Protein AF-A0A3M1EVL9-F1 (afdb_monomer_lite)

Structure (mmCIF, N/CA/C/O backbone):
data_AF-A0A3M1EVL9-F1
#
_entry.id   AF-A0A3M1EVL9-F1
#
loop_
_atom_site.group_PDB
_atom_site.id
_atom_site.type_symbol
_atom_site.label_atom_id
_atom_site.label_alt_id
_atom_site.label_comp_id
_atom_site.label_asym_id
_atom_site.label_entity_id
_atom_site.label_seq_id
_atom_site.pdbx_PDB_ins_code
_atom_site.Cartn_x
_atom_site.Cartn_y
_atom_site.Cartn_z
_atom_site.occupancy
_atom_site.B_iso_or_equiv
_atom_site.auth_seq_id
_atom_site.auth_comp_id
_atom_site.auth_asym_id
_atom_site.auth_atom_id
_atom_site.pdbx_PDB_model_num
ATOM 1 N N . MET A 1 1 ? -12.605 -2.788 -28.583 1.00 32.38 1 MET A N 1
ATOM 2 C CA . MET A 1 1 ? -12.947 -2.566 -27.162 1.00 32.38 1 MET A CA 1
ATOM 3 C C . MET A 1 1 ? -12.658 -1.112 -26.849 1.00 32.38 1 MET A C 1
ATOM 5 O O . MET A 1 1 ? -11.527 -0.691 -27.035 1.00 32.38 1 MET A O 1
ATOM 9 N N . SER A 1 2 ? -13.680 -0.320 -26.523 1.00 27.56 2 SER A N 1
ATOM 10 C CA . SER A 1 2 ? -13.513 1.107 -26.240 1.00 27.56 2 SER A CA 1
ATOM 11 C C . SER A 1 2 ? -12.792 1.281 -24.906 1.00 27.56 2 SER A C 1
ATOM 13 O O . SER A 1 2 ? -13.327 0.859 -23.880 1.00 27.56 2 SER A O 1
ATOM 15 N N . GLU A 1 3 ? -11.614 1.908 -24.915 1.00 31.27 3 GLU A N 1
ATOM 16 C CA . GLU A 1 3 ? -11.037 2.528 -23.721 1.00 31.27 3 GLU A CA 1
ATOM 17 C C . GLU A 1 3 ? -12.088 3.481 -23.141 1.00 31.27 3 GLU A C 1
ATOM 19 O O . GLU A 1 3 ? -12.270 4.602 -23.617 1.00 31.27 3 GLU A O 1
ATOM 24 N N . GLN A 1 4 ? -12.813 3.036 -22.116 1.00 33.12 4 GLN A N 1
ATOM 25 C CA . GLN A 1 4 ? -13.445 3.968 -21.201 1.00 33.12 4 GLN A CA 1
ATOM 26 C C . GLN A 1 4 ? -12.306 4.819 -20.645 1.00 33.12 4 GLN A C 1
ATOM 28 O O . GLN A 1 4 ? -11.378 4.301 -20.023 1.00 33.12 4 GLN A O 1
ATOM 33 N N . THR A 1 5 ? -12.329 6.109 -20.967 1.00 35.72 5 THR A N 1
ATOM 34 C CA . THR A 1 5 ? -11.342 7.103 -20.552 1.00 35.72 5 THR A CA 1
ATOM 35 C C . THR A 1 5 ? -11.256 7.125 -19.033 1.00 35.72 5 THR A C 1
ATOM 37 O O . THR A 1 5 ? -11.987 7.858 -18.371 1.00 35.72 5 THR A O 1
ATOM 40 N N . GLN A 1 6 ? -10.359 6.310 -18.476 1.00 39.97 6 GLN A N 1
ATOM 41 C CA . GLN A 1 6 ? -9.923 6.464 -17.099 1.00 39.97 6 GLN A CA 1
ATOM 42 C C . GLN A 1 6 ? -9.452 7.914 -16.918 1.00 39.97 6 GLN A C 1
ATOM 44 O O . GLN A 1 6 ? -8.808 8.457 -17.827 1.00 39.97 6 GLN A O 1
ATOM 49 N N . PRO A 1 7 ? -9.751 8.555 -15.774 1.00 51.91 7 PRO A N 1
ATOM 50 C CA . PRO A 1 7 ? -9.274 9.900 -15.508 1.00 51.91 7 PRO A CA 1
ATOM 51 C C . PRO A 1 7 ? -7.757 9.925 -15.708 1.00 51.91 7 PRO A C 1
ATOM 53 O O . PRO A 1 7 ? -7.040 9.098 -15.144 1.00 51.91 7 PRO A O 1
ATOM 56 N N . THR A 1 8 ? -7.259 10.861 -16.517 1.00 55.66 8 THR A N 1
ATOM 57 C CA . THR A 1 8 ? -5.838 10.978 -16.900 1.00 55.66 8 THR A CA 1
ATOM 58 C C . THR A 1 8 ? -4.879 10.905 -15.709 1.00 55.66 8 THR A C 1
ATOM 60 O O . THR A 1 8 ? -3.775 10.382 -15.848 1.00 55.66 8 THR A O 1
ATOM 63 N N . GLY A 1 9 ? -5.317 11.340 -14.524 1.00 58.94 9 GLY A N 1
ATOM 64 C CA . GLY A 1 9 ? -4.523 11.270 -13.302 1.00 58.94 9 GLY A CA 1
ATOM 65 C C . GLY A 1 9 ? -4.259 9.854 -12.756 1.00 58.94 9 GLY A C 1
ATOM 66 O O . GLY A 1 9 ? -3.238 9.631 -12.107 1.00 58.94 9 GLY A O 1
ATOM 67 N N . GLN A 1 10 ? -5.118 8.869 -13.030 1.00 63.53 10 GLN A N 1
ATOM 68 C CA . GLN A 1 10 ? -4.924 7.493 -12.550 1.00 63.53 10 GLN A CA 1
ATOM 69 C C . GLN A 1 10 ? -3.799 6.783 -13.318 1.00 63.53 10 GLN A C 1
ATOM 71 O O . GLN A 1 10 ? -2.942 6.146 -12.703 1.00 63.53 10 GLN A O 1
ATOM 76 N N . LYS A 1 11 ? -3.732 6.988 -14.643 1.00 69.00 11 LYS A N 1
ATOM 77 C CA . LYS A 1 11 ? -2.664 6.438 -15.492 1.00 69.00 11 LYS A CA 1
ATOM 78 C C . LYS A 1 11 ? -1.285 6.972 -15.084 1.00 69.00 11 LYS A C 1
ATOM 80 O O . LYS A 1 11 ? -0.325 6.212 -15.078 1.00 69.00 11 LYS A O 1
ATOM 85 N N . THR A 1 12 ? -1.145 8.250 -14.716 1.00 72.75 12 THR A N 1
ATOM 86 C CA . THR A 1 12 ? 0.160 8.778 -14.268 1.00 72.75 12 THR A CA 1
ATOM 87 C C . THR A 1 12 ? 0.616 8.134 -12.959 1.00 72.75 12 THR A C 1
ATOM 89 O O . THR A 1 12 ? 1.769 7.719 -12.864 1.00 72.75 12 THR A O 1
ATOM 92 N N . LEU A 1 13 ? -0.275 7.987 -11.975 1.00 68.44 13 LEU A N 1
ATOM 93 C CA . LEU A 1 13 ? 0.069 7.365 -10.692 1.00 68.44 13 LEU A CA 1
ATOM 94 C C . LEU A 1 13 ? 0.515 5.906 -10.864 1.00 68.44 13 LEU A C 1
ATOM 96 O O . LEU A 1 13 ? 1.543 5.524 -10.314 1.00 68.44 13 LEU A O 1
ATOM 100 N N . GLN A 1 14 ? -0.175 5.130 -11.706 1.00 71.12 14 GLN A N 1
ATOM 101 C CA . GLN A 1 14 ? 0.243 3.764 -12.055 1.00 71.12 14 GLN A CA 1
ATOM 102 C C . GLN A 1 14 ? 1.637 3.709 -12.686 1.00 71.12 14 GLN A C 1
ATOM 104 O O . GLN A 1 14 ? 2.397 2.777 -12.462 1.00 71.12 14 GLN A O 1
ATOM 109 N N . ARG A 1 15 ? 2.014 4.715 -13.475 1.00 81.06 15 ARG A N 1
ATOM 110 C CA . ARG A 1 15 ? 3.358 4.765 -14.063 1.00 81.06 15 ARG A CA 1
ATOM 111 C C . ARG A 1 15 ? 4.429 5.095 -13.028 1.00 81.06 15 ARG A C 1
ATOM 113 O O . ARG A 1 15 ? 5.538 4.596 -13.140 1.00 81.06 15 ARG A O 1
ATOM 120 N N . VAL A 1 16 ? 4.113 5.945 -12.054 1.00 79.12 16 VAL A N 1
ATOM 121 C CA . VAL A 1 16 ? 5.028 6.284 -10.954 1.00 79.12 16 VAL A CA 1
ATOM 122 C C . VAL A 1 16 ? 5.233 5.092 -10.031 1.00 79.12 16 VAL A C 1
ATOM 124 O O . VAL A 1 16 ? 6.352 4.886 -9.590 1.00 79.12 16 VAL A O 1
ATOM 127 N N . LEU A 1 17 ? 4.197 4.282 -9.809 1.00 74.00 17 LEU A N 1
ATOM 128 C CA . LEU A 1 17 ? 4.297 3.019 -9.075 1.00 74.00 17 LEU A CA 1
ATOM 129 C C . LEU A 1 17 ? 5.367 2.098 -9.630 1.00 74.00 17 LEU A C 1
ATOM 131 O O . LEU A 1 17 ? 6.237 1.654 -8.896 1.00 74.00 17 LEU A O 1
ATOM 135 N N . VAL A 1 18 ? 5.313 1.852 -10.937 1.00 80.62 18 VAL A N 1
ATOM 136 C CA . VAL A 1 18 ? 6.300 1.010 -11.613 1.00 80.62 18 VAL A CA 1
ATOM 137 C C . VAL A 1 18 ? 7.704 1.579 -11.402 1.00 80.62 18 VAL A C 1
ATOM 139 O O . VAL A 1 18 ? 8.626 0.836 -11.103 1.00 80.62 18 VAL A O 1
ATOM 142 N N . LEU A 1 19 ? 7.871 2.903 -11.494 1.00 84.88 19 LEU A N 1
ATOM 143 C CA . LEU A 1 19 ? 9.169 3.547 -11.269 1.00 84.88 19 LEU A CA 1
ATOM 144 C C . LEU A 1 19 ? 9.648 3.451 -9.815 1.00 84.88 19 LEU A C 1
ATOM 146 O O . LEU A 1 19 ? 10.845 3.314 -9.590 1.00 84.88 19 LEU A O 1
ATOM 150 N N . ALA A 1 20 ? 8.731 3.560 -8.855 1.00 80.75 20 ALA A N 1
ATOM 151 C CA . ALA A 1 20 ? 9.009 3.430 -7.431 1.00 80.75 20 ALA A CA 1
ATOM 152 C C . ALA A 1 20 ? 9.449 2.004 -7.095 1.00 80.75 20 ALA A C 1
ATOM 154 O O . ALA A 1 20 ? 10.551 1.815 -6.597 1.00 80.75 20 ALA A O 1
ATOM 155 N N . TRP A 1 21 ? 8.645 1.017 -7.493 1.00 83.75 21 TRP A N 1
ATOM 156 C CA . TRP A 1 21 ? 8.941 -0.401 -7.318 1.00 83.75 21 TRP A CA 1
ATOM 157 C C . TRP A 1 21 ? 10.297 -0.786 -7.923 1.00 83.75 21 TRP A C 1
ATOM 159 O O . TRP A 1 21 ? 11.103 -1.435 -7.266 1.00 83.75 21 TRP A O 1
ATOM 169 N N . VAL A 1 22 ? 10.604 -0.314 -9.139 1.00 84.94 22 VAL A N 1
ATOM 170 C CA . VAL A 1 22 ? 11.918 -0.524 -9.779 1.00 84.94 22 VAL A CA 1
ATOM 171 C C . VAL A 1 22 ? 13.061 0.067 -8.959 1.00 84.94 22 VAL A C 1
ATOM 173 O O . VAL A 1 22 ? 14.133 -0.527 -8.877 1.00 84.94 22 VAL A O 1
ATOM 176 N N . ALA A 1 23 ? 12.855 1.242 -8.365 1.00 83.94 23 ALA A N 1
ATOM 177 C CA . ALA A 1 23 ? 13.873 1.894 -7.552 1.00 83.94 23 ALA A CA 1
ATOM 178 C C . ALA A 1 23 ? 14.159 1.152 -6.232 1.00 83.94 23 ALA A C 1
ATOM 180 O O . ALA A 1 23 ? 15.176 1.444 -5.606 1.00 83.94 23 ALA A O 1
ATOM 181 N N . GLU A 1 24 ? 13.318 0.193 -5.836 1.00 84.19 24 GLU A N 1
ATOM 182 C CA . GLU A 1 24 ? 13.544 -0.704 -4.691 1.00 84.19 24 GLU A CA 1
ATOM 183 C C . GLU A 1 24 ? 14.235 -2.015 -5.082 1.00 84.19 24 GLU A C 1
ATOM 185 O O . GLU A 1 24 ? 14.683 -2.751 -4.209 1.00 84.19 24 GLU A O 1
ATOM 190 N N . GLN A 1 25 ? 14.365 -2.318 -6.380 1.00 88.06 25 GLN A N 1
ATOM 191 C CA . GLN A 1 25 ? 14.997 -3.557 -6.843 1.00 88.06 25 GLN A CA 1
ATOM 192 C C . GLN A 1 25 ? 16.529 -3.450 -6.769 1.00 88.06 25 GLN A C 1
ATOM 194 O O . GLN A 1 25 ? 17.207 -3.296 -7.787 1.00 88.06 25 GLN A O 1
ATOM 199 N N . GLU A 1 26 ? 17.096 -3.477 -5.559 1.00 90.38 26 GLU A N 1
ATOM 200 C CA . GLU A 1 26 ? 18.542 -3.317 -5.325 1.00 90.38 26 GLU A CA 1
ATOM 201 C C . GLU A 1 26 ? 19.382 -4.389 -6.038 1.00 90.38 26 GLU A C 1
ATOM 203 O O . GLU A 1 26 ? 20.457 -4.080 -6.561 1.00 90.38 26 GLU A O 1
ATOM 208 N N . ALA A 1 27 ? 18.880 -5.627 -6.115 1.00 89.50 27 ALA A N 1
ATOM 209 C CA . ALA A 1 27 ? 19.534 -6.716 -6.840 1.00 89.50 27 ALA A CA 1
ATOM 210 C C . ALA A 1 27 ? 19.674 -6.381 -8.334 1.00 89.50 27 ALA A C 1
ATOM 212 O O . ALA A 1 27 ? 20.780 -6.402 -8.874 1.00 89.50 27 ALA A O 1
ATOM 213 N N . TRP A 1 28 ? 18.584 -5.945 -8.973 1.00 90.38 28 TRP A N 1
ATOM 214 C CA . TRP A 1 28 ? 18.583 -5.541 -10.382 1.00 90.38 28 TRP A CA 1
ATOM 215 C C . TRP A 1 28 ? 19.467 -4.318 -10.632 1.00 90.38 28 TRP A C 1
ATOM 217 O O . TRP A 1 28 ? 20.170 -4.239 -11.638 1.00 90.38 28 TRP A O 1
ATOM 227 N N . GLN A 1 29 ? 19.464 -3.353 -9.710 1.00 92.94 29 GLN A N 1
ATOM 228 C CA . GLN A 1 29 ? 20.332 -2.176 -9.789 1.00 92.94 29 GLN A CA 1
ATOM 229 C C . GLN A 1 29 ? 21.811 -2.563 -9.717 1.00 92.94 29 GLN A C 1
ATOM 231 O O . GLN A 1 29 ? 22.619 -2.071 -10.510 1.00 92.94 29 GLN A O 1
ATOM 236 N N . THR A 1 30 ? 22.161 -3.452 -8.789 1.00 93.00 30 THR A N 1
ATOM 237 C CA . THR A 1 30 ? 23.525 -3.966 -8.609 1.00 93.00 30 THR A CA 1
ATOM 238 C C . THR A 1 30 ? 23.987 -4.708 -9.852 1.00 93.00 30 THR A C 1
ATOM 240 O O . THR A 1 30 ? 25.067 -4.427 -10.372 1.00 93.00 30 THR A O 1
ATOM 243 N N . GLU A 1 31 ? 23.141 -5.594 -10.370 1.00 93.19 31 GLU A N 1
ATOM 244 C CA . GLU A 1 31 ? 23.447 -6.383 -11.554 1.00 93.19 31 GLU A CA 1
ATOM 245 C C . GLU A 1 31 ? 23.619 -5.502 -12.798 1.00 93.19 31 GLU A C 1
ATOM 247 O O . GLU A 1 31 ? 24.651 -5.582 -13.465 1.00 93.19 31 GLU A O 1
ATOM 252 N N . LEU A 1 32 ? 22.682 -4.586 -13.074 1.00 92.75 32 LEU A N 1
ATOM 253 C CA . LEU A 1 32 ? 22.800 -3.669 -14.211 1.00 92.75 32 LEU A CA 1
ATOM 254 C C . LEU A 1 32 ? 24.057 -2.795 -14.107 1.00 92.75 32 LEU A C 1
ATOM 256 O O . LEU A 1 32 ? 24.721 -2.529 -15.110 1.00 92.75 32 LEU A O 1
ATOM 260 N N . THR A 1 33 ? 24.398 -2.341 -12.897 1.00 93.75 33 THR A N 1
ATOM 261 C CA . THR A 1 33 ? 25.633 -1.581 -12.660 1.00 93.75 33 THR A CA 1
ATOM 262 C C . THR A 1 33 ? 26.856 -2.406 -13.039 1.00 93.75 33 THR A C 1
ATOM 264 O O . THR A 1 33 ? 27.733 -1.899 -13.740 1.00 93.75 33 THR A O 1
ATOM 267 N N . ALA A 1 34 ? 26.909 -3.663 -12.591 1.00 93.38 34 ALA A N 1
ATOM 268 C CA . ALA A 1 34 ? 28.012 -4.573 -12.868 1.00 93.38 34 ALA A CA 1
ATOM 269 C C . ALA A 1 34 ? 28.150 -4.840 -14.373 1.00 93.38 34 ALA A C 1
ATOM 271 O O . ALA A 1 34 ? 29.232 -4.640 -14.918 1.00 93.38 34 ALA A O 1
ATOM 272 N N . GLN A 1 35 ? 27.049 -5.161 -15.063 1.00 91.44 35 GLN A N 1
ATOM 273 C CA . GLN A 1 35 ? 27.041 -5.391 -16.514 1.00 91.44 35 GLN A CA 1
ATOM 274 C C . GLN A 1 35 ? 27.545 -4.163 -17.297 1.00 91.44 35 GLN A C 1
ATOM 276 O O . GLN A 1 35 ? 28.335 -4.279 -18.234 1.00 91.44 35 GLN A O 1
ATOM 281 N N . VAL A 1 36 ? 27.138 -2.949 -16.905 1.00 91.56 36 VAL A N 1
ATOM 282 C CA . VAL A 1 36 ? 27.614 -1.718 -17.561 1.00 91.56 36 VAL A CA 1
ATOM 283 C C . VAL A 1 36 ? 29.100 -1.467 -17.287 1.00 91.56 36 VAL A C 1
ATOM 285 O O . VAL A 1 36 ? 29.823 -1.042 -18.193 1.00 91.56 36 VAL A O 1
ATOM 288 N N . ARG A 1 37 ? 29.575 -1.727 -16.064 1.00 92.38 37 ARG A N 1
ATOM 289 C CA . ARG A 1 37 ? 30.986 -1.550 -15.682 1.00 92.38 37 ARG A CA 1
ATOM 290 C C . ARG A 1 37 ? 31.909 -2.578 -16.313 1.00 92.38 37 ARG A C 1
ATOM 292 O O . ARG A 1 37 ? 33.029 -2.222 -16.661 1.00 92.38 37 ARG A O 1
ATOM 299 N N . GLU A 1 38 ? 31.445 -3.802 -16.531 1.00 93.56 38 GLU A N 1
ATOM 300 C CA . GLU A 1 38 ? 32.196 -4.815 -17.275 1.00 93.56 38 GLU A CA 1
ATOM 301 C C . GLU A 1 38 ? 32.538 -4.321 -18.692 1.00 93.56 38 GLU A C 1
ATOM 303 O O . GLU A 1 38 ? 33.653 -4.512 -19.176 1.00 93.56 38 GLU A O 1
ATOM 308 N N . VAL A 1 39 ? 31.608 -3.600 -19.328 1.00 90.25 39 VAL A N 1
ATOM 309 C CA . VAL A 1 39 ? 31.775 -3.085 -20.695 1.00 90.25 39 VAL A CA 1
ATOM 310 C C . VAL A 1 39 ? 32.522 -1.744 -20.745 1.00 90.25 39 VAL A C 1
ATOM 312 O O . VAL A 1 39 ? 33.332 -1.525 -21.647 1.00 90.25 39 VAL A O 1
ATOM 315 N N . LEU A 1 40 ? 32.243 -0.812 -19.825 1.00 90.81 40 LEU A N 1
ATOM 316 C CA . LEU A 1 40 ? 32.793 0.557 -19.855 1.00 90.81 40 LEU A CA 1
ATOM 317 C C . LEU A 1 40 ? 34.015 0.775 -18.941 1.00 90.81 40 LEU A C 1
ATOM 319 O O . LEU A 1 40 ? 34.705 1.792 -19.078 1.00 90.81 40 LEU A O 1
ATOM 323 N N . GLY A 1 41 ? 34.287 -0.157 -18.028 1.00 92.38 41 GLY A N 1
ATOM 324 C CA . GLY A 1 41 ? 35.246 -0.033 -16.928 1.00 92.38 41 GLY A CA 1
ATOM 325 C C . GLY A 1 41 ? 34.626 0.547 -15.646 1.00 92.38 41 GLY A C 1
ATOM 326 O O . GLY A 1 41 ? 33.699 1.355 -15.704 1.00 92.38 41 GLY A O 1
ATOM 327 N N . GLU A 1 42 ? 35.179 0.167 -14.485 1.00 90.25 42 GLU A N 1
ATOM 328 C CA . GLU A 1 42 ? 34.682 0.531 -13.139 1.00 90.25 42 GLU A CA 1
ATOM 329 C C . GLU A 1 42 ? 34.511 2.045 -12.911 1.00 90.25 42 GLU A C 1
ATOM 331 O O . GLU A 1 42 ? 33.546 2.475 -12.280 1.00 90.25 42 GLU A O 1
ATOM 336 N N . ASP A 1 43 ? 35.412 2.862 -13.464 1.00 90.44 43 ASP A N 1
ATOM 337 C CA . ASP A 1 43 ? 35.439 4.316 -13.242 1.00 90.44 43 ASP A CA 1
ATOM 338 C C . ASP A 1 43 ? 34.622 5.120 -14.273 1.00 90.44 43 ASP A C 1
ATOM 340 O O . ASP A 1 43 ? 34.553 6.354 -14.204 1.00 90.44 43 ASP A O 1
ATOM 344 N N . THR A 1 44 ? 33.993 4.454 -15.248 1.00 90.75 44 THR A N 1
ATOM 345 C CA . THR A 1 44 ? 33.325 5.126 -16.369 1.00 90.75 44 THR A CA 1
ATOM 346 C C . THR A 1 44 ? 31.807 5.088 -16.227 1.00 90.75 44 THR A C 1
ATOM 348 O O . THR A 1 44 ? 31.160 4.078 -16.491 1.00 90.75 44 THR A O 1
ATOM 351 N N . ASN A 1 45 ? 31.201 6.239 -15.920 1.00 91.44 45 ASN A N 1
ATOM 352 C CA . ASN A 1 45 ? 29.744 6.389 -15.964 1.00 91.44 45 ASN A CA 1
ATOM 353 C C . ASN A 1 45 ? 29.255 6.826 -17.359 1.00 91.44 45 ASN A C 1
ATOM 355 O O . ASN A 1 45 ? 29.793 7.783 -17.932 1.00 91.44 45 ASN A O 1
ATOM 359 N N . PRO A 1 46 ? 28.192 6.210 -17.906 1.00 92.94 46 PRO A N 1
ATOM 360 C CA . PRO A 1 46 ? 27.642 6.607 -19.195 1.00 92.94 46 PRO A CA 1
ATOM 361 C C . PRO A 1 46 ? 26.981 7.991 -19.123 1.00 92.94 46 PRO A C 1
ATOM 363 O O . PRO A 1 46 ? 26.084 8.244 -18.325 1.00 92.94 46 PRO A O 1
ATOM 366 N N . ALA A 1 47 ? 27.358 8.901 -20.025 1.00 89.50 47 ALA A N 1
ATOM 367 C CA . ALA A 1 47 ? 26.704 10.212 -20.134 1.00 89.50 47 ALA A CA 1
ATOM 368 C C . ALA A 1 47 ? 25.367 10.156 -20.905 1.00 89.50 47 ALA A C 1
ATOM 370 O O . ALA A 1 47 ? 24.493 11.015 -20.743 1.00 89.50 47 ALA A O 1
ATOM 371 N N . ARG A 1 48 ? 25.215 9.173 -21.801 1.00 86.62 48 ARG A N 1
ATOM 372 C CA . ARG A 1 48 ? 24.049 8.984 -22.675 1.00 86.62 48 ARG A CA 1
ATOM 373 C C . ARG A 1 48 ? 23.779 7.496 -22.820 1.00 86.62 48 ARG A C 1
ATOM 375 O O . ARG A 1 48 ? 24.715 6.748 -23.075 1.00 86.62 48 ARG A O 1
ATOM 382 N N . ILE A 1 49 ? 22.517 7.107 -22.705 1.00 87.81 49 ILE A N 1
ATOM 383 C CA . ILE A 1 49 ? 22.083 5.713 -22.806 1.00 87.81 49 ILE A CA 1
ATOM 384 C C . ILE A 1 49 ? 20.941 5.653 -23.815 1.00 87.81 49 ILE A C 1
ATOM 386 O O . ILE A 1 49 ? 20.042 6.498 -23.797 1.00 87.81 49 ILE A O 1
ATOM 390 N N . LEU A 1 50 ? 20.998 4.681 -24.717 1.00 84.88 50 LEU A N 1
ATOM 391 C CA . LEU A 1 50 ? 19.940 4.395 -25.672 1.00 84.88 50 LEU A CA 1
ATOM 392 C C . LEU A 1 50 ? 19.482 2.959 -25.443 1.00 84.88 50 LEU A C 1
ATOM 394 O O . LEU A 1 50 ? 20.254 2.038 -25.671 1.00 84.88 50 LEU A O 1
ATOM 398 N N . VAL A 1 51 ? 18.242 2.800 -24.998 1.00 83.88 51 VAL A N 1
ATOM 399 C CA . VAL A 1 51 ? 17.557 1.510 -24.943 1.00 83.88 51 VAL A CA 1
ATOM 400 C C . VAL A 1 51 ? 16.835 1.323 -26.265 1.00 83.88 51 VAL A C 1
ATOM 402 O O . VAL A 1 51 ? 16.117 2.228 -26.707 1.00 83.88 51 VAL A O 1
ATOM 405 N N . VAL A 1 52 ? 17.063 0.175 -26.890 1.00 77.44 52 VAL A N 1
ATOM 406 C CA . VAL A 1 52 ? 16.384 -0.247 -28.112 1.00 77.44 52 VAL A CA 1
ATOM 407 C C . VAL A 1 52 ? 15.556 -1.466 -27.758 1.00 77.44 52 VAL A C 1
ATOM 409 O O . VAL A 1 52 ? 16.082 -2.405 -27.172 1.00 77.44 52 VAL A O 1
ATOM 412 N N . ASP A 1 53 ? 14.277 -1.400 -28.082 1.00 75.44 53 ASP A N 1
ATOM 413 C CA . ASP A 1 53 ? 13.288 -2.421 -27.786 1.00 75.44 53 ASP A CA 1
ATOM 414 C C . ASP A 1 53 ? 12.535 -2.802 -29.059 1.00 75.44 53 ASP A C 1
ATOM 416 O O . ASP A 1 53 ? 12.372 -1.988 -29.978 1.00 75.44 53 ASP A O 1
ATOM 420 N N . ASP A 1 54 ? 12.099 -4.048 -29.107 1.00 69.88 54 ASP A N 1
ATOM 421 C CA . ASP A 1 54 ? 11.517 -4.668 -30.284 1.00 69.88 54 ASP A CA 1
ATOM 422 C C . ASP A 1 54 ? 10.032 -4.392 -30.435 1.00 69.88 54 ASP A C 1
ATOM 424 O O . ASP A 1 54 ? 9.560 -4.124 -31.543 1.00 69.88 54 ASP A O 1
ATOM 428 N N . TYR A 1 55 ? 9.340 -4.355 -29.301 1.00 65.94 55 TYR A N 1
ATOM 429 C CA . TYR A 1 55 ? 7.898 -4.306 -29.245 1.00 65.94 55 TYR A CA 1
ATOM 430 C C . TYR A 1 55 ? 7.400 -3.278 -28.231 1.00 65.94 55 TYR A C 1
ATOM 432 O O . TYR A 1 55 ? 7.598 -3.374 -27.019 1.00 65.94 55 TYR A O 1
ATOM 440 N N . LEU A 1 56 ? 6.649 -2.285 -28.714 1.00 56.62 56 LEU A N 1
ATOM 441 C CA . LEU A 1 56 ? 5.993 -1.323 -27.834 1.00 56.62 56 LEU A CA 1
ATOM 442 C C . LEU A 1 56 ? 4.736 -1.929 -27.185 1.00 56.62 56 LEU A C 1
ATOM 444 O O . LEU A 1 56 ? 3.616 -1.572 -27.556 1.00 56.62 56 LEU A O 1
ATOM 448 N N . TYR A 1 57 ? 4.888 -2.755 -26.148 1.00 56.16 57 TYR A N 1
ATOM 449 C CA . TYR A 1 57 ? 3.779 -2.958 -25.213 1.00 56.16 57 TYR A CA 1
ATOM 450 C C . TYR A 1 57 ? 3.664 -1.705 -24.337 1.00 56.16 57 TYR A C 1
ATOM 452 O O . TYR A 1 57 ? 4.485 -1.443 -23.454 1.00 56.16 57 TYR A O 1
ATOM 460 N N . GLU A 1 58 ? 2.701 -0.840 -24.660 1.00 52.31 58 GLU A N 1
ATOM 461 C CA . GLU A 1 58 ? 2.563 0.488 -24.064 1.00 52.31 58 GLU A CA 1
ATOM 462 C C . GLU A 1 58 ? 2.406 0.441 -22.536 1.00 52.31 58 GLU A C 1
ATOM 464 O O . GLU A 1 58 ? 1.304 0.405 -21.997 1.00 52.31 58 GLU A O 1
ATOM 469 N N . GLY A 1 59 ? 3.511 0.566 -21.801 1.00 59.44 59 GLY A N 1
ATOM 470 C CA . GLY A 1 59 ? 3.438 0.921 -20.389 1.00 59.44 59 GLY A CA 1
ATOM 471 C C . GLY A 1 59 ? 4.660 0.548 -19.584 1.00 59.44 59 GLY A C 1
ATOM 472 O O . GLY A 1 59 ? 5.393 1.444 -19.169 1.00 59.44 59 GLY A O 1
ATOM 473 N N . THR A 1 60 ? 4.848 -0.744 -19.341 1.00 69.81 60 THR A N 1
ATOM 474 C CA . THR A 1 60 ? 5.721 -1.261 -18.282 1.00 69.81 60 THR A CA 1
ATOM 475 C C . THR A 1 60 ? 7.177 -1.346 -18.707 1.00 69.81 60 THR A C 1
ATOM 477 O O . THR A 1 60 ? 7.972 -0.642 -18.097 1.00 69.81 60 THR A O 1
ATOM 480 N N . THR A 1 61 ? 7.542 -2.061 -19.777 1.00 79.25 61 THR A N 1
ATOM 481 C CA . THR A 1 61 ? 8.956 -2.297 -20.161 1.00 79.25 61 THR A CA 1
ATOM 482 C C . THR A 1 61 ? 9.768 -1.008 -20.264 1.00 79.25 61 THR A C 1
ATOM 484 O O . THR A 1 61 ? 10.812 -0.857 -19.633 1.00 79.25 61 THR A O 1
ATOM 487 N N . ARG A 1 62 ? 9.223 0.009 -20.941 1.00 84.69 62 ARG A N 1
ATOM 488 C CA . ARG A 1 62 ? 9.846 1.337 -21.014 1.00 84.69 62 ARG A CA 1
ATOM 489 C C . ARG A 1 62 ? 10.062 1.975 -19.640 1.00 84.69 62 ARG A C 1
ATOM 491 O O . ARG A 1 62 ? 11.086 2.619 -19.420 1.00 84.69 62 ARG A O 1
ATOM 498 N N . LEU A 1 63 ? 9.064 1.914 -18.759 1.00 85.00 63 LEU A N 1
ATOM 499 C CA . LEU A 1 63 ? 9.167 2.517 -17.428 1.00 85.00 63 LEU A CA 1
ATOM 500 C C . LEU A 1 63 ? 10.133 1.738 -16.546 1.00 85.00 63 LEU A C 1
ATOM 502 O O . LEU A 1 63 ? 10.905 2.376 -15.844 1.00 85.00 63 LEU A O 1
ATOM 506 N N . LEU A 1 64 ? 10.133 0.410 -16.647 1.00 86.38 64 LEU A N 1
ATOM 507 C CA . LEU A 1 64 ? 11.094 -0.465 -15.989 1.00 86.38 64 LEU A CA 1
ATOM 508 C C . LEU A 1 64 ? 12.519 -0.087 -16.400 1.00 86.38 64 LEU A C 1
ATOM 510 O O . LEU A 1 64 ? 13.307 0.346 -15.564 1.00 86.38 64 LEU A O 1
ATOM 514 N N . ALA A 1 65 ? 12.808 -0.109 -17.704 1.00 89.00 65 ALA A N 1
ATOM 515 C CA . ALA A 1 65 ? 14.131 0.198 -18.234 1.00 89.00 65 ALA A CA 1
ATOM 516 C C . ALA A 1 65 ? 14.589 1.623 -17.883 1.00 89.00 65 ALA A C 1
ATOM 518 O O . ALA A 1 65 ? 15.675 1.825 -17.343 1.00 89.00 65 ALA A O 1
ATOM 519 N N . LEU A 1 66 ? 13.765 2.642 -18.160 1.00 89.81 66 LEU A N 1
ATOM 520 C CA . LEU A 1 66 ? 14.146 4.029 -17.878 1.00 89.81 66 LEU A CA 1
ATOM 521 C C . LEU A 1 66 ? 14.195 4.340 -16.377 1.00 89.81 66 LEU A C 1
ATOM 523 O O . LEU A 1 66 ? 14.996 5.181 -15.970 1.00 89.81 66 LEU A O 1
ATOM 527 N N . GLY A 1 67 ? 13.348 3.700 -15.569 1.00 89.88 67 GLY A N 1
ATOM 528 C CA . GLY A 1 67 ? 13.354 3.814 -14.113 1.00 89.88 67 GLY A CA 1
ATOM 529 C C . GLY A 1 67 ? 14.634 3.246 -13.517 1.00 89.88 67 GLY A C 1
ATOM 530 O O . GLY A 1 67 ? 15.317 3.947 -12.774 1.00 89.88 67 GLY A O 1
ATOM 531 N N . LEU A 1 68 ? 15.014 2.037 -13.934 1.00 91.56 68 LEU A N 1
ATOM 532 C CA . LEU A 1 68 ? 16.210 1.349 -13.455 1.00 91.56 68 LEU A CA 1
ATOM 533 C C . LEU A 1 68 ? 17.476 2.118 -13.845 1.00 91.56 68 LEU A C 1
ATOM 535 O O . LEU A 1 68 ? 18.313 2.431 -13.001 1.00 91.56 68 LEU A O 1
ATOM 539 N N . LEU A 1 69 ? 17.564 2.552 -15.107 1.00 93.00 69 LEU A N 1
ATOM 540 C CA . LEU A 1 69 ? 18.663 3.395 -15.580 1.00 93.00 69 LEU A CA 1
ATOM 541 C C . LEU A 1 69 ? 18.742 4.728 -14.837 1.00 93.00 69 LEU A C 1
ATOM 543 O O . LEU A 1 69 ? 19.837 5.244 -14.624 1.00 93.00 69 LEU A O 1
ATOM 547 N N . LYS A 1 70 ? 17.602 5.307 -14.445 1.00 89.06 70 LYS A N 1
ATOM 548 C CA . LYS A 1 70 ? 17.587 6.542 -13.659 1.00 89.06 70 LYS A CA 1
ATOM 549 C C . LYS A 1 70 ? 18.054 6.311 -12.222 1.00 89.06 70 LYS A C 1
ATOM 551 O O . LYS A 1 70 ? 18.715 7.200 -11.688 1.00 89.06 70 LYS A O 1
ATOM 556 N N . ALA A 1 71 ? 17.703 5.176 -11.619 1.00 90.00 71 ALA A N 1
ATOM 557 C CA . ALA A 1 71 ? 18.138 4.806 -10.276 1.00 90.00 71 ALA A CA 1
ATOM 558 C C . ALA A 1 71 ? 19.661 4.613 -10.230 1.00 90.00 71 ALA A C 1
ATOM 560 O O . ALA A 1 71 ? 20.335 5.230 -9.408 1.00 90.00 71 ALA A O 1
ATOM 561 N N . VAL A 1 72 ? 20.207 3.860 -11.188 1.00 93.38 72 VAL A N 1
ATOM 562 C CA . VAL A 1 72 ? 21.636 3.524 -11.234 1.00 93.38 72 VAL A CA 1
ATOM 563 C C . VAL A 1 72 ? 22.498 4.666 -11.787 1.00 93.38 72 VAL A C 1
ATOM 565 O O . VAL A 1 72 ? 23.562 4.977 -11.253 1.00 93.38 72 VAL A O 1
ATOM 568 N N . PHE A 1 73 ? 22.042 5.337 -12.849 1.00 93.12 73 PHE A N 1
ATOM 569 C CA . PHE A 1 73 ? 22.795 6.382 -13.550 1.00 93.12 73 PHE A CA 1
ATOM 570 C C . PHE A 1 73 ? 22.007 7.701 -13.602 1.00 93.12 73 PHE A C 1
ATOM 572 O O . PHE A 1 73 ? 21.613 8.166 -14.678 1.00 93.12 73 PHE A O 1
ATOM 579 N N . PRO A 1 74 ? 21.801 8.387 -12.462 1.00 88.44 74 PRO A N 1
ATOM 580 C CA . PRO A 1 74 ? 20.885 9.524 -12.369 1.00 88.44 74 PRO A CA 1
ATOM 581 C C . PRO A 1 74 ? 21.263 10.723 -13.248 1.00 88.44 74 PRO A C 1
ATOM 583 O O . PRO A 1 74 ? 20.393 11.540 -13.568 1.00 88.44 74 PRO A O 1
ATOM 586 N N . GLN A 1 75 ? 22.533 10.836 -13.646 1.00 86.81 75 GLN A N 1
ATOM 587 C CA . GLN A 1 75 ? 23.042 11.909 -14.507 1.00 86.81 75 GLN A CA 1
ATOM 588 C C . GLN A 1 75 ? 23.026 11.554 -16.002 1.00 86.81 75 GLN A C 1
ATOM 590 O O . GLN A 1 75 ? 23.200 12.436 -16.847 1.00 86.81 75 GLN A O 1
ATOM 595 N N . ALA A 1 76 ? 22.814 10.282 -16.348 1.00 89.56 76 ALA A N 1
ATOM 596 C CA . ALA A 1 76 ? 22.807 9.839 -17.730 1.00 89.56 76 ALA A CA 1
ATOM 597 C C . ALA A 1 76 ? 21.546 10.318 -18.457 1.00 89.56 76 ALA A C 1
ATOM 599 O O . ALA A 1 76 ? 20.423 10.249 -17.952 1.00 89.56 76 ALA A O 1
ATOM 600 N N . LYS A 1 77 ? 21.711 10.767 -19.703 1.00 85.50 77 LYS A N 1
ATOM 601 C CA . LYS A 1 77 ? 20.576 11.036 -20.592 1.00 85.50 77 LYS A CA 1
ATOM 602 C C . LYS A 1 77 ? 20.123 9.728 -21.231 1.00 85.50 77 LYS A C 1
ATOM 604 O O . LYS A 1 77 ? 20.666 9.342 -22.266 1.00 85.50 77 LYS A O 1
ATOM 609 N N . ALA A 1 78 ? 19.140 9.073 -20.621 1.00 86.69 78 ALA A N 1
ATOM 610 C CA . ALA A 1 78 ? 18.539 7.852 -21.144 1.00 86.69 78 ALA A CA 1
ATOM 611 C C . ALA A 1 78 ? 17.423 8.149 -22.162 1.00 86.69 78 ALA A C 1
ATOM 613 O O . ALA A 1 78 ? 16.617 9.067 -21.982 1.00 86.69 78 ALA A O 1
ATOM 614 N N . ARG A 1 79 ? 17.384 7.367 -23.241 1.00 82.25 79 ARG A N 1
ATOM 615 C CA . ARG A 1 79 ? 16.338 7.380 -24.270 1.00 82.25 79 ARG A CA 1
ATOM 616 C C . ARG A 1 79 ? 15.843 5.969 -24.487 1.00 82.25 79 ARG A C 1
ATOM 618 O O . ARG A 1 79 ? 16.649 5.049 -24.470 1.00 82.25 79 ARG A O 1
ATOM 625 N N . TYR A 1 80 ? 14.554 5.833 -24.751 1.00 80.94 80 TYR A N 1
ATOM 626 C CA . TYR A 1 80 ? 13.965 4.564 -25.146 1.00 80.94 80 TYR A CA 1
ATOM 627 C C . TY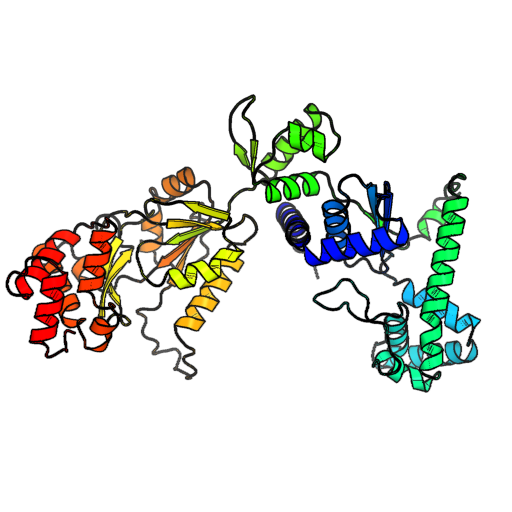R A 1 80 ? 13.436 4.675 -26.563 1.00 80.94 80 TYR A C 1
ATOM 629 O O . TYR A 1 80 ? 12.697 5.617 -26.861 1.00 80.94 80 TYR A O 1
ATOM 637 N N . ILE A 1 81 ? 13.815 3.739 -27.415 1.00 76.81 81 ILE A N 1
ATOM 638 C CA . ILE A 1 81 ? 13.285 3.587 -28.761 1.00 76.81 81 ILE A CA 1
ATOM 639 C C . ILE A 1 81 ? 12.700 2.191 -28.832 1.00 76.81 81 ILE A C 1
ATOM 641 O O . ILE A 1 81 ? 13.430 1.229 -28.654 1.00 76.81 81 ILE A O 1
ATOM 645 N N . ALA A 1 82 ? 11.406 2.105 -29.102 1.00 70.44 82 ALA A N 1
ATOM 646 C CA . ALA A 1 82 ? 10.760 0.840 -29.419 1.00 70.44 82 ALA A CA 1
ATOM 647 C C . ALA A 1 82 ? 10.370 0.813 -30.899 1.00 70.44 82 ALA A C 1
ATOM 649 O O . ALA A 1 82 ? 10.050 1.872 -31.467 1.00 70.44 82 ALA A O 1
ATOM 650 N N . GLY A 1 83 ? 10.390 -0.382 -31.488 1.00 62.19 83 GLY A N 1
ATOM 651 C CA . GLY A 1 83 ? 9.823 -0.672 -32.802 1.00 62.19 83 GLY A CA 1
ATOM 652 C C . GLY A 1 83 ? 8.333 -0.319 -32.913 1.00 62.19 83 GLY A C 1
ATOM 653 O O . GLY A 1 83 ? 7.666 0.034 -31.935 1.00 62.19 83 GLY A O 1
ATOM 654 N N . SER A 1 84 ? 7.804 -0.352 -34.139 1.00 59.22 84 SER A N 1
ATOM 655 C CA . SER A 1 84 ? 6.352 -0.333 -34.369 1.00 59.22 84 SER A CA 1
ATOM 656 C C . SER A 1 84 ? 5.727 -1.668 -33.944 1.00 59.22 84 SER A C 1
ATOM 658 O O . SER A 1 84 ? 6.439 -2.594 -33.591 1.00 59.22 84 SER A O 1
ATOM 660 N N . ALA A 1 85 ? 4.400 -1.801 -34.016 1.00 51.16 85 ALA A N 1
ATOM 661 C CA . ALA A 1 85 ? 3.669 -3.042 -33.700 1.00 51.16 85 ALA A CA 1
ATOM 662 C C . ALA A 1 85 ? 4.020 -4.265 -34.588 1.00 51.16 85 ALA A C 1
ATOM 664 O O . ALA A 1 85 ? 3.322 -5.272 -34.545 1.00 51.16 85 ALA A O 1
ATOM 665 N N . SER A 1 86 ? 5.038 -4.141 -35.437 1.00 54.41 86 SER A N 1
ATOM 666 C CA . SER A 1 86 ? 5.626 -5.191 -36.257 1.00 54.41 86 SER A CA 1
ATOM 667 C C . SER A 1 86 ? 7.010 -5.477 -35.683 1.00 54.41 86 SER A C 1
ATOM 669 O O . SER A 1 86 ? 7.925 -4.661 -35.842 1.00 54.41 86 SER A O 1
ATOM 671 N N . ASP A 1 87 ? 7.121 -6.592 -34.974 1.00 65.56 87 ASP A N 1
ATOM 672 C CA . ASP A 1 87 ? 8.331 -7.024 -34.289 1.00 65.56 87 ASP A CA 1
ATOM 673 C C . ASP A 1 87 ? 9.477 -7.177 -35.299 1.00 65.56 87 ASP A C 1
ATOM 675 O O . ASP A 1 87 ? 9.470 -8.075 -36.140 1.00 65.56 87 ASP A O 1
ATOM 679 N N . TRP A 1 88 ? 10.499 -6.319 -35.219 1.00 70.50 88 TRP A N 1
ATOM 680 C CA . TRP A 1 88 ? 11.713 -6.401 -36.055 1.00 70.50 88 TRP A CA 1
ATOM 681 C C . TRP A 1 88 ? 12.377 -7.798 -36.052 1.00 70.50 88 TRP A C 1
ATOM 683 O O . TRP A 1 88 ? 13.126 -8.118 -36.972 1.00 70.50 88 TRP A O 1
ATOM 693 N N . GLY A 1 89 ? 12.102 -8.640 -35.046 1.00 75.25 89 GLY A N 1
ATOM 694 C CA . GLY A 1 89 ? 12.599 -10.004 -34.942 1.00 75.25 89 GLY A CA 1
ATOM 695 C C . GLY A 1 89 ? 12.046 -10.890 -36.051 1.00 75.25 89 GLY A C 1
ATOM 696 O O . GLY A 1 89 ? 12.789 -11.699 -36.596 1.00 75.25 89 GLY A O 1
ATOM 697 N N . GLU A 1 90 ? 10.789 -10.683 -36.454 1.00 76.12 90 GLU A N 1
ATOM 698 C CA . GLU A 1 90 ? 10.193 -11.381 -37.595 1.00 76.12 90 GLU A CA 1
ATOM 699 C C . GLU A 1 90 ? 10.879 -10.960 -38.901 1.00 76.12 90 GLU A C 1
ATOM 701 O O . GLU A 1 90 ? 11.406 -11.813 -39.612 1.00 76.12 90 GLU A O 1
ATOM 706 N N . ASP A 1 91 ? 10.982 -9.655 -39.173 1.00 78.94 91 ASP A N 1
ATOM 707 C CA . ASP A 1 91 ? 11.617 -9.132 -40.394 1.00 78.94 91 ASP A CA 1
ATOM 708 C C . ASP A 1 91 ? 13.088 -9.566 -40.527 1.00 78.94 91 ASP A C 1
ATOM 710 O O . ASP A 1 91 ? 13.560 -9.931 -41.609 1.00 78.94 91 ASP A O 1
ATOM 714 N N . MET A 1 92 ? 13.833 -9.539 -39.421 1.00 81.81 92 MET A N 1
ATOM 715 C CA . MET A 1 92 ? 15.242 -9.926 -39.393 1.00 81.81 92 MET A CA 1
ATOM 716 C C . MET A 1 92 ? 15.422 -11.436 -39.543 1.00 81.81 92 MET A C 1
ATOM 718 O O . MET A 1 92 ? 16.317 -11.869 -40.273 1.00 81.81 92 MET A O 1
ATOM 722 N N . ALA A 1 93 ? 14.554 -12.236 -38.924 1.00 86.38 93 ALA A N 1
ATOM 723 C CA . ALA A 1 93 ? 14.570 -13.680 -39.087 1.00 86.38 93 ALA A CA 1
ATOM 724 C C . ALA A 1 93 ? 14.168 -14.102 -40.508 1.00 86.38 93 ALA A C 1
ATOM 726 O O . ALA A 1 93 ? 14.787 -14.992 -41.094 1.00 86.38 93 ALA A O 1
ATOM 727 N N . GLU A 1 94 ? 13.188 -13.424 -41.113 1.00 87.62 94 GLU A N 1
ATOM 728 C CA . GLU A 1 94 ? 12.848 -13.597 -42.526 1.00 87.62 94 GLU A CA 1
ATOM 729 C C . GLU A 1 94 ? 14.022 -13.227 -43.440 1.00 87.62 94 GLU A C 1
ATOM 731 O O . GLU A 1 94 ? 14.320 -13.955 -44.390 1.00 87.62 94 GLU A O 1
ATOM 736 N N . CYS A 1 95 ? 14.714 -12.120 -43.155 1.00 86.62 95 CYS A N 1
ATOM 737 C CA . CYS A 1 95 ? 15.899 -11.703 -43.897 1.00 86.62 95 CYS A CA 1
ATOM 738 C C . CYS A 1 95 ? 17.004 -12.765 -43.813 1.00 86.62 95 CYS A C 1
ATOM 740 O O . CYS A 1 95 ? 17.535 -13.181 -44.847 1.00 86.62 95 CYS A O 1
ATOM 742 N N . TRP A 1 96 ? 17.293 -13.262 -42.606 1.00 92.56 96 TRP A N 1
ATOM 743 C CA . TRP A 1 96 ? 18.251 -14.342 -42.386 1.00 92.56 96 TRP A CA 1
ATOM 744 C C . TRP A 1 96 ? 17.867 -15.597 -43.180 1.00 92.56 96 TRP A C 1
ATOM 746 O O . TRP A 1 96 ? 18.669 -16.084 -43.979 1.00 92.56 96 TRP A O 1
ATOM 756 N N . LEU A 1 97 ? 16.614 -16.047 -43.077 1.00 92.25 97 LEU A N 1
ATOM 757 C CA . LEU A 1 97 ? 16.100 -17.191 -43.831 1.00 92.25 97 LEU A CA 1
ATOM 758 C C . LEU A 1 97 ? 16.225 -16.999 -45.342 1.00 92.25 97 LEU A C 1
ATOM 760 O O . LEU A 1 97 ? 16.716 -17.878 -46.042 1.00 92.25 97 LEU A O 1
ATOM 764 N N . SER A 1 98 ? 15.829 -15.838 -45.859 1.00 90.19 98 SER A N 1
ATOM 765 C CA . SER A 1 98 ? 15.894 -15.548 -47.293 1.00 90.19 98 SER A CA 1
ATOM 766 C C . SER A 1 98 ? 17.326 -15.553 -47.839 1.00 90.19 98 SER A C 1
ATOM 768 O O . SER A 1 98 ? 17.542 -15.892 -49.003 1.00 90.19 98 SER A O 1
ATOM 770 N N . LYS A 1 99 ? 18.302 -15.188 -47.001 1.00 92.31 99 LYS A N 1
ATOM 771 C CA . LYS A 1 99 ? 19.715 -15.089 -47.368 1.00 92.31 99 LYS A CA 1
ATOM 772 C C . LYS A 1 99 ? 20.448 -16.422 -47.237 1.00 92.31 99 LYS A C 1
ATOM 774 O O . LYS A 1 99 ? 21.277 -16.730 -48.089 1.00 92.31 99 LYS A O 1
ATOM 779 N N . HIS A 1 100 ? 20.179 -17.170 -46.171 1.00 93.25 100 HIS A N 1
ATOM 780 C CA . HIS A 1 100 ? 20.936 -18.368 -45.808 1.00 93.25 100 HIS A CA 1
ATOM 781 C C . HIS A 1 100 ? 20.237 -19.669 -46.230 1.00 93.25 100 HIS A C 1
ATOM 783 O O . HIS A 1 100 ? 20.921 -20.622 -46.592 1.00 93.25 100 HIS A O 1
ATOM 789 N N . HIS A 1 101 ? 18.899 -19.687 -46.258 1.00 95.31 101 HIS A N 1
ATOM 790 C CA . HIS A 1 101 ? 18.076 -20.869 -46.554 1.00 95.31 101 HIS A CA 1
ATOM 791 C C . HIS A 1 101 ? 16.844 -20.515 -47.419 1.00 95.31 101 HIS A C 1
ATOM 793 O O . HIS A 1 101 ? 15.693 -20.696 -46.991 1.00 95.31 101 HIS A O 1
ATOM 799 N N . PRO A 1 102 ? 17.037 -19.967 -48.636 1.00 95.12 102 PRO A N 1
ATOM 800 C CA . PRO A 1 102 ? 15.944 -19.452 -49.465 1.00 95.12 102 PRO A CA 1
ATOM 801 C C . PRO A 1 102 ? 14.885 -20.513 -49.812 1.00 95.12 102 PRO A C 1
ATOM 803 O O . PRO A 1 102 ? 13.697 -20.196 -49.922 1.00 95.12 102 PRO A O 1
ATOM 806 N N . GLU A 1 103 ? 15.285 -21.775 -49.959 1.00 95.56 103 GLU A N 1
ATOM 807 C CA . GLU A 1 103 ? 14.386 -22.908 -50.182 1.00 95.56 103 GLU A CA 1
ATOM 808 C C . GLU A 1 103 ? 13.488 -23.193 -48.973 1.00 95.56 103 GLU A C 1
ATOM 810 O O . GLU A 1 103 ? 12.281 -23.384 -49.138 1.00 95.56 103 GLU A O 1
ATOM 815 N N . VAL A 1 104 ? 14.038 -23.142 -47.758 1.00 93.88 104 VAL A N 1
ATOM 816 C CA . VAL A 1 104 ? 13.278 -23.336 -46.516 1.00 93.88 104 VAL A CA 1
ATOM 817 C C . VAL A 1 104 ? 12.291 -22.197 -46.317 1.00 93.88 104 VAL A C 1
ATOM 819 O O . VAL A 1 104 ? 11.118 -22.431 -46.023 1.00 93.88 104 VAL A O 1
ATOM 822 N N . TYR A 1 105 ? 12.731 -20.964 -46.561 1.00 93.12 105 TYR A N 1
ATOM 823 C CA . TYR A 1 105 ? 11.878 -19.785 -46.486 1.00 93.12 105 TYR A CA 1
ATOM 824 C C . TYR A 1 105 ? 10.656 -19.886 -47.413 1.00 93.12 105 TYR A C 1
ATOM 826 O O . TYR A 1 105 ? 9.528 -19.586 -47.008 1.00 93.12 105 TYR A O 1
ATOM 834 N N . ALA A 1 106 ? 10.851 -20.363 -48.647 1.00 92.00 106 ALA A N 1
ATOM 835 C CA . ALA A 1 106 ? 9.761 -20.574 -49.596 1.00 92.00 106 ALA A CA 1
ATOM 836 C C . ALA A 1 106 ? 8.752 -21.628 -49.100 1.00 92.00 106 ALA A C 1
ATOM 838 O O . ALA A 1 106 ? 7.538 -21.414 -49.203 1.00 92.00 106 ALA A O 1
ATOM 839 N N . VAL A 1 107 ? 9.239 -22.732 -48.520 1.00 91.38 107 VAL A N 1
ATOM 840 C CA . VAL A 1 107 ? 8.399 -23.790 -47.933 1.00 91.38 107 VAL A CA 1
ATOM 841 C C . VAL A 1 107 ? 7.614 -23.265 -46.729 1.00 91.38 107 VAL A C 1
ATOM 843 O O . VAL A 1 107 ? 6.397 -23.447 -46.671 1.00 91.38 107 VAL A O 1
ATOM 846 N N . MET A 1 108 ? 8.266 -22.548 -45.811 1.00 89.38 108 MET A N 1
ATOM 847 C CA . MET A 1 108 ? 7.614 -21.954 -44.640 1.00 89.38 108 MET A CA 1
ATOM 848 C C . MET A 1 108 ? 6.536 -20.941 -45.037 1.00 89.38 108 MET A C 1
ATOM 850 O O . MET A 1 108 ? 5.440 -20.970 -44.479 1.00 89.38 108 MET A O 1
ATOM 854 N N . LYS A 1 109 ? 6.775 -20.091 -46.049 1.00 86.88 109 LYS A N 1
ATOM 855 C CA . LYS A 1 109 ? 5.741 -19.172 -46.564 1.00 86.88 109 LYS A CA 1
ATOM 856 C C . LYS A 1 109 ? 4.537 -19.901 -47.157 1.00 86.88 109 LYS A C 1
ATOM 858 O O . LYS A 1 109 ? 3.407 -19.428 -47.009 1.00 86.88 109 LYS A O 1
ATOM 863 N N . ALA A 1 110 ? 4.754 -21.024 -47.839 1.00 85.88 110 ALA A N 1
ATOM 864 C CA . ALA A 1 110 ? 3.667 -21.832 -48.383 1.00 85.88 110 ALA A CA 1
ATOM 865 C C . ALA A 1 110 ? 2.847 -22.511 -47.268 1.00 85.88 110 ALA A C 1
ATOM 867 O O . ALA A 1 110 ? 1.615 -22.433 -47.296 1.00 85.88 110 ALA A O 1
ATOM 868 N N . ASP A 1 111 ? 3.513 -23.104 -46.269 1.00 82.00 111 ASP A N 1
ATOM 869 C CA . ASP A 1 111 ? 2.870 -23.727 -45.100 1.00 82.00 111 ASP A CA 1
ATOM 870 C C . ASP A 1 111 ? 2.056 -22.709 -44.294 1.00 82.00 111 ASP A C 1
ATOM 872 O O . ASP A 1 111 ? 0.874 -22.926 -44.009 1.00 82.00 111 ASP A O 1
ATOM 876 N N . ALA A 1 112 ? 2.657 -21.550 -44.020 1.00 80.06 112 ALA A N 1
ATOM 877 C CA . ALA A 1 112 ? 2.013 -20.433 -43.355 1.00 80.06 112 ALA A CA 1
ATOM 878 C C . ALA A 1 112 ? 0.711 -20.048 -44.076 1.00 80.06 112 ALA A C 1
ATOM 880 O O . ALA A 1 112 ? -0.372 -20.138 -43.492 1.00 80.06 112 ALA A O 1
ATOM 881 N N . ARG A 1 113 ? 0.774 -19.714 -45.372 1.00 75.38 113 ARG A N 1
ATOM 882 C CA . ARG A 1 113 ? -0.421 -19.359 -46.163 1.00 75.38 113 ARG A CA 1
ATOM 883 C C . ARG A 1 113 ? -1.505 -20.440 -46.108 1.00 75.38 113 ARG A C 1
ATOM 885 O O . ARG A 1 113 ? -2.681 -20.107 -45.989 1.00 75.38 113 ARG A O 1
ATOM 892 N N . GLY A 1 114 ? -1.124 -21.717 -46.150 1.00 70.25 114 GLY A N 1
ATOM 893 C CA . GLY A 1 114 ? -2.057 -22.841 -46.047 1.00 70.25 114 GLY A CA 1
ATOM 894 C C . GLY A 1 114 ? -2.758 -22.945 -44.686 1.00 70.25 114 GLY A C 1
ATOM 895 O O . GLY A 1 114 ? -3.958 -23.220 -44.638 1.00 70.25 114 GLY A O 1
ATOM 896 N N . LYS A 1 115 ? -2.037 -22.703 -43.584 1.00 64.56 115 LYS A N 1
ATOM 897 C CA . LYS A 1 115 ? -2.567 -22.767 -42.210 1.00 64.56 115 LYS A CA 1
ATOM 898 C C . LYS A 1 115 ? -3.364 -21.526 -41.814 1.00 64.56 115 LYS A C 1
ATOM 900 O O . LYS A 1 115 ? -4.415 -21.679 -41.199 1.00 64.56 115 LYS A O 1
ATOM 905 N N . PHE A 1 116 ? -2.957 -20.327 -42.239 1.00 60.91 116 PHE A N 1
ATOM 906 C CA . PHE A 1 116 ? -3.723 -19.091 -42.007 1.00 60.91 116 PHE A CA 1
ATOM 907 C C . PHE A 1 116 ? -5.164 -19.214 -42.501 1.00 60.91 116 PHE A C 1
ATOM 909 O O . PHE A 1 116 ? -6.105 -18.907 -41.775 1.00 60.91 116 PHE A O 1
ATOM 916 N N . LEU A 1 117 ? -5.334 -19.757 -43.709 1.00 59.53 117 LEU A N 1
ATOM 917 C CA . LEU A 1 117 ? -6.643 -19.980 -44.321 1.00 59.53 117 LEU A CA 1
ATOM 918 C C . LEU A 1 117 ? -7.508 -21.003 -43.563 1.00 59.53 117 LEU A C 1
ATOM 920 O O . LEU A 1 117 ? -8.717 -21.036 -43.771 1.00 59.53 117 LEU A O 1
ATOM 924 N N . ARG A 1 118 ? -6.909 -21.848 -42.711 1.00 58.41 118 ARG A N 1
ATOM 925 C CA . ARG A 1 118 ? -7.598 -22.929 -41.986 1.00 58.41 118 ARG A CA 1
ATOM 926 C C . ARG A 1 118 ? -7.866 -22.610 -40.518 1.00 58.41 118 ARG A C 1
ATOM 928 O O . ARG A 1 118 ? -8.912 -22.996 -40.012 1.00 58.41 118 ARG A O 1
ATOM 935 N N . THR A 1 119 ? -6.930 -21.961 -39.830 1.00 56.56 119 THR A N 1
ATOM 936 C CA . THR A 1 119 ? -6.978 -21.777 -38.368 1.00 56.56 119 THR A CA 1
ATOM 937 C C . THR A 1 119 ? -6.800 -20.329 -37.924 1.00 56.56 119 THR A C 1
ATOM 939 O O . THR A 1 119 ? -6.889 -20.059 -36.732 1.00 56.56 119 THR A O 1
ATOM 942 N N . ASN A 1 120 ? -6.568 -19.392 -38.854 1.00 52.00 120 ASN A N 1
ATOM 943 C CA . ASN A 1 120 ? -6.271 -17.984 -38.565 1.00 52.00 120 ASN A CA 1
ATOM 944 C C . ASN A 1 120 ? -5.040 -17.784 -37.644 1.00 52.00 120 ASN A C 1
ATOM 946 O O . ASN A 1 120 ? -4.949 -16.798 -36.917 1.00 52.00 120 ASN A O 1
ATOM 950 N N . VAL A 1 121 ? -4.086 -18.730 -37.659 1.00 53.28 121 VAL A N 1
ATOM 951 C CA 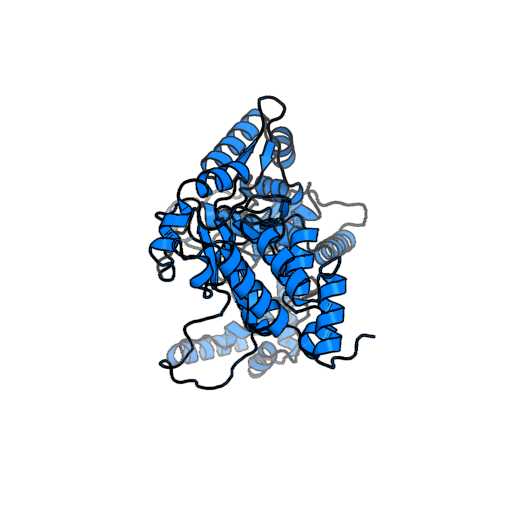. VAL A 1 121 ? -2.841 -18.681 -36.870 1.00 53.28 121 VAL A CA 1
ATOM 952 C C . VAL A 1 121 ? -1.626 -18.938 -37.770 1.00 53.28 121 VAL A C 1
ATOM 954 O O . VAL A 1 121 ? -1.544 -19.968 -38.438 1.00 53.28 121 VAL A O 1
ATOM 957 N N . MET A 1 122 ? -0.651 -18.022 -37.746 1.00 58.88 122 MET A N 1
ATOM 958 C CA . MET A 1 122 ? 0.694 -18.223 -38.305 1.00 58.88 122 MET A CA 1
ATOM 959 C C . MET A 1 122 ? 1.568 -18.985 -37.305 1.00 58.88 122 MET A C 1
ATOM 961 O O . MET A 1 122 ? 2.195 -18.383 -36.439 1.00 58.88 122 MET A O 1
ATOM 965 N N . THR A 1 123 ? 1.587 -20.317 -37.373 1.00 72.44 123 THR A N 1
ATOM 966 C CA . THR A 1 123 ? 2.258 -21.129 -36.342 1.00 72.44 123 THR A CA 1
ATOM 967 C C . THR A 1 123 ? 3.786 -21.109 -36.453 1.00 72.44 123 THR A C 1
ATOM 969 O O . THR A 1 123 ? 4.448 -20.921 -35.442 1.00 72.44 123 THR A O 1
ATOM 972 N N . CYS A 1 124 ? 4.373 -21.252 -37.650 1.00 81.81 124 CYS A N 1
ATOM 973 C CA . CYS A 1 124 ? 5.835 -21.355 -37.792 1.00 81.81 124 CYS A CA 1
ATOM 974 C C . CYS A 1 124 ? 6.566 -20.015 -37.592 1.00 81.81 124 CYS A C 1
ATOM 976 O O . CYS A 1 124 ? 7.571 -19.979 -36.891 1.00 81.81 124 CYS A O 1
ATOM 978 N N . PHE A 1 125 ? 6.039 -18.906 -38.123 1.00 84.69 125 PHE A N 1
ATOM 979 C CA . PHE A 1 125 ? 6.644 -17.576 -37.943 1.00 84.69 125 PHE A CA 1
ATOM 980 C C . PHE A 1 125 ? 6.556 -17.075 -36.496 1.00 84.69 125 PHE A C 1
ATOM 982 O O . PHE A 1 125 ? 7.467 -16.405 -36.029 1.00 84.69 125 PHE A O 1
ATOM 989 N N . ARG A 1 126 ? 5.545 -17.501 -35.726 1.00 83.25 126 ARG A N 1
ATOM 990 C CA . ARG A 1 126 ? 5.504 -17.253 -34.276 1.00 83.25 126 ARG A CA 1
ATOM 991 C C . ARG A 1 126 ? 6.657 -17.934 -33.536 1.00 83.25 126 ARG A C 1
ATOM 993 O O . ARG A 1 126 ? 7.219 -17.347 -32.618 1.00 83.25 126 ARG A O 1
ATOM 1000 N N . HIS A 1 127 ? 6.995 -19.169 -33.904 1.00 88.31 127 HIS A N 1
ATOM 1001 C CA . HIS A 1 127 ? 8.156 -19.847 -33.326 1.00 88.31 127 HIS A CA 1
ATOM 1002 C C . HIS A 1 127 ? 9.452 -19.163 -33.753 1.00 88.31 127 HIS A C 1
ATOM 1004 O O . HIS A 1 127 ? 10.310 -18.943 -32.908 1.00 88.31 127 HIS A O 1
ATOM 1010 N N . LEU A 1 128 ? 9.550 -18.754 -35.022 1.00 87.88 128 LEU A N 1
ATOM 1011 C CA . LEU A 1 128 ? 10.696 -18.008 -35.535 1.00 87.88 128 LEU A CA 1
ATOM 1012 C C . LEU A 1 128 ? 10.915 -16.707 -34.748 1.00 87.88 128 LEU A C 1
ATOM 1014 O O . LEU A 1 128 ? 12.015 -16.459 -34.272 1.00 87.88 128 LEU A O 1
ATOM 1018 N N . HIS A 1 129 ? 9.843 -15.945 -34.528 1.00 83.94 129 HIS A N 1
ATOM 1019 C CA . HIS A 1 129 ? 9.842 -14.742 -33.702 1.00 83.94 129 HIS A CA 1
ATOM 1020 C C . HIS A 1 129 ? 10.374 -15.007 -32.287 1.00 83.94 129 HIS A C 1
ATOM 1022 O O . HIS A 1 129 ? 11.224 -14.273 -31.802 1.00 83.94 129 HIS A O 1
ATOM 1028 N N . ARG A 1 130 ? 9.913 -16.080 -31.629 1.00 84.81 130 ARG A N 1
ATOM 1029 C CA . ARG A 1 130 ? 10.341 -16.429 -30.263 1.00 84.81 130 ARG A CA 1
ATOM 1030 C C . ARG A 1 130 ? 11.819 -16.785 -30.156 1.00 84.81 130 ARG A C 1
ATOM 1032 O O . ARG A 1 130 ? 12.401 -16.568 -29.105 1.00 84.81 130 ARG A O 1
ATOM 1039 N N . ILE A 1 131 ? 12.407 -17.359 -31.204 1.00 90.44 131 ILE A N 1
ATOM 1040 C CA . ILE A 1 131 ? 13.815 -17.768 -31.172 1.00 90.44 131 ILE A CA 1
ATOM 1041 C C . ILE A 1 131 ? 14.763 -16.684 -31.696 1.00 90.44 131 ILE A C 1
ATOM 1043 O O . ILE A 1 131 ? 15.959 -16.767 -31.443 1.00 90.44 131 ILE A O 1
ATOM 1047 N N . ALA A 1 132 ? 14.250 -15.675 -32.411 1.00 88.38 132 ALA A N 1
ATOM 1048 C CA . ALA A 1 132 ? 15.044 -14.625 -33.053 1.00 88.38 132 ALA A CA 1
ATOM 1049 C C . ALA A 1 132 ? 15.953 -13.835 -32.089 1.00 88.38 132 ALA A C 1
ATOM 1051 O O . ALA A 1 132 ? 17.110 -13.603 -32.445 1.00 88.38 132 ALA A O 1
ATOM 1052 N N . PRO A 1 133 ? 15.505 -13.472 -30.869 1.00 85.00 133 PRO A N 1
ATOM 1053 C CA . PRO A 1 133 ? 16.369 -12.836 -29.873 1.00 85.00 133 PRO A CA 1
ATOM 1054 C C . PRO A 1 133 ? 17.502 -13.741 -29.370 1.00 85.00 133 PRO A C 1
ATOM 1056 O O . PRO A 1 133 ? 18.497 -13.246 -28.859 1.00 85.00 133 PRO A O 1
ATOM 1059 N N . GLY A 1 134 ? 17.383 -15.066 -29.515 1.00 87.50 134 GLY A N 1
ATOM 1060 C CA . GLY A 1 134 ? 18.368 -16.026 -29.004 1.00 87.50 134 GLY A CA 1
ATOM 1061 C C . GLY A 1 134 ? 18.322 -16.244 -27.495 1.00 87.50 134 GLY A C 1
ATOM 1062 O O . GLY A 1 134 ? 19.192 -16.918 -26.946 1.00 87.50 134 GLY A O 1
ATOM 1063 N N . THR A 1 135 ? 17.316 -15.689 -26.830 1.00 84.31 135 THR A N 1
ATOM 1064 C CA . THR A 1 135 ? 17.147 -15.726 -25.381 1.00 84.31 135 THR A CA 1
ATOM 1065 C C . THR A 1 135 ? 15.694 -16.039 -25.040 1.00 84.31 135 THR A C 1
ATOM 1067 O O . THR A 1 135 ? 14.788 -15.647 -25.776 1.00 84.31 135 THR A O 1
ATOM 1070 N N . GLU A 1 136 ? 15.474 -16.754 -23.943 1.00 80.75 136 GLU A N 1
ATOM 1071 C CA . GLU A 1 136 ? 14.153 -16.978 -23.348 1.00 80.75 136 GLU A CA 1
ATOM 1072 C C . GLU A 1 136 ? 13.865 -15.950 -22.237 1.00 80.75 136 GLU A C 1
ATOM 1074 O O . GLU A 1 136 ? 14.587 -14.954 -22.110 1.00 80.75 136 GLU A O 1
ATOM 1079 N N . ASP A 1 137 ? 12.782 -16.155 -21.479 1.00 70.50 137 ASP A N 1
ATOM 1080 C CA . ASP A 1 137 ? 12.414 -15.276 -20.366 1.00 70.50 137 ASP A CA 1
ATOM 1081 C C . ASP A 1 137 ? 13.577 -15.130 -19.370 1.00 70.50 137 ASP A C 1
ATOM 1083 O O . ASP A 1 137 ? 14.357 -16.056 -19.140 1.00 70.50 137 ASP A O 1
ATOM 1087 N N . VAL A 1 138 ? 13.698 -13.935 -18.792 1.00 68.06 138 VAL A N 1
ATOM 1088 C CA . VAL A 1 138 ? 14.689 -13.646 -17.751 1.00 68.06 138 VAL A CA 1
ATOM 1089 C C . VAL A 1 138 ? 14.435 -14.506 -16.513 1.00 68.06 138 VAL A C 1
ATOM 1091 O O . VAL A 1 138 ? 13.284 -14.776 -16.158 1.00 68.06 138 VAL A O 1
ATOM 1094 N N . ASP A 1 139 ? 15.512 -14.905 -15.835 1.00 68.81 139 ASP A N 1
ATOM 1095 C CA . ASP A 1 139 ? 15.424 -15.464 -14.486 1.00 68.81 139 ASP A CA 1
ATOM 1096 C C . ASP A 1 139 ? 14.648 -14.468 -13.592 1.00 68.81 139 ASP A C 1
ATOM 1098 O O . ASP A 1 139 ? 14.990 -13.285 -13.576 1.00 68.81 139 ASP A O 1
ATOM 1102 N N . PRO A 1 140 ? 13.599 -14.885 -12.855 1.00 69.00 140 PRO A N 1
ATOM 1103 C CA . PRO A 1 140 ? 12.832 -13.980 -11.994 1.00 69.00 140 PRO A CA 1
ATOM 1104 C C . PRO A 1 140 ? 13.690 -13.164 -11.014 1.00 69.00 140 PRO A C 1
ATOM 1106 O O . PRO A 1 140 ? 13.299 -12.062 -10.626 1.00 69.00 140 PRO A O 1
ATOM 1109 N N . GLU A 1 141 ? 14.861 -13.685 -10.643 1.00 74.75 141 GLU A N 1
ATOM 1110 C CA . GLU A 1 141 ? 15.777 -13.090 -9.672 1.00 74.75 141 GLU A CA 1
ATOM 1111 C C . GLU A 1 141 ? 16.998 -12.406 -10.319 1.00 74.75 141 GLU A C 1
ATOM 1113 O O . GLU A 1 141 ? 17.858 -11.888 -9.601 1.00 74.75 141 GLU A O 1
ATOM 1118 N N . SER A 1 142 ? 17.102 -12.370 -11.655 1.00 80.06 142 SER A N 1
ATOM 1119 C CA . SER A 1 142 ? 18.263 -11.804 -12.357 1.00 80.06 142 SER A CA 1
ATOM 1120 C C . SER A 1 142 ? 17.908 -11.114 -13.681 1.00 80.06 142 SER A C 1
ATOM 1122 O O . SER A 1 142 ? 16.931 -11.421 -14.352 1.00 80.06 142 SER A O 1
ATOM 1124 N N . LEU A 1 143 ? 18.733 -10.148 -14.086 1.00 81.88 143 LEU A N 1
ATOM 1125 C CA . LEU A 1 143 ? 18.686 -9.532 -15.416 1.00 81.88 143 LEU A CA 1
ATOM 1126 C C . LEU A 1 143 ? 19.445 -10.349 -16.473 1.00 81.88 143 LEU A C 1
ATOM 1128 O O . LEU A 1 143 ? 19.537 -9.918 -17.627 1.00 81.88 143 LEU A O 1
ATOM 1132 N N . ALA A 1 144 ? 20.018 -11.493 -16.098 1.00 80.81 144 ALA A N 1
ATOM 1133 C CA . ALA A 1 144 ? 20.686 -12.388 -17.019 1.00 80.81 144 ALA A CA 1
ATOM 1134 C C . ALA A 1 144 ? 19.670 -13.019 -17.976 1.00 80.81 144 ALA A C 1
ATOM 1136 O O . ALA A 1 144 ? 18.678 -13.627 -17.576 1.00 80.81 144 ALA A O 1
ATOM 1137 N N . TRP A 1 145 ? 19.954 -12.894 -19.268 1.00 80.25 145 TRP A N 1
ATOM 1138 C CA . TRP A 1 145 ? 19.201 -13.601 -20.288 1.00 80.25 145 TRP A CA 1
ATOM 1139 C C . TRP A 1 145 ? 19.534 -15.088 -20.249 1.00 80.25 145 TRP A C 1
ATOM 1141 O O . TRP A 1 145 ? 20.705 -15.468 -20.335 1.00 80.25 145 TRP A O 1
ATOM 1151 N N . CYS A 1 146 ? 18.507 -15.928 -20.193 1.00 84.62 146 CYS A N 1
ATOM 1152 C CA . CYS A 1 146 ? 18.654 -17.360 -20.395 1.00 84.62 146 CYS A CA 1
ATOM 1153 C C . CYS A 1 146 ? 18.832 -17.628 -21.903 1.00 84.62 146 CYS A C 1
ATOM 1155 O O . CYS A 1 146 ? 17.972 -17.236 -22.696 1.00 84.62 146 CYS A O 1
ATOM 1157 N N . PRO A 1 147 ? 19.950 -18.228 -22.354 1.00 88.81 147 PRO A N 1
ATOM 1158 C CA . PRO A 1 147 ? 20.143 -18.526 -23.768 1.00 88.81 147 PRO A CA 1
ATOM 1159 C C . PRO A 1 147 ? 19.137 -19.570 -24.235 1.00 88.81 147 PRO A C 1
ATOM 1161 O O . PRO A 1 147 ? 18.941 -20.587 -23.572 1.00 88.81 147 PRO A O 1
ATOM 1164 N N . ILE A 1 148 ? 18.552 -19.364 -25.412 1.00 91.06 148 ILE A N 1
ATOM 1165 C CA . ILE A 1 148 ? 17.662 -20.367 -25.983 1.00 91.06 148 ILE A CA 1
ATOM 1166 C C . ILE A 1 148 ? 18.460 -21.618 -26.377 1.00 91.06 148 ILE A C 1
ATOM 1168 O O . ILE A 1 148 ? 19.505 -21.531 -27.028 1.00 91.06 148 ILE A O 1
ATOM 1172 N N . THR A 1 149 ? 17.978 -22.794 -25.977 1.00 93.38 149 THR A N 1
ATOM 1173 C CA . THR A 1 149 ? 18.661 -24.069 -26.231 1.00 93.38 149 THR A CA 1
ATOM 1174 C C . THR A 1 149 ? 17.959 -24.886 -27.311 1.00 93.38 149 THR A C 1
ATOM 1176 O O . THR A 1 149 ? 16.853 -24.562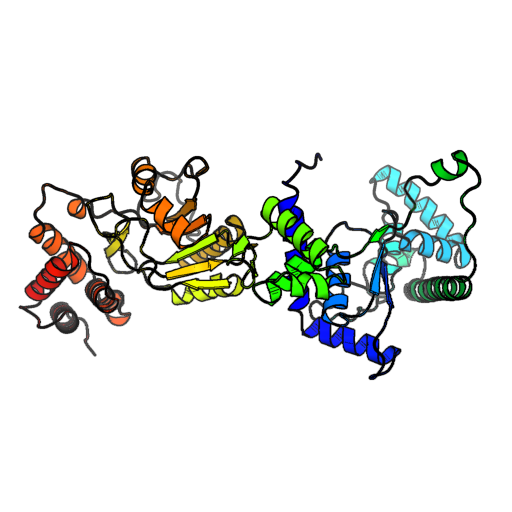 -27.755 1.00 93.38 149 THR A O 1
ATOM 1179 N N . VAL A 1 150 ? 18.596 -25.979 -27.747 1.00 95.94 150 VAL A N 1
ATOM 1180 C CA . VAL A 1 150 ? 17.998 -26.880 -28.741 1.00 95.94 150 VAL A CA 1
ATOM 1181 C C . VAL A 1 150 ? 16.710 -27.512 -28.218 1.00 95.94 150 VAL A C 1
ATOM 1183 O O . VAL A 1 150 ? 15.813 -27.777 -29.008 1.00 95.94 150 VAL A O 1
ATOM 1186 N N . GLU A 1 151 ? 16.572 -27.709 -26.907 1.00 94.88 151 GLU A N 1
ATOM 1187 C CA . GLU A 1 151 ? 15.403 -28.310 -26.257 1.00 94.88 151 GLU A CA 1
ATOM 1188 C C . GLU A 1 151 ? 14.171 -27.393 -26.220 1.00 94.88 151 GLU A C 1
ATOM 1190 O O . GLU A 1 151 ? 13.066 -27.873 -25.958 1.00 94.88 151 GLU A O 1
ATOM 1195 N N . HIS A 1 152 ? 14.323 -26.094 -26.495 1.00 93.06 152 HIS A N 1
ATOM 1196 C CA . HIS A 1 152 ? 13.226 -25.136 -26.404 1.00 93.06 152 HIS A CA 1
ATOM 1197 C C . HIS A 1 152 ? 12.081 -25.481 -27.377 1.00 93.06 152 HIS A C 1
ATOM 1199 O O . HIS A 1 152 ? 12.306 -25.765 -28.557 1.00 93.06 152 HIS A O 1
ATOM 1205 N N . GLU A 1 153 ? 10.826 -25.390 -26.916 1.00 93.06 153 GLU A N 1
ATOM 1206 C CA . GLU A 1 153 ? 9.631 -25.816 -27.671 1.00 93.06 153 GLU A CA 1
ATOM 1207 C C . GLU A 1 153 ? 9.569 -25.191 -29.072 1.00 93.06 153 GLU A C 1
ATOM 1209 O O . GLU A 1 153 ? 9.249 -25.858 -30.055 1.00 93.06 153 GLU A O 1
ATOM 1214 N N . SER A 1 154 ? 9.911 -23.904 -29.183 1.00 92.00 154 SER A N 1
ATOM 1215 C CA . SER A 1 154 ? 9.876 -23.206 -30.474 1.00 92.00 154 SER A CA 1
ATOM 1216 C C . SER A 1 154 ? 10.998 -23.635 -31.419 1.00 92.00 154 SER A C 1
ATOM 1218 O O . SER A 1 154 ? 10.777 -23.647 -32.626 1.00 92.00 154 SER A O 1
ATOM 1220 N N . VAL A 1 155 ? 12.159 -24.046 -30.897 1.00 94.69 155 VAL A N 1
ATOM 1221 C CA . VAL A 1 155 ? 13.235 -24.626 -31.716 1.00 94.69 155 VAL A CA 1
ATOM 1222 C C . VAL A 1 155 ? 12.799 -26.007 -32.201 1.00 94.69 155 VAL A C 1
ATOM 1224 O O . VAL A 1 155 ? 12.819 -26.276 -33.401 1.00 94.69 155 VAL A O 1
ATOM 1227 N N . GLN A 1 156 ? 12.288 -26.844 -31.294 1.00 95.62 156 GLN A N 1
ATOM 1228 C CA . GLN A 1 156 ? 11.776 -28.179 -31.609 1.00 95.62 156 GLN A CA 1
ATOM 1229 C C . GLN A 1 156 ? 10.658 -28.142 -32.659 1.00 95.62 156 GLN A C 1
ATOM 1231 O O . GLN A 1 156 ? 10.687 -28.911 -33.619 1.00 95.62 156 GLN A O 1
ATOM 1236 N N . ALA A 1 157 ? 9.723 -27.195 -32.557 1.00 92.06 157 ALA A N 1
ATOM 1237 C CA . ALA A 1 157 ? 8.655 -27.009 -33.538 1.00 92.06 157 ALA A CA 1
ATOM 1238 C C . ALA A 1 157 ? 9.171 -26.668 -34.952 1.00 92.06 157 ALA A C 1
ATOM 1240 O O . ALA A 1 157 ? 8.505 -26.976 -35.948 1.00 92.06 157 ALA A O 1
ATOM 1241 N N . LEU A 1 158 ? 10.352 -26.050 -35.058 1.00 93.50 158 LEU A N 1
ATOM 1242 C CA . LEU A 1 158 ? 10.983 -25.669 -36.322 1.00 93.50 158 LEU A CA 1
ATOM 1243 C C . LEU A 1 158 ? 11.919 -26.750 -36.895 1.00 93.50 158 LEU A C 1
ATOM 1245 O O . LEU A 1 158 ? 12.322 -26.641 -38.056 1.00 93.50 158 LEU A O 1
ATOM 1249 N N . THR A 1 159 ? 12.199 -27.831 -36.154 1.00 95.25 159 THR A N 1
ATOM 1250 C CA . THR A 1 159 ? 13.084 -28.929 -36.610 1.00 95.25 159 THR A CA 1
ATOM 1251 C C . THR A 1 159 ? 12.596 -29.651 -37.867 1.00 95.25 159 THR A C 1
ATOM 1253 O O . THR A 1 159 ? 13.379 -30.260 -38.592 1.00 95.25 159 THR A O 1
ATOM 1256 N N . GLN A 1 160 ? 11.303 -29.533 -38.180 1.00 93.44 160 GLN A N 1
ATOM 1257 C CA . GLN A 1 160 ? 10.723 -30.046 -39.423 1.00 93.44 160 GLN A CA 1
ATOM 1258 C C . GLN A 1 160 ? 11.252 -29.342 -40.690 1.00 93.44 160 GLN A C 1
ATOM 1260 O O . GLN A 1 160 ? 11.045 -29.846 -41.792 1.00 93.44 160 GLN A O 1
ATOM 1265 N N . PHE A 1 161 ? 11.888 -28.174 -40.544 1.00 94.62 161 PHE A N 1
ATOM 1266 C CA . PHE A 1 161 ? 12.371 -27.335 -41.644 1.00 94.62 161 PHE A CA 1
ATOM 1267 C C . PHE A 1 161 ? 13.906 -27.278 -41.721 1.00 94.62 161 PHE A C 1
ATOM 1269 O O . PHE A 1 161 ? 14.457 -27.394 -42.813 1.00 94.62 161 PHE A O 1
ATOM 1276 N N . LEU A 1 162 ? 14.589 -27.117 -40.582 1.00 96.44 162 LEU A N 1
ATOM 1277 C CA . LEU A 1 162 ? 16.056 -27.120 -40.446 1.00 96.44 162 LEU A CA 1
ATOM 1278 C C . LEU A 1 162 ? 16.457 -27.781 -39.117 1.00 96.44 162 LEU A C 1
ATOM 1280 O O . LEU A 1 162 ? 15.650 -27.746 -38.189 1.00 96.44 162 LEU A O 1
ATOM 1284 N N . PRO A 1 163 ? 17.676 -28.342 -38.987 1.00 97.44 163 PRO A N 1
ATOM 1285 C CA . PRO A 1 163 ? 18.198 -28.833 -37.708 1.00 97.44 163 PRO A CA 1
ATOM 1286 C C . PRO A 1 163 ? 18.143 -27.776 -36.595 1.00 97.44 163 PRO A C 1
ATOM 1288 O O . PRO A 1 163 ? 18.240 -26.578 -36.865 1.00 97.44 163 PRO A O 1
ATOM 1291 N N . ALA A 1 164 ? 18.010 -28.215 -35.340 1.00 96.19 164 ALA A N 1
ATOM 1292 C CA . ALA A 1 164 ? 17.893 -27.320 -34.186 1.00 96.19 164 ALA A CA 1
ATOM 1293 C C . ALA A 1 164 ? 19.101 -26.377 -34.064 1.00 96.19 164 ALA A C 1
ATOM 1295 O O . ALA A 1 164 ? 18.942 -25.190 -33.804 1.00 96.19 164 ALA A O 1
ATOM 1296 N N . GLU A 1 165 ? 20.301 -26.893 -34.314 1.00 96.12 165 GLU A N 1
ATOM 1297 C CA . GLU A 1 165 ? 21.563 -26.164 -34.222 1.00 96.12 165 GLU A CA 1
ATOM 1298 C C . GLU A 1 165 ? 21.664 -25.042 -35.261 1.00 96.12 165 GLU A C 1
ATOM 1300 O O . GLU A 1 165 ? 22.198 -23.978 -34.959 1.00 96.12 165 GLU A O 1
ATOM 1305 N N . GLU A 1 166 ? 21.105 -25.243 -36.459 1.00 96.25 166 GLU A N 1
ATOM 1306 C CA . GLU A 1 166 ? 21.092 -24.226 -37.519 1.00 96.25 166 GLU A CA 1
ATOM 1307 C C . GLU A 1 166 ? 20.212 -23.035 -37.130 1.00 96.25 166 GLU A C 1
ATOM 1309 O O . GLU A 1 166 ? 20.610 -21.882 -3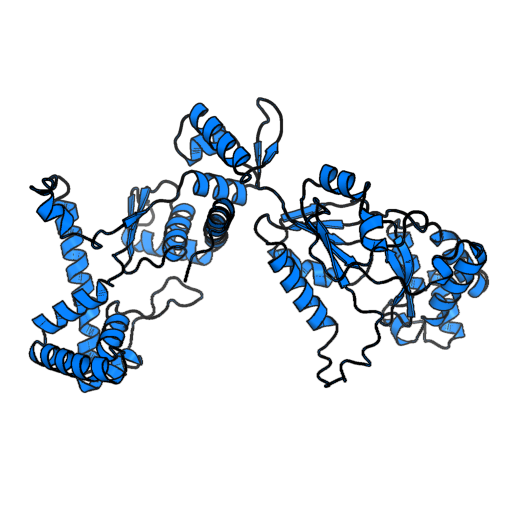7.309 1.00 96.25 166 GLU A O 1
ATOM 1314 N N . TRP A 1 167 ? 19.054 -23.291 -36.511 1.00 95.00 167 TRP A N 1
ATOM 1315 C CA . TRP A 1 167 ? 18.180 -22.232 -35.997 1.00 95.00 167 TRP A CA 1
ATOM 1316 C C . TRP A 1 167 ? 18.866 -21.349 -34.954 1.00 95.00 167 TRP A C 1
ATOM 1318 O O . TRP A 1 167 ? 18.632 -20.141 -34.922 1.00 95.00 167 TRP A O 1
ATOM 1328 N N . LEU A 1 168 ? 19.747 -21.928 -34.136 1.00 94.06 168 LEU A N 1
ATOM 1329 C CA . LEU A 1 168 ? 20.488 -21.204 -33.101 1.00 94.06 168 LEU A CA 1
ATOM 1330 C C . LEU A 1 168 ? 21.631 -20.336 -33.651 1.00 94.06 168 LEU A C 1
ATOM 1332 O O . LEU A 1 168 ? 22.204 -19.542 -32.907 1.00 94.06 168 LEU A O 1
ATOM 1336 N N . THR A 1 169 ? 21.949 -20.417 -34.948 1.00 94.88 169 THR A N 1
ATOM 1337 C CA . THR A 1 169 ? 22.919 -19.503 -35.583 1.00 94.88 169 THR A CA 1
ATOM 1338 C C . THR A 1 169 ? 22.307 -18.145 -35.946 1.00 94.88 169 THR A C 1
ATOM 1340 O O . THR A 1 169 ? 23.024 -17.148 -36.072 1.00 94.88 169 THR A O 1
ATOM 1343 N N . MET A 1 170 ? 20.979 -18.083 -36.085 1.00 93.69 170 MET A N 1
ATOM 1344 C CA . MET A 1 170 ? 20.255 -16.886 -36.508 1.00 93.69 170 MET A CA 1
ATOM 1345 C C . MET A 1 170 ? 20.403 -15.703 -35.534 1.00 93.69 170 MET A C 1
ATOM 1347 O O . MET A 1 170 ? 20.729 -14.612 -36.011 1.00 93.69 170 MET A O 1
ATOM 1351 N N . PRO A 1 171 ? 20.238 -15.865 -34.203 1.00 91.19 171 PRO A N 1
ATOM 1352 C CA . PRO A 1 171 ? 20.356 -14.745 -33.269 1.00 91.19 171 PRO A CA 1
ATOM 1353 C C . PRO A 1 171 ? 21.712 -14.043 -33.348 1.00 91.19 171 PRO A C 1
ATOM 1355 O O . PRO A 1 171 ? 21.774 -12.818 -33.421 1.00 91.19 171 PRO A O 1
ATOM 1358 N N . ALA A 1 172 ? 22.808 -14.806 -33.426 1.00 88.94 172 ALA A N 1
ATOM 1359 C CA . ALA A 1 172 ? 24.153 -14.245 -33.550 1.00 88.94 172 ALA A CA 1
ATOM 1360 C C . ALA A 1 172 ? 24.301 -13.383 -34.819 1.00 88.94 172 ALA A C 1
ATOM 1362 O O . ALA A 1 172 ? 24.805 -12.260 -34.751 1.00 88.94 172 ALA A O 1
ATOM 1363 N N . ALA A 1 173 ? 23.796 -13.865 -35.961 1.00 87.75 173 ALA A N 1
ATOM 1364 C CA . ALA A 1 173 ? 23.798 -13.109 -37.213 1.00 87.75 173 ALA A CA 1
ATOM 1365 C C . ALA A 1 173 ? 22.929 -11.839 -37.134 1.00 87.75 173 ALA A C 1
ATOM 1367 O O . ALA A 1 173 ? 23.273 -10.805 -37.714 1.00 87.75 173 ALA A O 1
ATOM 1368 N N . MET A 1 174 ? 21.812 -11.897 -36.404 1.00 86.12 174 MET A N 1
ATOM 1369 C CA . MET A 1 174 ? 20.951 -10.740 -36.162 1.00 86.12 174 MET A CA 1
ATOM 1370 C C . MET A 1 174 ? 21.646 -9.685 -35.297 1.00 86.12 174 MET A C 1
ATOM 1372 O O . MET A 1 174 ? 21.664 -8.515 -35.686 1.00 86.12 174 MET A O 1
ATOM 1376 N N . TYR A 1 175 ? 22.264 -10.076 -34.178 1.00 83.06 175 TYR A N 1
ATOM 1377 C CA . TYR A 1 175 ? 23.026 -9.158 -33.325 1.00 83.06 175 TYR A CA 1
ATOM 1378 C C . TYR A 1 175 ? 24.166 -8.487 -34.090 1.00 83.06 175 TYR A C 1
ATOM 1380 O O . TYR A 1 175 ? 24.307 -7.267 -34.016 1.00 83.06 175 TYR A O 1
ATOM 1388 N N . GLU A 1 176 ? 24.924 -9.243 -34.889 1.00 84.75 176 GLU A N 1
ATOM 1389 C CA . GLU A 1 176 ? 26.001 -8.691 -35.717 1.00 84.75 176 GLU A CA 1
ATOM 1390 C C . GLU A 1 176 ? 25.471 -7.658 -36.727 1.00 84.75 176 GLU A C 1
ATOM 1392 O O . GLU A 1 176 ? 26.070 -6.591 -36.916 1.00 84.75 176 GLU A O 1
ATOM 1397 N N . ALA A 1 177 ? 24.322 -7.934 -37.354 1.00 81.94 177 ALA A N 1
ATOM 1398 C CA . ALA A 1 177 ? 23.684 -7.018 -38.294 1.00 81.94 177 ALA A CA 1
ATOM 1399 C C . ALA A 1 177 ? 23.194 -5.729 -37.609 1.00 81.94 177 ALA A C 1
ATOM 1401 O O . ALA A 1 177 ? 23.458 -4.628 -38.107 1.00 81.94 177 ALA A O 1
ATOM 1402 N N . VAL A 1 178 ? 22.526 -5.849 -36.455 1.00 77.38 178 VAL A N 1
ATOM 1403 C CA . VAL A 1 178 ? 22.055 -4.704 -35.658 1.00 77.38 178 VAL A CA 1
ATOM 1404 C C . VAL A 1 178 ? 23.236 -3.871 -35.174 1.00 77.38 178 VAL A C 1
ATOM 1406 O O . VAL A 1 178 ? 23.249 -2.653 -35.359 1.00 77.38 178 VAL A O 1
ATOM 1409 N N . GLU A 1 179 ? 24.257 -4.507 -34.602 1.00 78.12 179 GLU A N 1
ATOM 1410 C CA . GLU A 1 179 ? 25.453 -3.830 -34.113 1.00 78.12 179 GLU A CA 1
ATOM 1411 C C . GLU A 1 179 ? 26.175 -3.093 -35.245 1.00 78.12 179 GLU A C 1
ATOM 1413 O O . GLU A 1 179 ? 26.504 -1.910 -35.106 1.00 78.12 179 GLU A O 1
ATOM 1418 N N . SER A 1 180 ? 26.378 -3.755 -36.387 1.00 77.75 180 SER A N 1
ATOM 1419 C CA . SER A 1 180 ? 27.014 -3.159 -37.564 1.00 77.75 180 SER A CA 1
ATOM 1420 C C . SER A 1 180 ? 26.259 -1.923 -38.043 1.00 77.75 180 SER A C 1
ATOM 1422 O O . SER A 1 180 ? 26.869 -0.868 -38.249 1.00 77.75 180 SER A O 1
ATOM 1424 N N . TYR A 1 181 ? 24.930 -2.017 -38.149 1.00 74.56 181 TYR A N 1
ATOM 1425 C CA . TYR A 1 181 ? 24.082 -0.892 -38.526 1.00 74.56 181 TYR A CA 1
ATOM 1426 C C . TYR A 1 181 ? 24.179 0.249 -37.508 1.00 74.56 181 TYR A C 1
ATOM 1428 O O . TYR A 1 181 ? 24.461 1.388 -37.881 1.00 74.56 181 TYR A O 1
ATOM 1436 N N . VAL A 1 182 ? 24.019 -0.028 -36.210 1.00 68.38 182 VAL A N 1
ATOM 1437 C CA . VAL A 1 182 ? 24.087 0.996 -35.156 1.00 68.38 182 VAL A CA 1
ATOM 1438 C C . VAL A 1 182 ? 25.459 1.674 -35.131 1.00 68.38 182 VAL A C 1
ATOM 1440 O O . VAL A 1 182 ? 25.531 2.903 -35.060 1.00 68.38 182 VAL A O 1
ATOM 1443 N N . ARG A 1 183 ? 26.556 0.916 -35.255 1.00 70.25 183 ARG A N 1
ATOM 1444 C CA . ARG A 1 183 ? 27.920 1.467 -35.325 1.00 70.25 183 ARG A CA 1
ATOM 1445 C C . ARG A 1 183 ? 28.122 2.329 -36.565 1.00 70.25 183 ARG A C 1
ATOM 1447 O O . ARG A 1 183 ? 28.700 3.412 -36.455 1.00 70.25 183 ARG A O 1
ATOM 1454 N N . GLN A 1 184 ? 27.646 1.884 -37.726 1.00 71.56 184 GLN A N 1
ATOM 1455 C CA . GLN A 1 184 ? 27.685 2.671 -38.956 1.00 71.56 184 GLN A CA 1
ATOM 1456 C C . GLN A 1 184 ? 26.923 3.989 -38.778 1.00 71.56 184 GLN A C 1
ATOM 1458 O O . GLN A 1 184 ? 27.481 5.063 -38.999 1.00 71.56 184 GLN A O 1
ATOM 1463 N N . ARG A 1 185 ? 25.685 3.930 -38.281 1.00 64.81 185 ARG A N 1
ATOM 1464 C CA . ARG A 1 185 ? 24.851 5.112 -38.028 1.00 64.81 185 ARG A CA 1
ATOM 1465 C C . ARG A 1 185 ? 25.476 6.063 -37.012 1.00 64.81 185 ARG A C 1
ATOM 1467 O O . ARG A 1 185 ? 25.431 7.275 -37.207 1.00 64.81 185 ARG A O 1
ATOM 1474 N N . ALA A 1 186 ? 26.095 5.541 -35.955 1.00 62.56 186 ALA A N 1
ATOM 1475 C CA . ALA A 1 186 ? 26.802 6.349 -34.965 1.00 62.56 186 ALA A CA 1
ATOM 1476 C C . ALA A 1 186 ? 27.998 7.102 -35.576 1.00 62.56 186 ALA A C 1
ATOM 1478 O O . ALA A 1 186 ? 28.239 8.250 -35.207 1.00 62.56 186 ALA A O 1
ATOM 1479 N N . ARG A 1 187 ? 28.714 6.494 -36.536 1.00 66.50 187 ARG A N 1
ATOM 1480 C CA . ARG A 1 187 ? 29.787 7.159 -37.302 1.00 66.50 187 ARG A CA 1
ATOM 1481 C C . ARG A 1 187 ? 29.238 8.219 -38.261 1.00 66.50 187 ARG A C 1
ATOM 1483 O O . ARG A 1 187 ? 29.842 9.275 -38.414 1.00 66.50 187 ARG A O 1
ATOM 1490 N N . GLU A 1 188 ? 28.088 7.958 -38.876 1.00 64.06 188 GLU A N 1
ATOM 1491 C CA . GLU A 1 188 ? 27.418 8.861 -39.824 1.00 64.06 188 GLU A CA 1
ATOM 1492 C C . GLU A 1 188 ? 26.700 10.047 -39.162 1.00 64.06 188 GLU A C 1
ATOM 1494 O O . GLU A 1 188 ? 26.356 11.006 -39.854 1.00 64.06 188 GLU A O 1
ATOM 1499 N N . ALA A 1 189 ? 26.488 10.027 -37.841 1.00 52.69 189 ALA A N 1
ATOM 1500 C CA . ALA A 1 189 ? 25.710 11.010 -37.075 1.00 52.69 189 ALA A CA 1
ATOM 1501 C C . ALA A 1 189 ? 26.275 12.457 -37.053 1.00 52.69 189 ALA A C 1
ATOM 1503 O O . ALA A 1 189 ? 25.833 13.282 -36.254 1.00 52.69 189 ALA A O 1
ATOM 1504 N N . GLY A 1 190 ? 27.209 12.788 -37.950 1.00 49.84 190 GLY A N 1
ATOM 1505 C CA . GLY A 1 190 ? 27.550 14.154 -38.361 1.00 49.84 190 GLY A CA 1
ATOM 1506 C C . GLY A 1 190 ? 26.815 14.650 -39.621 1.00 49.84 190 GLY A C 1
ATOM 1507 O O . GLY A 1 190 ? 26.960 15.819 -39.965 1.00 49.84 190 GLY A O 1
ATOM 1508 N N . SER A 1 191 ? 26.032 13.811 -40.313 1.00 37.81 191 SER A N 1
ATOM 1509 C CA . SER A 1 191 ? 25.276 14.199 -41.516 1.00 37.81 191 SER A CA 1
ATOM 1510 C C . SER A 1 191 ? 23.760 14.192 -41.265 1.00 37.81 191 SER A C 1
ATOM 1512 O O . SER A 1 191 ? 23.209 13.152 -40.897 1.00 37.81 191 SER A O 1
ATOM 1514 N N . PRO A 1 192 ? 23.052 15.325 -41.451 1.00 41.03 192 PRO A N 1
ATOM 1515 C CA . PRO A 1 192 ? 21.601 15.365 -41.321 1.00 41.03 192 PRO A CA 1
ATOM 1516 C C . PRO A 1 192 ? 20.932 14.560 -42.441 1.00 41.03 192 PRO A C 1
ATOM 1518 O O . PRO A 1 192 ? 21.333 14.626 -43.602 1.00 41.03 192 PRO A O 1
ATOM 1521 N N . ILE A 1 193 ? 19.874 13.827 -42.092 1.00 47.75 193 ILE A N 1
ATOM 1522 C CA . ILE A 1 193 ? 18.971 13.222 -43.075 1.00 47.75 193 ILE A CA 1
ATOM 1523 C C . ILE A 1 193 ? 18.218 14.373 -43.767 1.00 47.75 193 ILE A C 1
ATOM 1525 O O . ILE A 1 193 ? 17.621 15.193 -43.062 1.00 47.75 193 ILE A O 1
ATOM 1529 N N . PRO A 1 194 ? 18.222 14.480 -45.109 1.00 41.00 194 PRO A N 1
ATOM 1530 C CA . PRO A 1 194 ? 17.350 15.427 -45.786 1.00 41.00 194 PRO A CA 1
ATOM 1531 C C . PRO A 1 194 ? 15.888 15.008 -45.554 1.00 41.00 194 PRO A C 1
ATOM 1533 O O . PRO A 1 194 ? 15.576 13.822 -45.683 1.00 41.00 194 PRO A O 1
ATOM 1536 N N . PRO A 1 195 ? 14.983 15.939 -45.203 1.00 39.69 195 PRO A N 1
ATOM 1537 C CA . PRO A 1 195 ? 13.573 15.607 -45.037 1.00 39.69 195 PRO A CA 1
ATOM 1538 C C . PRO A 1 195 ? 12.998 15.016 -46.339 1.00 39.69 195 PRO A C 1
ATOM 1540 O O . PRO A 1 195 ? 13.494 15.349 -47.424 1.00 39.69 195 PRO A O 1
ATOM 1543 N N . PRO A 1 196 ? 11.972 14.146 -46.252 1.00 44.91 196 PRO A N 1
ATOM 1544 C CA . PRO A 1 196 ? 11.339 13.553 -47.427 1.00 44.91 196 PRO A CA 1
ATOM 1545 C C . PRO A 1 196 ? 10.881 14.649 -48.392 1.00 44.91 196 PRO A C 1
ATOM 1547 O O . PRO A 1 196 ? 10.417 15.715 -47.977 1.00 44.91 196 PRO A O 1
ATOM 1550 N N . LYS A 1 197 ? 11.048 14.405 -49.693 1.00 41.78 197 LYS A N 1
ATOM 1551 C CA . LYS A 1 197 ? 10.923 15.442 -50.725 1.00 41.78 197 LYS A CA 1
ATOM 1552 C C . LYS A 1 197 ? 9.464 15.755 -51.060 1.00 41.78 197 LYS A C 1
ATOM 1554 O O . LYS A 1 197 ? 9.207 16.724 -51.773 1.00 41.78 197 LYS A O 1
ATOM 1559 N N . SER A 1 198 ? 8.502 14.971 -50.558 1.00 45.06 198 SER A N 1
ATOM 1560 C CA . SER A 1 198 ? 7.075 15.214 -50.784 1.00 45.06 198 SER A CA 1
ATOM 1561 C C . SER A 1 198 ? 6.149 14.663 -49.691 1.00 45.06 198 SER A C 1
ATOM 1563 O O . SER A 1 198 ? 6.480 13.736 -48.955 1.00 45.06 198 SER A O 1
ATOM 1565 N N . VAL A 1 199 ? 4.929 15.210 -49.642 1.00 44.53 199 VAL A N 1
ATOM 1566 C CA . VAL A 1 199 ? 3.830 14.754 -48.770 1.00 44.53 199 VAL A CA 1
ATOM 1567 C C . VAL A 1 199 ? 3.344 13.344 -49.148 1.00 44.53 199 VAL A C 1
ATOM 1569 O O . VAL A 1 199 ? 2.870 12.619 -48.279 1.00 44.53 199 VAL A O 1
ATOM 1572 N N . ALA A 1 200 ? 3.508 12.924 -50.408 1.00 41.50 200 ALA A N 1
ATOM 1573 C CA . ALA A 1 200 ? 3.184 11.574 -50.881 1.00 41.50 200 ALA A CA 1
ATOM 1574 C C . ALA A 1 200 ? 4.194 10.521 -50.379 1.00 41.50 200 ALA A C 1
ATOM 1576 O O . ALA A 1 200 ? 3.786 9.446 -49.953 1.00 41.50 200 ALA A O 1
ATOM 1577 N N . GLU A 1 201 ? 5.490 10.861 -50.324 1.00 42.31 201 GLU A N 1
ATOM 1578 C CA . GLU A 1 201 ? 6.508 10.039 -49.642 1.00 42.31 201 GLU A CA 1
ATOM 1579 C C . GLU A 1 201 ? 6.281 9.995 -48.125 1.00 42.31 201 GLU A C 1
ATOM 1581 O O . GLU A 1 201 ? 6.549 8.982 -47.497 1.00 42.31 201 GLU A O 1
ATOM 1586 N N . ALA A 1 202 ? 5.754 11.066 -47.523 1.00 37.97 202 ALA A N 1
ATOM 1587 C CA . ALA A 1 202 ? 5.456 11.106 -46.090 1.00 37.97 202 ALA A CA 1
ATOM 1588 C C . ALA A 1 202 ? 4.194 10.311 -45.693 1.00 37.97 202 ALA A C 1
ATOM 1590 O O . ALA A 1 202 ? 4.063 9.914 -44.538 1.00 37.97 202 ALA A O 1
ATOM 1591 N N . SER A 1 203 ? 3.260 10.079 -46.624 1.00 34.88 203 SER A N 1
ATOM 1592 C CA . SER A 1 203 ? 1.970 9.420 -46.351 1.00 34.88 203 SER A CA 1
ATOM 1593 C C . SER A 1 203 ? 1.954 7.914 -46.642 1.00 34.88 203 SER A C 1
ATOM 1595 O O . SER A 1 203 ? 1.096 7.219 -46.103 1.00 34.88 203 SER A O 1
ATOM 1597 N N . SER A 1 204 ? 2.931 7.377 -47.386 1.00 38.69 204 SER A N 1
ATOM 1598 C CA . SER A 1 204 ? 3.180 5.926 -47.469 1.00 38.69 204 SER A CA 1
ATOM 1599 C C . SER A 1 204 ? 3.940 5.365 -46.258 1.00 38.69 204 SER A C 1
ATOM 1601 O O . SER A 1 204 ? 4.008 4.153 -46.097 1.00 38.69 204 SER A O 1
ATOM 1603 N N . ILE A 1 205 ? 4.485 6.226 -45.389 1.00 41.28 205 ILE A N 1
ATOM 1604 C CA . ILE A 1 205 ? 5.168 5.859 -44.133 1.00 41.28 205 ILE A CA 1
ATOM 1605 C C . ILE A 1 205 ? 4.155 5.915 -42.975 1.00 41.28 205 ILE A C 1
ATOM 1607 O O . ILE A 1 205 ? 4.345 6.578 -41.952 1.00 41.28 205 ILE A O 1
ATOM 1611 N N . SER A 1 206 ? 3.001 5.284 -43.181 1.00 43.03 206 SER A N 1
ATOM 1612 C CA . SER A 1 206 ? 1.947 5.179 -42.175 1.00 43.03 206 SER A CA 1
ATOM 1613 C C . SER A 1 206 ? 2.202 3.925 -41.333 1.00 43.03 206 SER A C 1
ATOM 1615 O O . SER A 1 206 ? 2.325 2.840 -41.889 1.00 43.03 206 SER A O 1
ATOM 1617 N N . TYR A 1 207 ? 2.301 4.100 -40.008 1.00 40.91 207 TYR A N 1
ATOM 1618 C CA . TYR A 1 207 ? 2.587 3.116 -38.936 1.00 40.91 207 TYR A CA 1
ATOM 1619 C C . TYR A 1 207 ? 4.053 2.750 -38.619 1.00 40.91 207 TYR A C 1
ATOM 1621 O O . TYR A 1 207 ? 4.304 2.190 -37.554 1.00 40.91 207 TYR A O 1
ATOM 1629 N N . SER A 1 208 ? 5.035 3.142 -39.433 1.00 43.12 208 SER A N 1
ATOM 1630 C CA . SER A 1 208 ? 6.431 2.675 -39.329 1.00 43.12 208 SER A CA 1
ATOM 1631 C C . SER A 1 208 ? 7.416 3.730 -38.794 1.00 43.12 208 SER A C 1
ATOM 1633 O O . SER A 1 208 ? 8.353 4.125 -39.490 1.00 43.12 208 SER A O 1
ATOM 1635 N N . HIS A 1 209 ? 7.216 4.234 -37.574 1.00 50.81 209 HIS A N 1
ATOM 1636 C CA . HIS A 1 209 ? 8.213 5.100 -36.934 1.00 50.81 209 HIS A CA 1
ATOM 1637 C C . HIS A 1 209 ? 8.463 4.669 -35.495 1.00 50.81 209 HIS A C 1
ATOM 1639 O O . HIS A 1 209 ? 7.554 4.681 -34.666 1.00 50.81 209 HIS A O 1
ATOM 1645 N N . ALA A 1 210 ? 9.720 4.335 -35.206 1.00 52.84 210 ALA A N 1
ATOM 1646 C CA . ALA A 1 210 ? 10.174 4.024 -33.865 1.00 52.84 210 ALA A CA 1
ATOM 1647 C C . ALA A 1 210 ? 9.871 5.195 -32.917 1.00 52.84 210 ALA A C 1
ATOM 1649 O O . ALA A 1 210 ? 10.182 6.356 -33.218 1.00 52.84 210 ALA A O 1
ATOM 1650 N N . ILE A 1 211 ? 9.238 4.914 -31.777 1.00 57.44 211 ILE A N 1
ATOM 1651 C CA . ILE A 1 211 ? 8.792 5.978 -30.877 1.00 57.44 211 ILE A CA 1
ATOM 1652 C C . ILE A 1 211 ? 9.878 6.260 -29.849 1.00 57.44 211 ILE A C 1
ATOM 1654 O O . ILE A 1 211 ? 10.097 5.483 -28.923 1.00 57.44 211 ILE A O 1
ATOM 1658 N N . VAL A 1 212 ? 10.512 7.427 -29.969 1.00 56.03 212 VAL A N 1
ATOM 1659 C CA . VAL A 1 212 ? 11.435 7.918 -28.942 1.00 56.03 212 VAL A CA 1
ATOM 1660 C C . VAL A 1 212 ? 10.629 8.380 -27.729 1.00 56.03 212 VAL A C 1
ATOM 1662 O O . VAL A 1 212 ? 9.813 9.303 -27.818 1.00 56.03 212 VAL A O 1
ATOM 1665 N N . LYS A 1 213 ? 10.863 7.760 -26.575 1.00 68.69 213 LYS A N 1
ATOM 1666 C CA . LYS A 1 213 ? 10.211 8.106 -25.311 1.00 68.69 213 LYS A CA 1
ATOM 1667 C C . LYS A 1 213 ? 11.231 8.476 -24.228 1.00 68.69 213 LYS A C 1
ATOM 1669 O O . LYS A 1 213 ? 12.391 8.069 -24.257 1.00 68.69 213 LYS A O 1
ATOM 1674 N N . TRP A 1 214 ? 10.737 9.228 -23.248 1.00 80.00 214 TRP A N 1
ATOM 1675 C CA . TRP A 1 214 ? 11.465 9.738 -22.084 1.00 80.00 214 TRP A CA 1
ATOM 1676 C C . TRP A 1 214 ? 10.577 9.598 -20.851 1.00 80.00 214 TRP A C 1
ATOM 1678 O O . TRP A 1 214 ? 9.346 9.576 -20.984 1.00 80.00 214 TRP A O 1
ATOM 1688 N N . LEU A 1 215 ? 11.186 9.596 -19.666 1.00 81.25 215 LEU A N 1
ATOM 1689 C CA . LEU A 1 215 ? 10.445 9.918 -18.453 1.00 81.25 215 LEU A CA 1
ATOM 1690 C C . LEU A 1 215 ? 10.030 11.389 -18.500 1.00 81.25 215 LEU A C 1
ATOM 1692 O O . LEU A 1 215 ? 10.821 12.269 -18.850 1.00 81.25 215 LEU A O 1
ATOM 1696 N N . THR A 1 216 ? 8.766 11.653 -18.193 1.00 85.50 216 THR A N 1
ATOM 1697 C CA . THR A 1 216 ? 8.248 13.015 -18.135 1.00 85.50 216 THR A CA 1
ATOM 1698 C C . THR A 1 216 ? 8.737 13.712 -16.870 1.00 85.50 216 THR A C 1
ATOM 1700 O O . THR A 1 216 ? 9.090 13.091 -15.869 1.00 85.50 216 THR A O 1
ATOM 1703 N N . MET A 1 217 ? 8.715 15.042 -16.897 1.00 86.38 217 MET A N 1
ATOM 1704 C CA . MET A 1 217 ? 9.062 15.864 -15.738 1.00 86.38 217 MET A CA 1
ATOM 1705 C C . MET A 1 217 ? 8.177 15.546 -14.525 1.00 86.38 217 MET A C 1
ATOM 1707 O O . MET A 1 217 ? 8.654 15.458 -13.403 1.00 86.38 217 MET A O 1
ATOM 1711 N N . GLU A 1 218 ? 6.890 15.311 -14.771 1.00 88.19 218 GLU A N 1
ATOM 1712 C CA . GLU A 1 218 ? 5.933 14.842 -13.770 1.00 88.19 218 GLU A CA 1
ATOM 1713 C C . GLU A 1 218 ? 6.359 13.508 -13.147 1.00 88.19 218 GLU A C 1
ATOM 1715 O O . GLU A 1 218 ? 6.388 13.398 -11.926 1.00 88.19 218 GLU A O 1
ATOM 1720 N N . GLN A 1 219 ? 6.765 12.527 -13.959 1.00 87.31 219 GLN A N 1
ATOM 1721 C CA . GLN A 1 219 ? 7.225 11.230 -13.459 1.00 87.31 219 GLN A CA 1
ATOM 1722 C C . GLN A 1 219 ? 8.465 11.362 -12.571 1.00 87.31 219 GLN A C 1
ATOM 1724 O O . GLN A 1 219 ? 8.509 10.738 -11.517 1.00 87.31 219 GLN A O 1
ATOM 1729 N N . PHE A 1 220 ? 9.429 12.215 -12.935 1.00 87.06 220 PHE A N 1
ATOM 1730 C CA . PHE A 1 220 ? 10.595 12.481 -12.085 1.00 87.06 220 PHE A CA 1
ATOM 1731 C C . PHE A 1 220 ? 10.217 13.111 -10.743 1.00 87.06 220 PHE A C 1
ATOM 1733 O O . PHE A 1 220 ? 10.745 12.717 -9.707 1.00 87.06 220 PHE A O 1
ATOM 1740 N N . ILE A 1 221 ? 9.308 14.089 -10.756 1.00 90.88 221 ILE A N 1
ATOM 1741 C CA . ILE A 1 221 ? 8.871 14.778 -9.538 1.00 90.88 221 ILE A CA 1
ATOM 1742 C C . ILE A 1 221 ? 8.142 13.803 -8.618 1.00 90.88 221 ILE A C 1
ATOM 1744 O O . ILE A 1 221 ? 8.424 13.773 -7.424 1.00 90.88 221 ILE A O 1
ATOM 1748 N N . LEU A 1 222 ? 7.219 13.009 -9.159 1.00 88.81 222 LEU A N 1
ATOM 1749 C CA . LEU A 1 222 ? 6.429 12.069 -8.373 1.00 88.81 222 LEU A CA 1
ATOM 1750 C C . LEU A 1 222 ? 7.280 10.903 -7.853 1.00 88.81 222 LEU A C 1
ATOM 1752 O O . LEU A 1 222 ? 7.134 10.558 -6.686 1.00 88.81 222 LEU A O 1
ATOM 1756 N N . LEU A 1 223 ? 8.215 10.375 -8.654 1.00 84.94 223 LEU A N 1
ATOM 1757 C CA . LEU A 1 223 ? 9.185 9.368 -8.203 1.00 84.94 223 LEU A CA 1
ATOM 1758 C C . LEU A 1 223 ? 10.057 9.902 -7.063 1.00 84.94 223 LEU A C 1
ATOM 1760 O O . LEU A 1 223 ? 10.226 9.238 -6.050 1.00 84.94 223 LEU A O 1
ATOM 1764 N N . HIS A 1 224 ? 10.575 11.124 -7.188 1.00 88.81 224 HIS A N 1
ATOM 1765 C CA . HIS A 1 224 ? 11.375 11.708 -6.116 1.00 88.81 224 HIS A CA 1
ATOM 1766 C C . HIS A 1 224 ? 10.543 11.957 -4.856 1.00 88.81 224 HIS A C 1
ATOM 1768 O O . HIS A 1 224 ? 10.971 11.608 -3.765 1.00 88.81 224 HIS A O 1
ATOM 1774 N N . THR A 1 225 ? 9.345 12.534 -5.011 1.00 89.06 225 THR A N 1
ATOM 1775 C CA . THR A 1 225 ? 8.421 12.773 -3.888 1.00 89.06 225 THR A CA 1
ATOM 1776 C C . THR A 1 225 ? 8.096 11.473 -3.174 1.00 89.06 225 THR A C 1
ATOM 1778 O O . THR A 1 225 ? 7.921 11.474 -1.961 1.00 89.06 225 THR A O 1
ATOM 1781 N N . TRP A 1 226 ? 8.017 10.377 -3.925 1.00 81.25 226 TRP A N 1
ATOM 1782 C CA . TRP A 1 226 ? 7.853 9.062 -3.355 1.00 81.25 226 TRP A CA 1
ATOM 1783 C C . TRP A 1 226 ? 9.059 8.653 -2.497 1.00 81.25 226 TRP A C 1
ATOM 1785 O O . TRP A 1 226 ? 8.895 8.442 -1.301 1.00 81.25 226 TRP A O 1
ATOM 1795 N N . GLN A 1 227 ? 10.264 8.643 -3.073 1.00 80.69 227 GLN A N 1
ATOM 1796 C CA . GLN A 1 227 ? 11.486 8.208 -2.381 1.00 80.69 227 GLN A CA 1
ATOM 1797 C C . GLN A 1 227 ? 11.784 9.010 -1.107 1.00 80.69 227 GLN A C 1
ATOM 1799 O O . GLN A 1 227 ? 12.356 8.492 -0.154 1.00 80.69 227 GLN A O 1
ATOM 1804 N N . THR A 1 228 ? 11.439 10.297 -1.089 1.00 86.12 228 THR A N 1
ATOM 1805 C CA . THR A 1 228 ? 11.796 11.208 0.009 1.00 86.12 228 THR A CA 1
ATOM 1806 C C . THR A 1 228 ? 10.609 11.600 0.890 1.00 86.12 228 THR A C 1
ATOM 1808 O O . THR A 1 228 ? 10.774 12.360 1.849 1.00 86.12 228 THR A O 1
ATOM 1811 N N . GLY A 1 229 ? 9.398 11.150 0.548 1.00 83.12 229 GLY A N 1
ATOM 1812 C CA . GLY A 1 229 ? 8.132 11.535 1.179 1.00 83.12 229 GLY A CA 1
ATOM 1813 C C . GLY A 1 229 ? 7.703 12.991 0.947 1.00 83.12 229 GLY A C 1
ATOM 1814 O O . GLY A 1 229 ? 6.603 13.377 1.347 1.00 83.12 229 GLY A O 1
ATOM 1815 N N . ARG A 1 230 ? 8.543 13.833 0.328 1.00 91.88 230 ARG A N 1
ATOM 1816 C CA . ARG A 1 230 ? 8.243 15.245 0.051 1.00 91.88 230 ARG A CA 1
ATOM 1817 C C . ARG A 1 230 ? 9.124 15.815 -1.053 1.00 91.88 230 ARG A C 1
ATOM 1819 O O . ARG A 1 230 ? 10.281 15.463 -1.192 1.00 91.88 230 ARG A O 1
ATOM 1826 N N . VAL A 1 231 ? 8.637 16.829 -1.748 1.00 95.38 231 VAL A N 1
ATOM 1827 C CA . VAL A 1 231 ? 9.418 17.579 -2.730 1.00 95.38 231 VAL A CA 1
ATOM 1828 C C . VAL A 1 231 ? 9.301 19.076 -2.486 1.00 95.38 231 VAL A C 1
ATOM 1830 O O . VAL A 1 231 ? 8.243 19.601 -2.128 1.00 95.38 231 VAL A O 1
ATOM 1833 N N . THR A 1 232 ? 10.398 19.797 -2.672 1.00 96.50 232 THR A N 1
ATOM 1834 C CA . THR A 1 232 ? 10.444 21.260 -2.644 1.00 96.50 232 THR A CA 1
ATOM 1835 C C . THR A 1 232 ? 10.589 21.828 -4.051 1.00 96.50 232 THR A C 1
ATOM 1837 O O . THR A 1 232 ? 10.778 21.127 -5.043 1.00 96.50 232 THR A O 1
ATOM 1840 N N . ARG A 1 233 ? 10.480 23.151 -4.170 1.00 96.69 233 ARG A N 1
ATOM 1841 C CA . ARG A 1 233 ? 10.690 23.823 -5.457 1.00 96.69 233 ARG A CA 1
ATOM 1842 C C . ARG A 1 233 ? 12.143 23.694 -5.921 1.00 96.69 233 ARG A C 1
ATOM 1844 O O . ARG A 1 233 ? 12.385 23.599 -7.121 1.00 96.69 233 ARG A O 1
ATOM 1851 N N . GLU A 1 234 ? 13.074 23.738 -4.980 1.00 96.38 234 GLU A N 1
ATOM 1852 C CA . GLU A 1 234 ? 14.509 23.607 -5.193 1.00 96.38 234 GLU A CA 1
ATOM 1853 C C . GLU A 1 234 ? 14.863 22.183 -5.654 1.00 96.38 234 GLU A C 1
ATOM 1855 O O . GLU A 1 234 ? 15.618 22.036 -6.618 1.00 96.38 234 GLU A O 1
ATOM 1860 N N . ASP A 1 235 ? 14.221 21.159 -5.079 1.00 95.44 235 ASP A N 1
ATOM 1861 C CA . ASP A 1 235 ? 14.360 19.767 -5.531 1.00 95.44 235 ASP A CA 1
ATOM 1862 C C . ASP A 1 235 ? 13.897 19.623 -6.983 1.00 95.44 235 ASP A C 1
ATOM 1864 O O . ASP A 1 235 ? 14.654 19.157 -7.830 1.00 95.44 235 ASP A O 1
ATOM 1868 N N . VAL A 1 236 ? 12.692 20.111 -7.320 1.00 95.00 236 VAL A N 1
ATOM 1869 C CA . VAL A 1 236 ? 12.168 20.035 -8.698 1.00 95.00 236 VAL A CA 1
ATOM 1870 C C . VAL A 1 236 ? 13.084 20.739 -9.700 1.00 95.00 236 VAL A C 1
ATOM 1872 O O . VAL A 1 236 ? 13.327 20.205 -10.782 1.00 95.00 236 VAL A O 1
ATOM 1875 N N . ALA A 1 237 ? 13.597 21.925 -9.361 1.00 93.12 237 ALA A N 1
ATOM 1876 C CA . ALA A 1 237 ? 14.531 22.649 -10.222 1.00 93.12 237 ALA A CA 1
ATOM 1877 C C . ALA A 1 237 ? 15.810 21.839 -10.478 1.00 93.12 237 ALA A C 1
ATOM 1879 O O . ALA A 1 237 ? 16.266 21.759 -11.617 1.00 93.12 237 ALA A O 1
ATOM 1880 N N . THR A 1 238 ? 16.331 21.192 -9.436 1.00 91.56 238 THR A N 1
ATOM 1881 C CA . THR A 1 238 ? 17.541 20.366 -9.498 1.00 91.56 238 THR A CA 1
ATOM 1882 C C . THR A 1 238 ? 17.312 19.092 -10.311 1.00 91.56 238 THR A C 1
ATOM 1884 O O . THR A 1 238 ? 18.025 18.843 -11.278 1.00 91.56 238 THR A O 1
ATOM 1887 N N . ILE A 1 239 ? 16.280 18.314 -9.975 1.00 88.81 239 ILE A N 1
ATOM 1888 C CA . ILE A 1 239 ? 15.987 17.007 -10.587 1.00 88.81 239 ILE A CA 1
ATOM 1889 C C . ILE A 1 239 ? 15.647 17.149 -12.071 1.00 88.81 239 ILE A C 1
ATOM 1891 O O . ILE A 1 239 ? 16.037 16.310 -12.883 1.00 88.81 239 ILE A O 1
ATOM 1895 N N . CYS A 1 240 ? 14.910 18.204 -12.426 1.00 86.56 240 CYS A N 1
ATOM 1896 C CA . CYS A 1 240 ? 14.438 18.420 -13.792 1.00 86.56 240 CYS A CA 1
ATOM 1897 C C . CYS A 1 240 ? 15.362 19.328 -14.615 1.00 86.56 240 CYS A C 1
ATOM 1899 O O . CYS A 1 240 ? 15.134 19.482 -15.813 1.00 86.56 240 CYS A O 1
ATOM 1901 N N . GLY A 1 241 ? 16.371 19.954 -13.997 1.00 87.06 241 GLY A N 1
ATOM 1902 C CA . GLY A 1 241 ? 17.255 20.913 -14.663 1.00 87.06 241 GLY A CA 1
ATOM 1903 C C . GLY A 1 241 ? 16.523 22.152 -15.194 1.00 87.06 241 GLY A C 1
ATOM 1904 O O . GLY A 1 241 ? 16.819 22.613 -16.295 1.00 87.06 241 GLY A O 1
ATOM 1905 N N . ILE A 1 242 ? 15.546 22.673 -14.443 1.00 92.38 242 ILE A N 1
ATOM 1906 C CA . ILE A 1 242 ? 14.700 23.815 -14.842 1.00 92.38 242 ILE A CA 1
ATOM 1907 C C . ILE A 1 242 ? 14.830 24.990 -13.872 1.00 92.38 242 ILE A C 1
ATOM 1909 O O . ILE A 1 242 ? 15.294 24.848 -12.742 1.00 92.38 242 ILE A O 1
ATOM 1913 N N . SER A 1 243 ? 14.364 26.173 -14.279 1.00 95.44 243 SER A N 1
ATOM 1914 C CA . SER A 1 243 ? 14.369 27.341 -13.394 1.00 95.44 243 SER A CA 1
ATOM 1915 C C . SER A 1 243 ? 13.411 27.175 -12.200 1.00 95.44 243 SER A C 1
ATOM 1917 O O . SER A 1 243 ? 12.368 26.524 -12.291 1.00 95.44 243 SER A O 1
ATOM 1919 N N . LEU A 1 244 ? 13.681 27.863 -11.081 1.00 95.69 244 LEU A N 1
ATOM 1920 C CA . LEU A 1 244 ? 12.775 27.880 -9.915 1.00 95.69 244 LEU A CA 1
ATOM 1921 C C . LEU A 1 244 ? 11.361 28.391 -10.262 1.00 95.69 244 LEU A C 1
ATOM 1923 O O . LEU A 1 244 ? 10.374 28.005 -9.626 1.00 95.69 244 LEU A O 1
ATOM 1927 N N . SER A 1 245 ? 11.242 29.275 -11.256 1.00 95.50 245 SER A N 1
ATOM 1928 C CA . SER A 1 245 ? 9.956 29.792 -11.742 1.00 95.50 245 SER A CA 1
ATOM 1929 C C . SER A 1 245 ? 9.151 28.720 -12.474 1.00 95.50 245 SER A C 1
ATOM 1931 O O . SER A 1 245 ? 7.946 28.587 -12.233 1.00 95.50 245 SER A O 1
ATOM 1933 N N . GLU A 1 246 ? 9.810 27.927 -13.318 1.00 95.00 246 GLU A N 1
ATOM 1934 C CA . GLU A 1 246 ? 9.197 26.787 -13.999 1.00 95.00 246 GLU A CA 1
ATOM 1935 C C . GLU A 1 246 ? 8.843 25.683 -13.012 1.00 95.00 246 GLU A C 1
ATOM 1937 O O . GLU A 1 246 ? 7.694 25.251 -13.009 1.00 95.00 246 GLU A O 1
ATOM 1942 N N . ALA A 1 247 ? 9.743 25.332 -12.089 1.00 95.38 247 ALA A N 1
ATOM 1943 C CA . ALA A 1 247 ? 9.470 24.383 -11.009 1.00 95.38 247 ALA A CA 1
ATOM 1944 C C . ALA A 1 247 ? 8.211 24.769 -10.213 1.00 95.38 247 ALA A C 1
ATOM 1946 O O . ALA A 1 247 ? 7.316 23.953 -9.995 1.00 95.38 247 ALA A O 1
ATOM 1947 N N . LYS A 1 248 ? 8.065 26.054 -9.856 1.00 95.81 248 LYS A N 1
ATOM 1948 C CA . LYS A 1 248 ? 6.858 26.579 -9.191 1.00 95.81 248 LYS A CA 1
ATOM 1949 C C . LYS A 1 248 ? 5.597 26.453 -10.054 1.00 95.81 248 LYS A C 1
ATOM 1951 O O . LYS A 1 248 ? 4.498 26.329 -9.508 1.00 95.81 248 LYS A O 1
ATOM 1956 N N . ARG A 1 249 ? 5.697 26.602 -11.376 1.00 95.75 249 ARG A N 1
ATOM 1957 C CA . ARG A 1 249 ? 4.560 26.431 -12.295 1.00 95.75 249 ARG A CA 1
ATOM 1958 C C . ARG A 1 249 ? 4.162 24.958 -12.374 1.00 95.75 249 ARG A C 1
ATOM 1960 O O . ARG A 1 249 ? 2.988 24.674 -12.184 1.00 95.75 249 ARG A O 1
ATOM 1967 N N . THR A 1 250 ? 5.127 24.060 -12.537 1.00 94.00 250 THR A N 1
ATOM 1968 C CA . THR A 1 250 ? 4.903 22.611 -12.591 1.00 94.00 250 THR A CA 1
ATOM 1969 C C . THR A 1 250 ? 4.280 22.088 -11.303 1.00 94.00 250 THR A C 1
ATOM 1971 O O . THR A 1 250 ? 3.242 21.445 -11.351 1.00 94.00 250 THR A O 1
ATOM 1974 N N . LEU A 1 251 ? 4.819 22.452 -10.137 1.00 95.62 251 LEU A N 1
ATOM 1975 C CA . LEU A 1 251 ? 4.250 22.048 -8.845 1.00 95.62 251 LEU A CA 1
ATOM 1976 C C . LEU A 1 251 ? 2.814 22.555 -8.649 1.00 95.62 251 LEU A C 1
ATOM 1978 O O . LEU A 1 251 ? 1.975 21.846 -8.107 1.00 95.62 251 LEU A O 1
ATOM 1982 N N . ARG A 1 252 ? 2.498 23.776 -9.107 1.00 94.88 252 ARG A N 1
ATOM 1983 C CA . ARG A 1 252 ? 1.114 24.284 -9.074 1.00 94.88 252 ARG A CA 1
ATOM 1984 C C . ARG A 1 252 ? 0.185 23.471 -9.963 1.00 94.88 252 ARG A C 1
ATOM 1986 O O . ARG A 1 252 ? -0.956 23.258 -9.574 1.00 94.88 252 ARG A O 1
ATOM 1993 N N . GLU A 1 253 ? 0.666 23.060 -11.128 1.00 92.06 253 GLU A N 1
ATOM 1994 C CA . GLU A 1 253 ? -0.098 22.240 -12.058 1.00 92.06 253 GLU A CA 1
ATOM 1995 C C . GLU A 1 253 ? -0.351 20.839 -11.489 1.00 92.06 253 GLU A C 1
ATOM 1997 O O . GLU A 1 253 ? -1.496 20.408 -11.461 1.00 92.06 253 GLU A O 1
ATOM 2002 N N . LEU A 1 254 ? 0.666 20.193 -10.912 1.00 90.81 254 LEU A N 1
ATOM 2003 C CA . LEU A 1 254 ? 0.516 18.892 -10.249 1.00 90.81 254 LEU A CA 1
ATOM 2004 C C . LEU A 1 254 ? -0.449 18.951 -9.058 1.00 90.81 254 LEU A C 1
ATOM 2006 O O . LEU A 1 254 ? -1.262 18.051 -8.877 1.00 90.81 254 LEU A O 1
ATOM 2010 N N . VAL A 1 255 ? -0.427 20.037 -8.279 1.00 91.56 255 VAL A N 1
ATOM 2011 C CA . VAL A 1 255 ? -1.425 20.262 -7.219 1.00 91.56 255 VAL A CA 1
ATOM 2012 C C . VAL A 1 255 ? -2.824 20.465 -7.805 1.00 91.56 255 VAL A C 1
ATOM 2014 O O . VAL A 1 255 ? -3.789 19.910 -7.292 1.00 91.56 255 VAL A O 1
ATOM 2017 N N . ARG A 1 256 ? -2.954 21.235 -8.894 1.00 87.69 256 ARG A N 1
ATOM 2018 C CA . ARG A 1 256 ? -4.238 21.471 -9.577 1.00 87.69 256 ARG A CA 1
ATOM 2019 C C . ARG A 1 256 ? -4.835 20.177 -10.135 1.00 87.69 256 ARG A C 1
ATOM 2021 O O . ARG A 1 256 ? -6.049 20.021 -10.121 1.00 87.69 256 ARG A O 1
ATOM 2028 N N . GLN A 1 257 ? -3.986 19.274 -10.614 1.00 83.06 257 GLN A N 1
ATOM 2029 C CA . GLN A 1 257 ? -4.359 17.952 -11.118 1.00 83.06 257 GLN A CA 1
ATOM 2030 C C . GLN A 1 257 ? -4.605 16.927 -9.995 1.00 83.06 257 GLN A C 1
ATOM 2032 O O . GLN A 1 257 ? -5.065 15.823 -10.268 1.00 83.06 257 GLN A O 1
ATOM 2037 N N . GLY A 1 258 ? -4.321 17.278 -8.735 1.00 82.12 258 GLY A N 1
ATOM 2038 C CA . GLY A 1 258 ? -4.492 16.388 -7.586 1.00 82.12 258 GLY A CA 1
ATOM 2039 C C . GLY A 1 258 ? -3.398 15.327 -7.441 1.00 82.12 258 GLY A C 1
ATOM 2040 O O . GLY A 1 258 ? -3.602 14.352 -6.727 1.00 82.12 258 GLY A O 1
ATOM 2041 N N . HIS A 1 259 ? -2.248 15.499 -8.099 1.00 83.56 259 HIS A N 1
ATOM 2042 C CA . HIS A 1 259 ? -1.088 14.610 -7.973 1.00 83.56 259 HIS A CA 1
ATOM 2043 C C . HIS A 1 259 ? -0.225 14.906 -6.748 1.00 83.56 259 HIS A C 1
ATOM 2045 O O . HIS A 1 259 ? 0.485 14.023 -6.278 1.00 83.56 259 HIS A O 1
ATOM 2051 N N . LEU A 1 260 ? -0.283 16.138 -6.237 1.00 89.56 260 LEU A N 1
ATOM 2052 C CA . LEU A 1 260 ? 0.450 16.570 -5.051 1.00 89.56 260 LEU A CA 1
ATOM 2053 C C . LEU A 1 260 ? -0.451 17.378 -4.115 1.00 89.56 260 LEU A C 1
ATOM 2055 O O . LEU A 1 260 ? -1.326 18.120 -4.568 1.00 89.56 260 LEU A O 1
ATOM 2059 N N . VAL A 1 261 ? -0.178 17.313 -2.815 1.00 88.88 261 VAL A N 1
ATOM 2060 C CA . VAL A 1 261 ? -0.751 18.209 -1.807 1.00 88.88 261 VAL A CA 1
ATOM 2061 C C . VAL A 1 261 ? 0.312 19.216 -1.391 1.00 88.88 261 VAL A C 1
ATOM 2063 O O . VAL A 1 261 ? 1.495 18.913 -1.302 1.00 88.88 261 VAL A O 1
ATOM 2066 N N . ARG A 1 262 ? -0.092 20.476 -1.212 1.00 93.25 262 ARG A N 1
ATOM 2067 C CA . ARG A 1 262 ? 0.818 21.569 -0.854 1.00 93.25 262 ARG A CA 1
ATOM 2068 C C . ARG A 1 262 ? 0.754 21.852 0.638 1.00 93.25 262 ARG A C 1
ATOM 2070 O O . ARG A 1 262 ? -0.304 22.234 1.135 1.00 93.25 262 ARG A O 1
ATOM 2077 N N . HIS A 1 263 ? 1.919 21.901 1.273 1.00 90.56 263 HIS A N 1
ATOM 2078 C CA . HIS A 1 263 ? 2.080 22.211 2.691 1.00 90.56 263 HIS A CA 1
ATOM 2079 C C . HIS A 1 263 ? 2.930 23.463 2.932 1.00 90.56 263 HIS A C 1
ATOM 2081 O O . HIS A 1 263 ? 3.686 23.924 2.070 1.00 90.56 263 HIS A O 1
ATOM 2087 N N . GLY A 1 264 ? 2.800 24.036 4.131 1.00 89.19 264 GLY A N 1
ATOM 2088 C CA . GLY A 1 264 ? 3.602 25.176 4.584 1.00 89.19 264 GLY A CA 1
ATOM 2089 C C . GLY A 1 264 ? 3.306 26.515 3.887 1.00 89.19 264 GLY A C 1
ATOM 2090 O O . GLY A 1 264 ? 2.409 26.661 3.049 1.00 89.19 264 GLY A O 1
ATOM 2091 N N . LYS A 1 265 ? 4.067 27.556 4.255 1.00 88.00 265 LYS A N 1
ATOM 2092 C CA . LYS A 1 265 ? 3.904 28.929 3.739 1.00 88.00 265 LYS A CA 1
ATOM 2093 C C . LYS A 1 265 ? 5.248 29.503 3.280 1.00 88.00 265 LYS A C 1
ATOM 2095 O O . LYS A 1 265 ? 6.278 29.328 3.916 1.00 88.00 265 LYS A O 1
ATOM 2100 N N . ARG A 1 266 ? 5.222 30.281 2.191 1.00 86.12 266 ARG A N 1
ATOM 2101 C CA . ARG A 1 266 ? 6.386 31.007 1.640 1.00 86.12 266 ARG A CA 1
ATOM 2102 C C . ARG A 1 266 ? 7.622 30.106 1.446 1.00 86.12 266 ARG A C 1
ATOM 2104 O O . ARG A 1 266 ? 7.602 29.304 0.521 1.00 86.12 266 ARG A O 1
ATOM 2111 N N . LYS A 1 267 ? 8.671 30.286 2.263 1.00 80.06 267 LYS A N 1
ATOM 2112 C CA . LYS A 1 267 ? 9.977 29.613 2.152 1.00 80.06 267 LYS A CA 1
ATOM 2113 C C . LYS A 1 267 ? 9.995 28.200 2.750 1.00 80.06 267 LYS A C 1
ATOM 2115 O O . LYS A 1 267 ? 10.865 27.432 2.383 1.00 80.06 267 LYS A O 1
ATOM 2120 N N . SER A 1 268 ? 9.035 27.840 3.605 1.00 87.00 268 SER A N 1
ATOM 2121 C CA . SER A 1 268 ? 8.881 26.478 4.146 1.00 87.00 268 SER A CA 1
ATOM 2122 C C . SER A 1 268 ? 7.853 25.657 3.363 1.00 87.00 268 SER A C 1
ATOM 2124 O O . SER A 1 268 ? 7.153 24.818 3.925 1.00 87.00 268 SER A O 1
ATOM 2126 N N . ARG A 1 269 ? 7.684 25.955 2.069 1.00 93.31 269 ARG A N 1
ATOM 2127 C CA . ARG A 1 269 ? 6.694 25.278 1.232 1.00 93.31 269 ARG A CA 1
ATOM 2128 C C . ARG A 1 269 ? 7.274 23.985 0.675 1.00 93.31 269 ARG A C 1
ATOM 2130 O O . ARG A 1 269 ? 8.282 24.021 -0.023 1.00 93.31 269 ARG A O 1
ATOM 2137 N N . TRP A 1 270 ? 6.564 22.896 0.908 1.00 95.25 270 TRP A N 1
ATOM 2138 C CA . TRP A 1 270 ? 6.866 21.575 0.375 1.00 95.25 270 TRP A CA 1
ATOM 2139 C C . TRP A 1 270 ? 5.573 20.918 -0.112 1.00 95.25 270 TRP A C 1
ATOM 2141 O O . TRP A 1 270 ? 4.477 21.457 0.089 1.00 95.25 270 TRP A O 1
ATOM 2151 N N . TYR A 1 271 ? 5.718 19.812 -0.823 1.00 93.94 271 TYR A N 1
ATOM 2152 C CA . TYR A 1 271 ? 4.623 19.081 -1.438 1.00 93.94 271 TYR A CA 1
ATOM 2153 C C . TYR A 1 271 ? 4.822 17.590 -1.193 1.00 93.94 271 TYR A C 1
ATOM 2155 O O . TYR A 1 271 ? 5.960 17.140 -1.186 1.00 93.94 271 TYR A O 1
ATOM 2163 N N . ASP A 1 272 ? 3.753 16.834 -1.008 1.00 90.25 272 ASP A N 1
ATOM 2164 C CA . ASP A 1 272 ? 3.783 15.374 -0.900 1.00 90.25 272 ASP A CA 1
ATOM 2165 C C . ASP A 1 272 ? 2.706 14.743 -1.781 1.00 90.25 272 ASP A C 1
ATOM 2167 O O . ASP A 1 272 ? 1.897 15.432 -2.411 1.00 90.25 272 ASP A O 1
ATOM 2171 N N . LEU A 1 273 ? 2.733 13.417 -1.863 1.00 85.75 273 LEU A N 1
ATOM 2172 C CA . LEU A 1 273 ? 1.689 12.654 -2.526 1.00 85.75 273 LEU A CA 1
ATOM 2173 C C . LEU A 1 273 ? 0.406 12.675 -1.673 1.00 85.75 273 LEU A C 1
ATOM 2175 O O . LEU A 1 273 ? 0.479 12.567 -0.448 1.00 85.75 273 LEU A O 1
ATOM 2179 N N . PRO A 1 274 ? -0.785 12.774 -2.287 1.00 80.88 274 PRO A N 1
ATOM 2180 C CA . PRO A 1 274 ? -2.045 12.733 -1.555 1.00 80.88 274 PRO A CA 1
ATOM 2181 C C . PRO A 1 274 ? -2.253 11.352 -0.927 1.00 80.88 274 PRO A C 1
ATOM 2183 O O . PRO A 1 274 ? -2.491 10.378 -1.638 1.00 80.88 274 PRO A O 1
ATOM 2186 N N . ILE A 1 275 ? -2.221 11.263 0.401 1.00 76.00 275 ILE A N 1
ATOM 2187 C CA . ILE A 1 275 ? -2.630 10.045 1.108 1.00 76.00 275 ILE A CA 1
ATOM 2188 C C . ILE A 1 275 ? -4.142 9.908 0.942 1.00 76.00 275 ILE A C 1
ATOM 2190 O O . ILE A 1 275 ? -4.909 10.745 1.417 1.00 76.00 275 ILE A O 1
ATOM 2194 N N . LYS A 1 276 ? -4.576 8.876 0.220 1.00 74.88 276 LYS A N 1
ATOM 2195 C CA . LYS A 1 276 ? -5.996 8.689 -0.088 1.00 74.88 276 LYS A CA 1
ATOM 2196 C C . LYS A 1 276 ? -6.691 7.785 0.908 1.00 74.88 276 LYS A C 1
ATOM 2198 O O . LYS A 1 276 ? -7.844 8.076 1.216 1.00 74.88 276 LYS A O 1
ATOM 2203 N N . ALA A 1 277 ? -6.000 6.762 1.403 1.00 81.19 277 ALA A N 1
ATOM 2204 C CA . ALA A 1 277 ? -6.559 5.682 2.201 1.00 81.19 277 ALA A CA 1
ATOM 2205 C C . ALA A 1 277 ? -5.830 5.506 3.539 1.00 81.19 277 ALA A C 1
ATOM 2207 O O . ALA A 1 277 ? -4.634 5.784 3.654 1.00 81.19 277 ALA A O 1
ATOM 2208 N N . GLY A 1 278 ? -6.549 5.003 4.536 1.00 85.75 278 GLY A N 1
ATOM 2209 C CA . GLY A 1 278 ? -5.967 4.480 5.763 1.00 85.75 278 GLY A CA 1
ATOM 2210 C C . GLY A 1 278 ? -6.758 3.296 6.307 1.00 85.75 278 GLY A C 1
ATOM 2211 O O . GLY A 1 278 ? -7.895 3.076 5.905 1.00 85.75 278 GLY A O 1
ATOM 2212 N N . VAL A 1 279 ? -6.167 2.546 7.227 1.00 85.69 279 VAL A N 1
ATOM 2213 C CA . VAL A 1 279 ? -6.848 1.509 8.008 1.00 85.69 279 VAL A CA 1
ATOM 2214 C C . VAL A 1 279 ? -6.921 2.006 9.446 1.00 85.69 279 VAL A C 1
ATOM 2216 O O . VAL A 1 279 ? -5.890 2.262 10.069 1.00 85.69 279 VAL A O 1
ATOM 2219 N N . LEU A 1 280 ? -8.131 2.232 9.951 1.00 87.44 280 LEU A N 1
ATOM 2220 C CA . LEU A 1 280 ? -8.380 2.622 11.330 1.00 87.44 280 LEU A CA 1
ATOM 2221 C C . LEU A 1 280 ? -8.646 1.377 12.159 1.00 87.44 280 LEU A C 1
ATOM 2223 O O . LEU A 1 280 ? -9.589 0.624 11.925 1.00 87.44 280 LEU A O 1
ATOM 2227 N N . ILE A 1 281 ? -7.836 1.233 13.190 1.00 84.19 281 ILE A N 1
ATOM 2228 C CA . ILE A 1 281 ? -7.894 0.130 14.119 1.00 84.19 281 ILE A CA 1
ATOM 2229 C C . ILE A 1 281 ? -8.218 0.691 15.496 1.00 84.19 281 ILE A C 1
ATOM 2231 O O . ILE A 1 281 ? -7.453 1.470 16.064 1.00 84.19 281 ILE A O 1
ATOM 2235 N N . TYR A 1 282 ? -9.355 0.285 16.045 1.00 78.00 282 TYR A N 1
ATOM 2236 C CA . TYR A 1 282 ? -9.820 0.696 17.362 1.00 78.00 282 TYR A CA 1
ATOM 2237 C C . TYR A 1 282 ? -10.097 -0.575 18.169 1.00 78.00 282 TYR A C 1
ATOM 2239 O O . TYR A 1 282 ? -11.011 -1.339 17.893 1.00 78.00 282 TYR A O 1
ATOM 2247 N N . TYR A 1 283 ? -9.182 -0.853 19.093 1.00 72.75 283 TYR A N 1
ATOM 2248 C CA . TYR A 1 283 ? -9.236 -1.906 20.106 1.00 72.75 283 TYR A CA 1
ATOM 2249 C C . TYR A 1 283 ? -10.022 -3.196 19.781 1.00 72.75 283 TYR A C 1
ATOM 2251 O O . TYR A 1 283 ? -11.148 -3.419 20.225 1.00 72.75 283 TYR A O 1
ATOM 2259 N N . SER A 1 284 ? -9.371 -4.113 19.071 1.00 57.69 284 SER A N 1
ATOM 2260 C CA . SER A 1 284 ? -9.701 -5.543 19.058 1.00 57.69 284 SER A CA 1
ATOM 2261 C C . SER A 1 284 ? -8.471 -6.324 18.583 1.00 57.69 284 SER A C 1
ATOM 2263 O O . SER A 1 284 ? -7.941 -6.028 17.526 1.00 57.69 284 SER A O 1
ATOM 2265 N N . SER A 1 285 ? -7.960 -7.265 19.387 1.00 47.97 285 SER A N 1
ATOM 2266 C CA . SER A 1 285 ? -6.886 -8.210 19.007 1.00 47.97 285 SER A CA 1
ATOM 2267 C C . SER A 1 285 ? -7.500 -9.331 18.159 1.00 47.97 285 SER A C 1
ATOM 2269 O O . SER A 1 285 ? -8.539 -9.842 18.594 1.00 47.97 285 SER A O 1
ATOM 2271 N N . PRO A 1 286 ? -6.934 -9.677 16.982 1.00 52.66 286 PRO A N 1
ATOM 2272 C CA . PRO A 1 286 ? -5.503 -9.887 16.719 1.00 52.66 286 PRO A CA 1
ATOM 2273 C C . PRO A 1 286 ? -4.936 -8.965 15.625 1.00 52.66 286 PRO A C 1
ATOM 2275 O O . PRO A 1 286 ? -4.993 -9.253 14.435 1.00 52.66 286 PRO A O 1
ATOM 2278 N N . LEU A 1 287 ? -4.347 -7.846 16.047 1.00 54.91 287 LEU A N 1
ATOM 2279 C CA . LEU A 1 287 ? -3.804 -6.814 15.147 1.00 54.91 287 LEU A CA 1
ATOM 2280 C C . LEU A 1 287 ? -2.352 -7.056 14.761 1.00 54.91 287 LEU A C 1
ATOM 2282 O O . LEU A 1 287 ? -1.904 -6.506 13.765 1.00 54.91 287 LEU A O 1
ATOM 2286 N N . ALA A 1 288 ? -1.636 -7.884 15.526 1.00 53.62 288 ALA A N 1
ATOM 2287 C CA . ALA A 1 288 ? -0.263 -8.253 15.197 1.00 53.62 288 ALA A CA 1
ATOM 2288 C C . ALA A 1 288 ? -0.178 -8.893 13.798 1.00 53.62 288 ALA A C 1
ATOM 2290 O O . ALA A 1 288 ? 0.772 -8.629 13.069 1.00 53.62 288 ALA A O 1
ATOM 2291 N N . ASP A 1 289 ? -1.211 -9.647 13.405 1.00 61.81 289 ASP A N 1
ATOM 2292 C CA . ASP A 1 289 ? -1.270 -10.319 12.104 1.00 61.81 289 ASP A CA 1
ATOM 2293 C C . ASP A 1 289 ? -1.820 -9.413 10.995 1.00 61.81 289 ASP A C 1
ATOM 2295 O O . ASP A 1 289 ? -1.491 -9.609 9.835 1.00 61.81 289 ASP A O 1
ATOM 2299 N N . LEU A 1 290 ? -2.657 -8.420 11.317 1.00 71.38 290 LEU A N 1
ATOM 2300 C CA . LEU A 1 290 ? -3.110 -7.457 10.308 1.00 71.38 290 LEU A CA 1
ATOM 2301 C C . LEU A 1 290 ? -1.990 -6.478 9.955 1.00 71.38 290 LEU A C 1
ATOM 2303 O O . LEU A 1 290 ? -1.862 -6.076 8.804 1.00 71.38 290 LEU A O 1
ATOM 2307 N N . GLU A 1 291 ? -1.169 -6.106 10.941 1.00 71.19 291 GLU A N 1
ATOM 2308 C CA . GLU A 1 291 ? -0.010 -5.250 10.716 1.00 71.19 291 GLU A CA 1
ATOM 2309 C C . GLU A 1 291 ? 0.945 -5.865 9.692 1.00 71.19 291 GLU A C 1
ATOM 2311 O O . GLU A 1 291 ? 1.377 -5.132 8.815 1.00 71.19 291 GLU A O 1
ATOM 2316 N N . SER A 1 292 ? 1.207 -7.177 9.721 1.00 73.56 292 SER A N 1
ATOM 2317 C CA . SER A 1 292 ? 2.070 -7.831 8.722 1.00 73.56 292 SER A CA 1
ATOM 2318 C C . SER A 1 292 ? 1.461 -7.877 7.317 1.00 73.56 292 SER A C 1
ATOM 2320 O O . SER A 1 292 ? 2.207 -7.823 6.342 1.00 73.56 292 SER A O 1
ATOM 2322 N N . VAL A 1 293 ? 0.130 -7.925 7.198 1.00 74.75 293 VAL A N 1
ATOM 2323 C CA . VAL A 1 293 ? -0.578 -7.857 5.906 1.00 74.75 293 VAL A CA 1
ATOM 2324 C C . VAL A 1 293 ? -0.475 -6.465 5.299 1.00 74.75 293 VAL A C 1
ATOM 2326 O O . VAL A 1 293 ? -0.234 -6.326 4.106 1.00 74.75 293 VAL A O 1
ATOM 2329 N N . ILE A 1 294 ? -0.639 -5.422 6.118 1.00 78.94 294 ILE A N 1
ATOM 2330 C CA . ILE A 1 294 ? -0.641 -4.035 5.636 1.00 78.94 294 ILE A CA 1
ATOM 2331 C C . ILE A 1 294 ? 0.747 -3.383 5.650 1.00 78.94 294 ILE A C 1
ATOM 2333 O O . ILE A 1 294 ? 0.889 -2.293 5.100 1.00 78.94 294 ILE A O 1
ATOM 2337 N N . ASP A 1 295 ? 1.764 -4.001 6.263 1.00 79.44 295 ASP A N 1
ATOM 2338 C CA . ASP A 1 295 ? 3.130 -3.458 6.355 1.00 79.44 295 ASP A CA 1
ATOM 2339 C C . ASP A 1 295 ? 3.732 -3.116 4.983 1.00 79.44 295 ASP A C 1
ATOM 2341 O O . ASP A 1 295 ? 4.234 -2.000 4.832 1.00 79.44 295 ASP A O 1
ATOM 2345 N N . PRO A 1 296 ? 3.593 -3.963 3.937 1.00 74.06 296 PRO A N 1
ATOM 2346 C CA . PRO A 1 296 ? 4.079 -3.629 2.595 1.00 74.06 296 PRO A CA 1
ATOM 2347 C C . PRO A 1 296 ? 3.414 -2.374 2.003 1.00 74.06 296 PRO A C 1
ATOM 2349 O O . PRO A 1 296 ? 3.967 -1.713 1.126 1.00 74.06 296 PRO A O 1
ATOM 2352 N N . ALA A 1 297 ? 2.209 -2.040 2.472 1.00 75.56 297 ALA A N 1
ATOM 2353 C CA . ALA A 1 297 ? 1.414 -0.898 2.033 1.00 75.56 297 ALA A CA 1
ATOM 2354 C C . ALA A 1 297 ? 1.559 0.333 2.943 1.00 75.56 297 ALA A C 1
ATOM 2356 O O . ALA A 1 297 ? 1.018 1.406 2.634 1.00 75.56 297 ALA A O 1
ATOM 2357 N N . LEU A 1 298 ? 2.228 0.191 4.087 1.00 82.00 298 LEU A N 1
ATOM 2358 C CA . LEU A 1 298 ? 2.197 1.159 5.169 1.00 82.00 298 LEU A CA 1
ATOM 2359 C C . LEU A 1 298 ? 3.143 2.329 4.893 1.00 82.00 298 LEU A C 1
ATOM 2361 O O . LEU A 1 298 ? 4.361 2.195 4.897 1.00 82.00 298 LEU A O 1
ATOM 2365 N N . LEU A 1 299 ? 2.582 3.529 4.743 1.00 80.88 299 LEU A N 1
ATOM 2366 C CA . LEU A 1 299 ? 3.377 4.753 4.643 1.00 80.88 299 LEU A CA 1
ATOM 2367 C C . LEU A 1 299 ? 3.805 5.259 6.024 1.00 80.88 299 LEU A C 1
ATOM 2369 O O . LEU A 1 299 ? 4.952 5.647 6.227 1.00 80.88 299 LEU A O 1
ATOM 2373 N N . ARG A 1 300 ? 2.861 5.336 6.969 1.00 84.62 300 ARG A N 1
ATOM 2374 C CA . ARG A 1 300 ? 3.133 5.731 8.362 1.00 84.62 300 ARG A CA 1
ATOM 2375 C C . ARG A 1 300 ? 1.978 5.380 9.292 1.00 84.62 300 ARG A C 1
ATOM 2377 O O . ARG A 1 300 ? 0.838 5.243 8.853 1.00 84.62 300 ARG A O 1
ATOM 2384 N N . ARG A 1 301 ? 2.266 5.361 10.592 1.00 88.31 301 ARG A N 1
ATOM 2385 C CA . ARG A 1 301 ? 1.285 5.185 11.672 1.00 88.31 301 ARG A CA 1
ATOM 2386 C C . ARG A 1 301 ? 0.952 6.533 12.309 1.00 88.31 301 ARG A C 1
ATOM 2388 O O . ARG A 1 301 ? 1.830 7.384 12.463 1.00 88.31 301 ARG A O 1
ATOM 2395 N N . VAL A 1 302 ? -0.318 6.736 12.645 1.00 87.62 302 VAL A N 1
ATOM 2396 C CA . VAL A 1 302 ? -0.787 7.862 13.456 1.00 87.62 302 VAL A CA 1
ATOM 2397 C C . VAL A 1 302 ? -1.468 7.285 14.689 1.00 87.62 302 VAL A C 1
ATOM 2399 O O . VAL A 1 302 ? -2.492 6.609 14.580 1.00 87.62 302 VAL A O 1
ATOM 2402 N N . GLU A 1 303 ? -0.863 7.541 15.841 1.00 88.56 303 GLU A N 1
ATOM 2403 C CA . GLU A 1 303 ? -1.364 7.118 17.147 1.00 88.56 303 GLU A CA 1
ATOM 2404 C C . GLU A 1 303 ? -2.430 8.093 17.666 1.00 88.56 303 GLU A C 1
ATOM 2406 O O . GLU A 1 303 ? -2.529 9.233 17.200 1.00 88.56 303 GLU A O 1
ATOM 2411 N N . ASP A 1 304 ? -3.217 7.637 18.640 1.00 86.56 304 ASP A N 1
ATOM 2412 C CA . ASP A 1 304 ? -4.199 8.439 19.381 1.00 86.56 304 ASP A CA 1
ATOM 2413 C C . ASP A 1 304 ? -5.251 9.157 18.514 1.00 86.56 304 ASP A C 1
ATOM 2415 O O . ASP A 1 304 ? -5.812 10.191 18.895 1.00 86.56 304 ASP A O 1
ATOM 2419 N N . VAL A 1 305 ? -5.572 8.603 17.342 1.00 89.38 305 VAL A N 1
ATOM 2420 C CA . VAL A 1 305 ? -6.623 9.147 16.479 1.00 89.38 305 VAL A CA 1
ATOM 2421 C C . VAL A 1 305 ? -7.975 8.755 17.054 1.00 89.38 305 VAL A C 1
ATOM 2423 O O . VAL A 1 305 ? -8.282 7.574 17.180 1.00 89.38 305 VAL A O 1
ATOM 2426 N N . LYS A 1 306 ? -8.817 9.737 17.385 1.00 90.81 306 LYS A N 1
ATOM 2427 C CA . LYS A 1 306 ? -10.167 9.446 17.877 1.00 90.81 306 LYS A CA 1
ATOM 2428 C C . LYS A 1 306 ? -11.008 8.762 16.804 1.00 90.81 306 LYS A C 1
ATOM 2430 O O . LYS A 1 306 ? -11.045 9.218 15.659 1.00 90.81 306 LYS A O 1
ATOM 2435 N N . THR A 1 307 ? -11.732 7.716 17.189 1.00 89.38 307 THR A N 1
ATOM 2436 C CA . THR A 1 307 ? -12.702 7.069 16.304 1.00 89.38 307 THR A CA 1
ATOM 2437 C C . THR A 1 307 ? -13.773 8.071 15.854 1.00 89.38 307 THR A C 1
ATOM 2439 O O . THR A 1 307 ? -14.288 8.839 16.676 1.00 89.38 307 THR A O 1
ATOM 2442 N N . PRO A 1 308 ? -14.157 8.072 14.563 1.00 87.81 308 PRO A N 1
ATOM 2443 C CA . PRO A 1 308 ? -15.201 8.962 14.055 1.00 87.81 308 PRO A CA 1
ATOM 2444 C C . PRO A 1 308 ? -16.613 8.546 14.504 1.00 87.81 308 PRO A C 1
ATOM 2446 O O . PRO A 1 308 ? -17.564 9.274 14.242 1.00 87.81 308 PRO A O 1
ATOM 2449 N N . PHE A 1 309 ? -16.737 7.409 15.187 1.00 87.81 309 PHE A N 1
ATOM 2450 C CA . PHE A 1 309 ? -17.956 6.844 15.765 1.00 87.81 309 PHE A CA 1
ATOM 2451 C C . PHE A 1 309 ? -17.755 6.553 17.258 1.00 87.81 309 PHE A C 1
ATOM 2453 O O . PHE A 1 309 ? -16.620 6.466 17.742 1.00 87.81 309 PHE A O 1
ATOM 2460 N N . GLU A 1 310 ? -18.860 6.406 17.983 1.00 91.25 310 GLU A N 1
ATOM 2461 C CA . GLU A 1 310 ? -18.857 5.959 19.376 1.00 91.25 310 GLU A CA 1
ATOM 2462 C C . GLU A 1 310 ? -18.736 4.447 19.467 1.00 91.25 310 GLU A C 1
ATOM 2464 O O . GLU A 1 310 ? -19.220 3.731 18.593 1.00 91.25 310 GLU A O 1
ATOM 2469 N N . VAL A 1 311 ? -18.095 3.964 20.529 1.00 92.62 311 VAL A N 1
ATOM 2470 C CA . VAL A 1 311 ? -17.994 2.536 20.825 1.00 92.62 311 VAL A CA 1
ATOM 2471 C C . VAL A 1 311 ? -18.481 2.219 22.232 1.00 92.62 311 VAL A C 1
ATOM 2473 O O . VAL A 1 311 ? -18.383 3.054 23.135 1.00 92.62 311 VAL A O 1
ATOM 2476 N N . GLU A 1 312 ? -18.982 0.999 22.405 1.00 95.75 312 GLU A N 1
ATOM 2477 C CA . GLU A 1 312 ? -19.420 0.431 23.685 1.00 95.75 312 GLU A CA 1
ATOM 2478 C C . GLU A 1 312 ? -19.338 -1.111 23.628 1.00 95.75 312 GLU A C 1
ATOM 2480 O O . GLU A 1 312 ? -19.246 -1.687 22.539 1.00 95.75 312 GLU A O 1
ATOM 2485 N N . TYR A 1 313 ? -19.359 -1.794 24.780 1.00 95.50 313 TYR A N 1
ATOM 2486 C CA . TYR A 1 313 ? -19.355 -3.261 24.917 1.00 95.50 313 TYR A CA 1
ATOM 2487 C C . TYR A 1 313 ? -20.685 -3.892 24.460 1.00 95.50 313 TYR A C 1
ATOM 2489 O O . TYR A 1 313 ? -21.410 -4.492 25.250 1.00 95.50 313 TYR A O 1
ATOM 2497 N N . ALA A 1 314 ? -21.041 -3.726 23.185 1.00 94.62 314 ALA A N 1
ATOM 2498 C CA . ALA A 1 314 ? -22.362 -4.047 22.640 1.00 94.62 314 ALA A CA 1
ATOM 2499 C C . ALA A 1 314 ? -22.387 -5.255 21.683 1.00 94.62 314 ALA A C 1
ATOM 2501 O O . ALA A 1 314 ? -23.408 -5.505 21.037 1.00 94.62 314 ALA A O 1
ATOM 2502 N N . CYS A 1 315 ? -21.301 -6.027 21.589 1.00 91.88 315 CYS A N 1
ATOM 2503 C CA . CYS A 1 315 ? -21.259 -7.271 20.818 1.00 91.88 315 CYS A CA 1
ATOM 2504 C C . CYS A 1 315 ? -20.716 -8.434 21.646 1.00 91.88 315 CYS A C 1
ATOM 2506 O O . CYS A 1 315 ? -19.882 -8.240 22.523 1.00 91.88 315 CYS A O 1
ATOM 2508 N N . SER A 1 316 ? -21.191 -9.636 21.350 1.00 90.06 316 SER A N 1
ATOM 2509 C CA . SER A 1 316 ? -20.700 -10.903 21.875 1.00 90.06 316 SER A CA 1
ATOM 2510 C C . SER A 1 316 ? -19.742 -11.563 20.877 1.00 90.06 316 SER A C 1
ATOM 2512 O O . SER A 1 316 ? -20.063 -11.676 19.693 1.00 90.06 316 SER A O 1
ATOM 2514 N N . SER A 1 317 ? -18.565 -11.988 21.345 1.00 87.69 317 SER A N 1
ATOM 2515 C CA . SER A 1 317 ? -17.515 -12.592 20.514 1.00 87.69 317 SER A CA 1
ATOM 2516 C C . SER A 1 317 ? -17.421 -14.106 20.716 1.00 87.69 317 SER A C 1
ATOM 2518 O O . SER A 1 317 ? -17.017 -14.572 21.782 1.00 87.69 317 SER A O 1
ATOM 2520 N N . ARG A 1 318 ? -17.705 -14.885 19.663 1.00 86.06 318 ARG A N 1
ATOM 2521 C CA . ARG A 1 318 ? -17.621 -16.360 19.693 1.00 86.06 318 ARG A CA 1
ATOM 2522 C C . ARG A 1 318 ? -16.208 -16.877 19.964 1.00 86.06 318 ARG A C 1
ATOM 2524 O O . ARG A 1 318 ? -16.036 -17.787 20.768 1.00 86.06 318 ARG A O 1
ATOM 2531 N N . GLU A 1 319 ? -15.187 -16.254 19.371 1.00 83.31 319 GLU A N 1
ATOM 2532 C CA . GLU A 1 319 ? -13.771 -16.588 19.629 1.00 83.31 319 GLU A CA 1
ATOM 2533 C C . GLU A 1 319 ? -13.365 -16.406 21.099 1.00 83.31 319 GLU A C 1
ATOM 2535 O O . GLU A 1 319 ? -12.327 -16.902 21.541 1.00 83.31 319 GLU A O 1
ATOM 2540 N N . ARG A 1 320 ? -14.184 -15.669 21.851 1.00 89.75 320 ARG A N 1
ATOM 2541 C CA . ARG A 1 320 ? -14.006 -15.359 23.263 1.00 89.75 320 ARG A CA 1
ATOM 2542 C C . ARG A 1 320 ? -15.130 -15.945 24.111 1.00 89.75 320 ARG A C 1
ATOM 2544 O O . ARG A 1 320 ? -15.453 -15.362 25.136 1.00 89.75 320 ARG A O 1
ATOM 2551 N N . ALA A 1 321 ? -15.729 -17.063 23.692 1.00 93.00 321 ALA A N 1
ATOM 2552 C CA . ALA A 1 321 ? -16.820 -17.731 24.410 1.00 93.00 321 ALA A CA 1
ATOM 2553 C C . ALA A 1 321 ? -17.949 -16.758 24.806 1.00 93.00 321 ALA A C 1
ATOM 2555 O O . ALA A 1 321 ? -18.318 -16.642 25.973 1.00 93.00 321 ALA A O 1
ATOM 2556 N N . ASP A 1 322 ? -18.433 -16.013 23.813 1.00 94.19 322 ASP A N 1
ATOM 2557 C CA . ASP A 1 322 ? -19.524 -15.040 23.905 1.00 94.19 322 ASP A CA 1
ATOM 2558 C C . ASP A 1 322 ? -19.252 -13.822 24.807 1.00 94.19 322 ASP A C 1
ATOM 2560 O O . ASP A 1 322 ? -20.173 -13.072 25.154 1.00 94.19 322 ASP A O 1
ATOM 2564 N N . ALA A 1 323 ? -17.980 -13.558 25.127 1.00 94.12 323 ALA A N 1
ATOM 2565 C CA . ALA A 1 323 ? -17.567 -12.386 25.891 1.00 94.12 323 ALA A CA 1
ATOM 2566 C C . ALA A 1 323 ? -18.017 -11.059 25.246 1.00 94.12 323 ALA A C 1
ATOM 2568 O O . ALA A 1 323 ? -17.961 -10.928 24.016 1.00 94.12 323 ALA A O 1
ATOM 2569 N N . PRO A 1 324 ? -18.363 -10.036 26.053 1.00 95.31 324 PRO A N 1
ATOM 2570 C CA . PRO A 1 324 ? -18.633 -8.702 25.537 1.00 95.31 324 PRO A CA 1
ATOM 2571 C C . PRO A 1 324 ? -17.377 -8.035 24.967 1.00 95.31 324 PRO A C 1
ATOM 2573 O O . PRO A 1 324 ? -16.341 -7.983 25.634 1.00 95.31 324 PRO A O 1
ATOM 2576 N N . VAL A 1 325 ? -17.486 -7.466 23.766 1.00 92.88 325 VAL A N 1
ATOM 2577 C CA . VAL A 1 325 ? -16.415 -6.734 23.074 1.00 92.88 325 VAL A CA 1
ATOM 2578 C C . VAL A 1 325 ? -16.868 -5.349 22.608 1.00 92.88 325 VAL A C 1
ATOM 2580 O O . VAL A 1 325 ? -18.063 -5.115 22.406 1.00 92.88 325 VAL A O 1
ATOM 2583 N N . LEU A 1 326 ? -15.908 -4.429 22.454 1.00 92.38 326 LEU A N 1
ATOM 2584 C CA . LEU A 1 326 ? -16.164 -3.075 21.963 1.00 92.38 326 LEU A CA 1
ATOM 2585 C C . LEU A 1 326 ? -16.536 -3.100 20.487 1.00 92.38 326 LEU A C 1
ATOM 2587 O O . LEU A 1 326 ? -15.832 -3.696 19.673 1.00 92.38 326 LEU A O 1
ATOM 2591 N N . VAL A 1 327 ? -17.612 -2.398 20.149 1.00 89.94 327 VAL A N 1
ATOM 2592 C CA . VAL A 1 327 ? -18.088 -2.231 18.773 1.00 89.94 327 VAL A CA 1
ATOM 2593 C C . VAL A 1 327 ? -18.662 -0.837 18.560 1.00 89.94 327 VAL A C 1
ATOM 2595 O O . VAL A 1 327 ? -19.027 -0.191 19.545 1.00 89.94 327 VAL A O 1
ATOM 2598 N N . PRO A 1 328 ? -18.780 -0.362 17.308 1.00 89.88 328 PRO A N 1
ATOM 2599 C CA . PRO A 1 328 ? -19.443 0.895 17.011 1.00 89.88 328 PRO A CA 1
ATOM 2600 C C . PRO A 1 328 ? -20.913 0.845 17.432 1.00 89.88 328 PRO A C 1
ATOM 2602 O O . PRO A 1 328 ? -21.600 -0.150 17.183 1.00 89.88 328 PRO A O 1
ATOM 2605 N N . VAL A 1 329 ? -21.401 1.922 18.042 1.00 89.44 329 VAL A N 1
ATOM 2606 C CA . VAL A 1 329 ? -22.786 2.066 18.516 1.00 89.44 329 VAL A CA 1
ATOM 2607 C C . VAL A 1 329 ? -23.389 3.400 18.069 1.00 89.44 329 VAL A C 1
ATOM 2609 O O . VAL A 1 329 ? -22.627 4.319 17.767 1.00 89.44 329 VAL A O 1
ATOM 2612 N N . PRO A 1 330 ? -24.734 3.526 18.014 1.00 88.12 330 PRO A N 1
ATOM 2613 C CA . PRO A 1 330 ? -25.414 4.785 17.706 1.00 88.12 330 PRO A CA 1
ATOM 2614 C C . PRO A 1 330 ? -24.963 5.951 18.596 1.00 88.12 330 PRO A C 1
ATOM 2616 O O . PRO A 1 330 ? -24.698 5.754 19.782 1.00 88.12 330 PRO A O 1
ATOM 2619 N N . ASP A 1 331 ? -24.944 7.168 18.044 1.00 85.69 331 ASP A N 1
ATOM 2620 C CA . ASP A 1 331 ? -24.567 8.379 18.781 1.00 85.69 331 ASP A CA 1
ATOM 2621 C C . ASP A 1 331 ? -25.361 8.509 20.094 1.00 85.69 331 ASP A C 1
ATOM 2623 O O . ASP A 1 331 ? -26.584 8.354 20.123 1.00 85.69 331 ASP A O 1
ATOM 2627 N N . GLY A 1 332 ? -24.653 8.808 21.183 1.00 88.81 332 GLY A N 1
ATOM 2628 C CA . GLY A 1 332 ? -25.202 8.917 22.533 1.00 88.81 332 GLY A CA 1
ATOM 2629 C C . GLY A 1 332 ? -25.181 7.611 23.332 1.00 88.81 332 GLY A C 1
ATOM 2630 O O . GLY A 1 332 ? -25.458 7.651 24.530 1.00 88.81 332 GLY A O 1
ATOM 2631 N N . ASN A 1 333 ? -24.834 6.475 22.715 1.00 90.44 333 ASN A N 1
ATOM 2632 C CA . ASN A 1 333 ? -24.761 5.173 23.389 1.00 90.44 333 ASN A CA 1
ATOM 2633 C C . ASN A 1 333 ? -23.335 4.739 23.749 1.00 90.44 333 ASN A C 1
ATOM 2635 O O . ASN A 1 333 ? -23.161 3.654 24.301 1.00 90.44 333 ASN A O 1
ATOM 2639 N N . GLY A 1 334 ? -22.317 5.545 23.450 1.00 93.69 334 GLY A N 1
ATOM 2640 C CA . GLY A 1 334 ? -20.936 5.199 23.760 1.00 93.69 334 GLY A CA 1
ATOM 2641 C C . GLY A 1 334 ? -20.030 6.418 23.833 1.00 93.69 334 GLY A C 1
ATOM 2642 O O . GLY A 1 334 ? -20.429 7.509 24.238 1.00 93.69 334 GLY A O 1
ATOM 2643 N N . VAL A 1 335 ? -18.765 6.230 23.463 1.00 94.31 335 VAL A N 1
ATOM 2644 C CA . VAL A 1 335 ? -17.795 7.327 23.372 1.00 94.31 335 VAL A CA 1
ATOM 2645 C C . VAL A 1 335 ? -16.804 7.084 22.242 1.00 94.31 335 VAL A C 1
ATOM 2647 O O . VAL A 1 335 ? -16.491 5.942 21.916 1.00 94.31 335 VAL A O 1
ATOM 2650 N N . SER A 1 336 ? -16.296 8.153 21.628 1.00 92.19 336 SER A N 1
ATOM 2651 C CA . SER A 1 336 ? -15.155 8.045 20.715 1.00 92.19 336 SER A CA 1
ATOM 2652 C C . SER A 1 336 ? -13.887 7.717 21.502 1.00 92.19 336 SER A C 1
ATOM 2654 O O . SER A 1 336 ? -13.524 8.454 22.423 1.00 92.19 336 SER A O 1
ATOM 2656 N N . ILE A 1 337 ? -13.191 6.652 21.114 1.00 91.88 337 ILE A N 1
ATOM 2657 C CA . ILE A 1 337 ? -11.982 6.170 21.795 1.00 91.88 337 ILE A CA 1
ATOM 2658 C C . ILE A 1 337 ? -10.729 6.452 20.958 1.00 91.88 337 ILE A C 1
ATOM 2660 O O . ILE A 1 337 ? -10.844 6.685 19.751 1.00 91.88 337 ILE A O 1
ATOM 2664 N N . PRO A 1 338 ? -9.529 6.449 21.562 1.00 90.62 338 PRO A N 1
ATOM 2665 C CA . PRO A 1 338 ? -8.282 6.444 20.808 1.00 90.62 338 PRO A CA 1
ATOM 2666 C C . PRO A 1 338 ? -8.165 5.179 19.948 1.00 90.62 338 PRO A C 1
ATOM 2668 O O . PRO A 1 338 ? -8.477 4.072 20.388 1.00 90.62 338 PRO A O 1
ATOM 2671 N N . GLY A 1 339 ? -7.703 5.351 18.717 1.00 88.69 339 GLY A N 1
ATOM 2672 C CA . GLY A 1 339 ? -7.385 4.293 17.774 1.00 88.69 339 GLY A CA 1
ATOM 2673 C C . GLY A 1 339 ? -6.071 4.576 17.054 1.00 88.69 339 GLY A C 1
ATOM 2674 O O . GLY A 1 339 ? -5.472 5.646 17.187 1.00 88.69 339 GLY A O 1
ATOM 2675 N N . ARG A 1 340 ? -5.629 3.594 16.275 1.00 88.38 340 ARG A N 1
ATOM 2676 C CA . ARG A 1 340 ? -4.414 3.652 15.465 1.00 88.38 340 ARG A CA 1
ATOM 2677 C C . ARG A 1 340 ? -4.799 3.727 14.002 1.00 88.38 340 ARG A C 1
ATOM 2679 O O . ARG A 1 340 ? -5.556 2.889 13.515 1.00 88.38 340 ARG A O 1
ATOM 2686 N N . LEU A 1 341 ? -4.301 4.741 13.309 1.00 88.56 341 LEU A N 1
ATOM 2687 C CA . LEU A 1 341 ? -4.555 4.939 11.890 1.00 88.56 341 LEU A CA 1
ATOM 2688 C C . LEU A 1 341 ? -3.293 4.621 11.093 1.00 88.56 341 LEU A C 1
ATOM 2690 O O . LEU A 1 341 ? -2.285 5.325 11.169 1.00 88.56 341 LEU A O 1
ATOM 2694 N N . PHE A 1 342 ? -3.381 3.575 10.288 1.00 87.56 342 PHE A N 1
ATOM 2695 C CA . PHE A 1 342 ? -2.340 3.150 9.369 1.00 87.56 342 PHE A CA 1
ATOM 2696 C C . PHE A 1 342 ? -2.581 3.862 8.049 1.00 87.56 342 PHE A C 1
ATOM 2698 O O . PHE A 1 342 ? -3.554 3.582 7.355 1.00 87.56 342 PHE A O 1
ATOM 2705 N N . LEU A 1 343 ? -1.743 4.839 7.719 1.00 86.44 343 LEU A N 1
ATOM 2706 C CA . LEU A 1 343 ? -1.863 5.552 6.458 1.00 86.44 343 LEU A CA 1
ATOM 2707 C C . LEU A 1 343 ? -1.247 4.709 5.360 1.00 86.44 343 LEU A C 1
ATOM 2709 O O . LEU A 1 343 ? -0.061 4.385 5.410 1.00 86.44 343 LEU A O 1
ATOM 2713 N N . MET A 1 344 ? -2.071 4.374 4.378 1.00 84.88 344 MET A N 1
ATOM 2714 C CA . MET A 1 344 ? -1.648 3.561 3.256 1.00 84.88 344 MET A CA 1
ATOM 2715 C C . MET A 1 344 ? -0.928 4.433 2.248 1.00 84.88 344 MET A C 1
ATOM 2717 O O . MET A 1 344 ? -1.225 5.625 2.082 1.00 84.88 344 MET A O 1
ATOM 2721 N N . HIS A 1 345 ? 0.009 3.824 1.541 1.00 75.81 345 HIS A N 1
ATOM 2722 C CA . HIS A 1 345 ? 0.681 4.504 0.466 1.00 75.81 345 HIS A CA 1
ATOM 2723 C C . HIS A 1 345 ? -0.355 5.006 -0.574 1.00 75.81 345 HIS A C 1
ATOM 2725 O O . HIS A 1 345 ? -1.228 4.235 -0.963 1.00 75.81 345 HIS A O 1
ATOM 2731 N N . PRO A 1 346 ? -0.303 6.273 -1.049 1.00 69.31 346 PRO A N 1
ATOM 2732 C CA . PRO A 1 346 ? -1.223 6.906 -2.017 1.00 69.31 346 PRO A CA 1
ATOM 2733 C C . PRO A 1 346 ? -1.727 6.107 -3.233 1.00 69.31 346 PRO A C 1
ATOM 2735 O O . PRO A 1 346 ? -2.673 6.530 -3.903 1.00 69.31 346 PRO A O 1
ATOM 2738 N N . TRP A 1 347 ? -1.064 5.012 -3.571 1.00 64.94 347 TRP A N 1
ATOM 2739 C CA . TRP A 1 347 ? -1.352 4.148 -4.708 1.00 64.94 347 TRP A CA 1
ATOM 2740 C C . TRP A 1 347 ? -1.943 2.800 -4.351 1.00 64.94 347 TRP A C 1
ATOM 2742 O O . TRP A 1 347 ? -2.453 2.138 -5.255 1.00 64.94 347 TRP A O 1
ATOM 2752 N N . TYR A 1 348 ? -1.881 2.400 -3.080 1.00 68.81 348 TYR A N 1
ATOM 2753 C CA . TYR A 1 348 ? -2.710 1.319 -2.595 1.00 68.81 348 TYR A CA 1
ATOM 2754 C C . TYR A 1 348 ? -4.134 1.813 -2.760 1.00 68.81 348 TYR A C 1
ATOM 2756 O O . TYR A 1 348 ? -4.615 2.701 -2.048 1.00 68.81 348 TYR A O 1
ATOM 2764 N N . SER A 1 349 ? -4.759 1.356 -3.842 1.00 65.00 349 SER A N 1
ATOM 2765 C CA . SER A 1 349 ? -6.133 1.729 -4.089 1.00 65.00 349 SER A CA 1
ATOM 2766 C C . SER A 1 349 ? -6.951 1.167 -2.940 1.00 65.00 349 SER A C 1
ATOM 2768 O O . SER A 1 349 ? -6.641 0.091 -2.433 1.00 65.00 349 SER A O 1
ATOM 2770 N N . ALA A 1 350 ? -8.010 1.878 -2.576 1.00 64.50 350 ALA A N 1
ATOM 2771 C CA . ALA A 1 350 ? -9.032 1.377 -1.672 1.00 64.50 350 ALA A CA 1
ATOM 2772 C C . ALA A 1 350 ? -9.357 -0.109 -1.911 1.00 64.50 350 ALA A C 1
ATOM 2774 O O . ALA A 1 350 ? -9.383 -0.871 -0.957 1.00 64.50 350 ALA A O 1
ATOM 2775 N N . GLY A 1 351 ? -9.504 -0.516 -3.180 1.00 66.69 351 GLY A N 1
ATOM 2776 C CA . GLY A 1 351 ? -9.818 -1.894 -3.559 1.00 66.69 351 GLY A CA 1
ATOM 2777 C C . GLY A 1 351 ? -8.682 -2.903 -3.367 1.00 66.69 351 GLY A C 1
ATOM 2778 O O . GLY A 1 351 ? -8.973 -4.055 -3.103 1.00 66.69 351 GLY A O 1
ATOM 2779 N N . TRP A 1 352 ? -7.413 -2.486 -3.445 1.00 70.12 352 TRP A N 1
ATOM 2780 C CA . TRP A 1 352 ? -6.276 -3.379 -3.158 1.00 70.12 352 TRP A CA 1
ATOM 2781 C C . TRP A 1 352 ? -6.163 -3.617 -1.653 1.00 70.12 352 TRP A C 1
ATOM 2783 O O . TRP A 1 352 ? -6.097 -4.754 -1.219 1.00 70.12 352 TRP A O 1
ATOM 2793 N N . VAL A 1 353 ? -6.260 -2.541 -0.856 1.00 70.12 353 VAL A N 1
ATOM 2794 C CA . VAL A 1 353 ? -6.292 -2.661 0.612 1.00 70.12 353 VAL A CA 1
ATOM 2795 C C . VAL A 1 353 ? -7.486 -3.514 1.045 1.00 70.12 353 VAL A C 1
ATOM 2797 O O . VAL A 1 353 ? -7.369 -4.294 1.973 1.00 70.12 353 VAL A O 1
ATOM 2800 N N . HIS A 1 354 ? -8.636 -3.355 0.386 1.00 70.44 354 HIS A N 1
ATOM 2801 C CA . HIS A 1 354 ? -9.825 -4.151 0.669 1.00 70.44 354 HIS A CA 1
ATOM 2802 C C . HIS A 1 354 ? -9.597 -5.635 0.376 1.00 70.44 354 HIS A C 1
ATOM 2804 O O . HIS A 1 354 ? -9.830 -6.437 1.267 1.00 70.44 354 HIS A O 1
ATOM 2810 N N . ALA A 1 355 ? -9.084 -5.974 -0.813 1.00 74.94 355 ALA A N 1
ATOM 2811 C CA . ALA A 1 355 ? -8.830 -7.355 -1.217 1.00 74.94 355 ALA A CA 1
ATOM 2812 C C . ALA A 1 355 ? -7.842 -8.062 -0.277 1.00 74.94 355 ALA A C 1
ATOM 2814 O O . ALA A 1 355 ? -8.159 -9.123 0.237 1.00 74.94 355 ALA A O 1
ATOM 2815 N N . ASP A 1 356 ? -6.703 -7.439 0.045 1.00 73.69 356 ASP A N 1
ATOM 2816 C CA . ASP A 1 356 ? -5.715 -8.057 0.945 1.00 73.69 356 ASP A CA 1
ATOM 2817 C C . ASP A 1 356 ? -6.279 -8.273 2.360 1.00 73.69 356 ASP A C 1
ATOM 2819 O O . ASP A 1 356 ? -5.957 -9.243 3.048 1.00 73.69 356 ASP A O 1
ATOM 2823 N N . ILE A 1 357 ? -7.132 -7.351 2.811 1.00 73.31 357 ILE A N 1
ATOM 2824 C CA . ILE A 1 357 ? -7.800 -7.437 4.107 1.00 73.31 357 ILE A CA 1
ATOM 2825 C C . ILE A 1 357 ? -8.915 -8.498 4.099 1.00 73.31 357 ILE A C 1
ATOM 2827 O O . ILE A 1 357 ? -9.103 -9.179 5.110 1.00 73.31 357 ILE A O 1
ATOM 2831 N N . GLU A 1 358 ? -9.648 -8.641 2.993 1.00 73.00 358 GLU A N 1
ATOM 2832 C CA . GLU A 1 358 ? -10.642 -9.699 2.784 1.00 73.00 358 GLU A CA 1
ATOM 2833 C C . GLU A 1 358 ? -9.973 -11.071 2.745 1.00 73.00 358 GLU A C 1
ATOM 2835 O O . GLU A 1 358 ? -10.344 -11.926 3.543 1.00 73.00 358 GLU A O 1
ATOM 2840 N N . ASP A 1 359 ? -8.929 -11.248 1.933 1.00 74.88 359 ASP A N 1
ATOM 2841 C CA . ASP A 1 359 ? -8.151 -12.488 1.841 1.00 74.88 359 ASP A CA 1
ATOM 2842 C C . ASP A 1 359 ? -7.596 -12.893 3.217 1.00 74.88 359 ASP A C 1
ATOM 2844 O O . ASP A 1 359 ? -7.675 -14.055 3.628 1.00 74.88 359 ASP A O 1
ATOM 2848 N N . TRP A 1 360 ? -7.077 -11.925 3.985 1.00 76.44 360 TRP A N 1
ATOM 2849 C CA . TRP A 1 360 ? -6.637 -12.162 5.361 1.00 76.44 360 TRP A CA 1
ATOM 2850 C C . TRP A 1 360 ? -7.786 -12.586 6.284 1.00 76.44 360 TRP A C 1
ATOM 2852 O O . TRP A 1 360 ? -7.621 -13.498 7.102 1.00 76.44 360 TRP A O 1
ATOM 2862 N N . ALA A 1 361 ? -8.944 -11.930 6.178 1.00 68.69 361 ALA A N 1
ATOM 2863 C CA . ALA A 1 361 ? -10.111 -12.255 6.987 1.00 68.69 361 ALA A CA 1
ATOM 2864 C C . ALA A 1 361 ? -10.631 -13.663 6.656 1.00 68.69 361 ALA A C 1
ATOM 2866 O O . ALA A 1 361 ? -10.869 -14.450 7.572 1.00 68.69 361 ALA A O 1
ATOM 2867 N N . GLU A 1 362 ? -10.737 -14.013 5.374 1.00 68.12 362 GLU A N 1
ATOM 2868 C CA . GLU A 1 362 ? -11.149 -15.336 4.897 1.00 68.12 362 GLU A CA 1
ATOM 2869 C C . GLU A 1 362 ? -10.193 -16.438 5.368 1.00 68.12 362 GLU A C 1
ATOM 2871 O O . GLU A 1 362 ? -10.633 -17.456 5.914 1.00 68.12 362 GLU A O 1
ATOM 2876 N N . ALA A 1 363 ? -8.880 -16.219 5.245 1.00 69.00 363 ALA A N 1
ATOM 2877 C CA . ALA A 1 363 ? -7.867 -17.165 5.709 1.00 69.00 363 ALA A CA 1
ATOM 2878 C C . ALA A 1 363 ? -7.979 -17.449 7.217 1.00 69.00 363 ALA A C 1
ATOM 2880 O O . ALA A 1 363 ? -7.706 -18.565 7.667 1.00 69.00 363 ALA A O 1
ATOM 2881 N N . ARG A 1 364 ? -8.401 -16.453 8.006 1.00 64.81 364 ARG A N 1
ATOM 2882 C CA . ARG A 1 364 ? -8.556 -16.579 9.459 1.00 64.81 364 ARG A CA 1
ATOM 2883 C C . ARG A 1 364 ? -9.885 -17.208 9.872 1.00 64.81 364 ARG A C 1
ATOM 2885 O O . ARG A 1 364 ? -9.920 -17.942 10.857 1.00 64.81 364 ARG A O 1
ATOM 2892 N N . MET A 1 365 ? -10.957 -16.933 9.131 1.00 58.84 365 MET A N 1
ATOM 2893 C CA . MET A 1 365 ? -12.282 -17.510 9.383 1.00 58.84 365 MET A CA 1
ATOM 2894 C C . MET A 1 365 ? -12.349 -19.002 9.014 1.00 58.84 365 MET A C 1
ATOM 2896 O O . MET A 1 365 ? -13.214 -19.715 9.521 1.00 58.84 365 MET A O 1
ATOM 2900 N N . GLY A 1 366 ? -11.382 -19.487 8.224 1.00 48.81 366 GLY A N 1
ATOM 2901 C CA . GLY A 1 366 ? -11.302 -20.864 7.751 1.00 48.81 366 GLY A CA 1
ATOM 2902 C C . GLY A 1 366 ? -12.329 -21.111 6.648 1.00 48.81 366 GLY A C 1
ATOM 2903 O O . GLY A 1 366 ? -13.496 -20.759 6.787 1.00 48.81 366 GLY A O 1
ATOM 2904 N N . HIS A 1 367 ? -11.914 -21.734 5.542 1.00 42.00 367 HIS A N 1
ATOM 2905 C CA . HIS A 1 367 ? -12.855 -22.210 4.528 1.00 42.00 367 HIS A CA 1
ATOM 2906 C C . HIS A 1 367 ? -13.876 -23.145 5.192 1.00 42.00 367 HIS A C 1
ATOM 2908 O O . HIS A 1 367 ? -13.567 -24.294 5.518 1.00 42.00 367 HIS A O 1
ATOM 2914 N N . GLN A 1 368 ? -15.110 -22.675 5.382 1.00 42.75 368 GLN A N 1
ATOM 2915 C CA . GLN A 1 368 ? -16.245 -23.579 5.489 1.00 42.75 368 GLN A CA 1
ATOM 2916 C C . GLN A 1 368 ? -16.533 -24.104 4.081 1.00 42.75 368 GLN A C 1
ATOM 2918 O O . GLN A 1 368 ? -17.465 -23.666 3.415 1.00 42.75 368 GLN A O 1
ATOM 2923 N N . ASP A 1 369 ? -15.713 -25.055 3.628 1.00 35.16 369 ASP A N 1
ATOM 2924 C CA . ASP A 1 369 ? -16.019 -25.910 2.480 1.00 35.16 369 ASP A CA 1
ATOM 2925 C C . ASP A 1 369 ? -17.161 -26.855 2.877 1.00 35.16 369 ASP A C 1
ATOM 2927 O O . ASP A 1 369 ? -16.995 -28.034 3.188 1.00 35.16 369 ASP A O 1
ATOM 2931 N N . GLY A 1 370 ? -18.359 -26.295 2.928 1.00 38.31 370 GLY A N 1
ATOM 2932 C CA . GLY A 1 370 ? -19.606 -27.003 3.106 1.00 38.31 370 GLY A CA 1
ATOM 2933 C C . GLY A 1 370 ? -20.662 -26.213 2.366 1.00 38.31 370 GLY A C 1
ATOM 2934 O O . GLY A 1 370 ? -20.890 -25.052 2.682 1.00 38.31 370 GLY A O 1
ATOM 2935 N N . ALA A 1 371 ? -21.279 -26.826 1.359 1.00 34.56 371 ALA A N 1
ATOM 2936 C CA . ALA A 1 371 ? -22.442 -26.278 0.679 1.00 34.56 371 ALA A CA 1
ATOM 2937 C C . ALA A 1 371 ? -23.579 -26.088 1.698 1.00 34.56 371 ALA A C 1
ATOM 2939 O O . ALA A 1 371 ? -24.397 -26.980 1.913 1.00 34.56 371 ALA A O 1
ATOM 2940 N N . CYS A 1 372 ? -23.582 -24.946 2.374 1.00 34.34 372 CYS A N 1
ATOM 2941 C CA . CYS A 1 372 ? -24.665 -24.497 3.223 1.00 34.34 372 CYS A CA 1
ATOM 2942 C C . CYS A 1 372 ? -25.700 -23.837 2.312 1.00 34.34 372 CYS A C 1
ATOM 2944 O O . CYS A 1 372 ? -25.376 -22.931 1.542 1.00 34.34 372 CYS A O 1
ATOM 2946 N N . ASP A 1 373 ? -26.937 -24.326 2.373 1.00 36.69 373 ASP A N 1
ATOM 2947 C CA . ASP A 1 373 ? -28.086 -23.713 1.712 1.00 36.69 373 ASP A CA 1
ATOM 2948 C C . ASP A 1 373 ? -28.131 -22.212 2.038 1.00 36.69 373 ASP A C 1
ATOM 2950 O O . ASP A 1 373 ? -28.061 -21.810 3.202 1.00 36.69 373 ASP A O 1
ATOM 2954 N N . ALA A 1 374 ? -28.278 -21.379 1.006 1.00 42.66 374 ALA A N 1
ATOM 2955 C CA . ALA A 1 374 ? -28.231 -19.914 1.081 1.00 42.66 374 ALA A CA 1
ATOM 2956 C C . ALA A 1 374 ? -29.372 -19.269 1.908 1.00 42.66 374 ALA A C 1
ATOM 2958 O O . ALA A 1 374 ? -29.564 -18.057 1.853 1.00 42.66 374 ALA A O 1
ATOM 2959 N N . SER A 1 375 ? -30.153 -20.059 2.649 1.00 38.31 375 SER A N 1
ATOM 2960 C CA . SER A 1 375 ? -31.274 -19.605 3.475 1.00 38.31 375 SER A CA 1
ATOM 2961 C C . SER A 1 375 ? -31.045 -19.704 4.986 1.00 38.31 375 SER A C 1
ATOM 2963 O O . SER A 1 375 ? -31.897 -19.215 5.718 1.00 38.31 375 SER A O 1
ATOM 2965 N N . ASP A 1 376 ? -29.940 -20.303 5.453 1.00 35.53 376 ASP A N 1
ATOM 2966 C CA . ASP A 1 376 ? -29.705 -20.568 6.888 1.00 35.53 376 ASP A CA 1
ATOM 2967 C C . ASP A 1 376 ? -28.331 -20.104 7.414 1.00 35.53 376 ASP A C 1
ATOM 2969 O O . ASP A 1 376 ? -27.932 -20.457 8.526 1.00 35.53 376 ASP A O 1
ATOM 2973 N N . THR A 1 377 ? -27.593 -19.271 6.670 1.00 39.34 377 THR A N 1
ATOM 2974 C CA . THR A 1 377 ? -26.418 -18.590 7.238 1.00 39.34 377 THR A CA 1
ATOM 2975 C C . THR A 1 377 ? -26.885 -17.642 8.348 1.00 39.34 377 THR A C 1
ATOM 2977 O O . THR A 1 377 ? -27.667 -16.732 8.057 1.00 39.34 377 THR A O 1
ATOM 2980 N N . PRO A 1 378 ? -26.448 -17.812 9.611 1.00 41.69 378 PRO A N 1
ATOM 2981 C CA . PRO A 1 378 ? -26.826 -16.902 10.683 1.00 41.69 378 PRO A CA 1
ATOM 2982 C C . PRO A 1 378 ? -26.399 -15.478 10.307 1.00 41.69 378 PRO A C 1
ATOM 2984 O O . PRO A 1 378 ? -25.212 -15.233 10.131 1.00 41.69 378 PRO A O 1
ATOM 2987 N N . GLU A 1 379 ? -27.343 -14.536 10.219 1.00 44.72 379 GLU A N 1
ATOM 2988 C CA . GLU A 1 379 ? -27.126 -13.102 9.911 1.00 44.72 379 GLU A CA 1
ATOM 2989 C C . GLU A 1 379 ? -26.187 -12.353 10.887 1.00 44.72 379 GLU A C 1
ATOM 2991 O O . GLU A 1 379 ? -26.044 -11.128 10.818 1.00 44.72 379 GLU A O 1
ATOM 2996 N N . ASP A 1 380 ? -25.573 -13.051 11.836 1.00 49.88 380 ASP A N 1
ATOM 2997 C CA . ASP A 1 380 ? -24.869 -12.457 12.952 1.00 49.88 380 ASP A CA 1
ATOM 2998 C C . ASP A 1 380 ? -23.489 -13.110 13.139 1.00 49.88 380 ASP A C 1
ATOM 3000 O O . ASP A 1 380 ? -23.375 -14.308 13.418 1.00 49.88 380 ASP A O 1
ATOM 3004 N N . VAL A 1 381 ? -22.478 -12.230 13.093 1.00 50.66 381 VAL A N 1
ATOM 3005 C CA . VAL A 1 381 ? -21.170 -12.228 13.792 1.00 50.66 381 VAL A CA 1
ATOM 3006 C C . VAL A 1 381 ? -19.912 -12.162 12.897 1.00 50.66 381 VAL A C 1
ATOM 3008 O O . VAL A 1 381 ? -18.823 -11.975 13.435 1.00 50.66 381 VAL A O 1
ATOM 3011 N N . ASP A 1 382 ? -20.009 -12.143 11.567 1.00 53.84 382 ASP A N 1
ATOM 3012 C CA . ASP A 1 382 ? -18.797 -11.937 10.751 1.00 53.84 382 ASP A CA 1
ATOM 3013 C C . ASP A 1 382 ? -18.312 -10.471 10.813 1.00 53.84 382 ASP A C 1
ATOM 3015 O O . ASP A 1 382 ? -19.131 -9.544 10.748 1.00 53.84 382 ASP A O 1
ATOM 3019 N N . PRO A 1 383 ? -16.998 -10.213 10.992 1.00 54.25 383 PRO A N 1
ATOM 3020 C CA . PRO A 1 383 ? -16.452 -8.866 10.924 1.00 54.25 383 PRO A CA 1
ATOM 3021 C C . PRO A 1 383 ? -16.654 -8.315 9.515 1.00 54.25 383 PRO A C 1
ATOM 3023 O O . PRO A 1 383 ? -15.975 -8.702 8.570 1.00 54.25 383 PRO A O 1
ATOM 3026 N N . ILE A 1 384 ? -17.584 -7.373 9.381 1.00 59.59 384 ILE A N 1
ATOM 3027 C CA . ILE A 1 384 ? -17.794 -6.662 8.127 1.00 59.59 384 ILE A CA 1
ATOM 3028 C C . ILE A 1 384 ? -16.750 -5.553 8.083 1.00 59.59 384 ILE A C 1
ATOM 3030 O O . ILE A 1 384 ? -16.745 -4.648 8.925 1.00 59.59 384 ILE A O 1
ATOM 3034 N N . TRP A 1 385 ? -15.847 -5.606 7.110 1.00 63.81 385 TRP A N 1
ATOM 3035 C CA . TRP A 1 385 ? -14.986 -4.470 6.815 1.00 63.81 385 TRP A CA 1
ATOM 3036 C C . TRP A 1 385 ? -15.839 -3.347 6.254 1.00 63.81 385 TRP A C 1
ATOM 3038 O O . TRP A 1 385 ? -16.525 -3.504 5.245 1.00 63.81 385 TRP A O 1
ATOM 3048 N N . VAL A 1 386 ? -15.846 -2.213 6.951 1.00 64.19 386 VAL A N 1
ATOM 3049 C CA . VAL A 1 386 ? -16.650 -1.073 6.533 1.00 64.19 386 VAL A CA 1
ATOM 3050 C C . VAL A 1 386 ? -15.768 -0.010 5.923 1.00 64.19 386 VAL A C 1
ATOM 3052 O O . VAL A 1 386 ? -14.822 0.507 6.521 1.00 64.19 386 VAL A O 1
ATOM 3055 N N . GLU A 1 387 ? -16.146 0.331 4.703 1.00 66.81 387 GLU A N 1
ATOM 3056 C CA . GLU A 1 387 ? -15.603 1.438 3.954 1.00 66.81 387 GLU A CA 1
ATOM 3057 C C . GLU A 1 387 ? -16.156 2.772 4.472 1.00 66.81 387 GLU A C 1
ATOM 3059 O O . GLU A 1 387 ? -17.367 2.980 4.581 1.00 66.81 387 GLU A O 1
ATOM 3064 N N . PHE A 1 388 ? -15.255 3.716 4.741 1.00 69.12 388 PHE A N 1
ATOM 3065 C CA . PHE A 1 388 ? -15.582 5.060 5.192 1.00 69.12 388 PHE A CA 1
ATOM 3066 C C . PHE A 1 388 ? -14.970 6.108 4.265 1.00 69.12 388 PHE A C 1
ATOM 3068 O O . PHE A 1 388 ? -13.749 6.233 4.164 1.00 69.12 388 PHE A O 1
ATOM 3075 N N . ARG A 1 389 ? -15.814 6.891 3.580 1.00 68.38 389 ARG A N 1
ATOM 3076 C CA . ARG A 1 389 ? -15.392 7.914 2.607 1.00 68.38 389 ARG A CA 1
ATOM 3077 C C . ARG A 1 389 ? -15.658 9.334 3.093 1.00 68.38 389 ARG A C 1
ATOM 3079 O O . ARG A 1 389 ? -16.644 9.605 3.770 1.00 68.38 389 ARG A O 1
ATOM 3086 N N . ARG A 1 390 ? -14.797 10.263 2.664 1.00 59.00 390 ARG A N 1
ATOM 3087 C CA . ARG A 1 390 ? -14.933 11.705 2.930 1.00 59.00 390 ARG A CA 1
ATOM 3088 C C . ARG A 1 390 ? -16.180 12.327 2.303 1.00 59.00 390 ARG A C 1
ATOM 3090 O O . ARG A 1 390 ? -16.692 13.308 2.840 1.00 59.00 390 ARG A O 1
ATOM 3097 N N . ASP A 1 391 ? -16.631 11.779 1.181 1.00 59.28 391 ASP A N 1
ATOM 3098 C CA . ASP A 1 391 ? -17.868 12.179 0.518 1.00 59.28 391 ASP A CA 1
ATOM 3099 C C . ASP A 1 391 ? -18.935 11.087 0.733 1.00 59.28 391 ASP A C 1
ATOM 3101 O O . ASP A 1 391 ? -18.839 10.021 0.114 1.00 59.28 391 ASP A O 1
ATOM 3105 N N . PRO A 1 392 ? -19.898 11.297 1.651 1.00 51.47 392 PRO A N 1
ATOM 3106 C CA . PRO A 1 392 ? -20.908 10.297 1.980 1.00 51.47 392 PRO A CA 1
ATOM 3107 C C . PRO A 1 392 ? -21.869 10.006 0.816 1.00 51.47 392 PRO A C 1
ATOM 3109 O O . PRO A 1 392 ? -22.409 8.904 0.758 1.00 51.47 392 PRO A O 1
ATOM 3112 N N . ASP A 1 393 ? -22.016 10.921 -0.151 1.00 46.09 393 ASP A N 1
ATOM 3113 C CA . ASP A 1 393 ? -22.872 10.721 -1.333 1.00 46.09 393 ASP A CA 1
ATOM 3114 C C . ASP A 1 393 ? -22.258 9.725 -2.343 1.00 46.09 393 ASP A C 1
ATOM 3116 O O . ASP A 1 393 ? -22.929 9.252 -3.261 1.00 46.09 393 ASP A O 1
ATOM 3120 N N . LEU A 1 394 ? -20.978 9.369 -2.166 1.00 44.25 394 LEU A N 1
ATOM 3121 C CA . LEU A 1 394 ? -20.228 8.403 -2.979 1.00 44.25 394 LEU A CA 1
ATOM 3122 C C . LEU A 1 394 ? -20.087 7.020 -2.320 1.00 44.25 394 LEU A C 1
ATOM 3124 O O . LEU A 1 394 ? -19.340 6.174 -2.829 1.00 44.25 394 LEU A O 1
ATOM 3128 N N . VAL A 1 395 ? -20.765 6.775 -1.194 1.00 46.62 395 VAL A N 1
ATOM 3129 C CA . VAL A 1 395 ? -20.822 5.453 -0.555 1.00 46.62 395 VAL A CA 1
ATOM 3130 C C . VAL A 1 395 ? -21.761 4.566 -1.378 1.00 46.62 395 VAL A C 1
ATOM 3132 O O . VAL A 1 395 ? -22.976 4.603 -1.217 1.00 46.62 395 VAL A O 1
ATOM 3135 N N . GLN A 1 396 ? -21.194 3.773 -2.291 1.00 41.12 396 GLN A N 1
ATOM 3136 C CA . GLN A 1 396 ? -21.940 2.790 -3.093 1.00 41.12 396 GLN A CA 1
ATOM 3137 C C . GLN A 1 396 ? -22.240 1.482 -2.343 1.00 41.12 396 GLN A C 1
ATOM 3139 O O . GLN A 1 396 ? -22.822 0.571 -2.923 1.00 41.12 396 GLN A O 1
ATOM 3144 N N . SER A 1 397 ? -21.864 1.373 -1.067 1.00 42.78 397 SER A N 1
ATOM 3145 C CA . SER A 1 397 ? -22.082 0.157 -0.290 1.00 42.78 397 SER A CA 1
ATOM 3146 C C . SER A 1 397 ? -23.580 -0.093 -0.078 1.00 42.78 397 SER A C 1
ATOM 3148 O O . SER A 1 397 ? -24.241 0.558 0.731 1.00 42.78 397 SER A O 1
ATOM 3150 N N . THR A 1 398 ? -24.104 -1.088 -0.790 1.00 40.06 398 THR A N 1
ATOM 3151 C CA . THR A 1 398 ? -25.415 -1.721 -0.584 1.00 40.06 398 THR A CA 1
ATOM 3152 C C . THR A 1 398 ? -25.538 -2.439 0.769 1.00 40.06 398 THR A C 1
ATOM 3154 O O . THR A 1 398 ? -26.580 -3.024 1.040 1.00 40.06 398 THR A O 1
ATOM 3157 N N . LEU A 1 399 ? -24.500 -2.401 1.615 1.00 43.72 399 LEU A N 1
ATOM 3158 C CA . LEU A 1 399 ? -24.384 -3.177 2.855 1.00 43.72 399 LEU A CA 1
ATOM 3159 C C . LEU A 1 399 ? -24.551 -2.341 4.137 1.00 43.72 399 LEU A C 1
ATOM 3161 O O . LEU A 1 399 ? -24.498 -2.891 5.233 1.00 43.72 399 LEU A O 1
ATOM 3165 N N . LEU A 1 400 ? -24.746 -1.021 4.035 1.00 50.78 400 LEU A N 1
ATOM 3166 C CA . LEU A 1 400 ? -24.943 -0.156 5.204 1.00 50.78 400 LEU A CA 1
ATOM 3167 C C . LEU A 1 400 ? -26.425 0.175 5.412 1.00 50.78 400 LEU A C 1
ATOM 3169 O O . LEU A 1 400 ? -27.062 0.783 4.548 1.00 50.78 400 LEU A O 1
ATOM 3173 N N . ASP A 1 401 ? -26.954 -0.180 6.587 1.00 61.00 401 ASP A N 1
ATOM 3174 C CA . ASP A 1 401 ? -28.281 0.248 7.037 1.00 61.00 401 ASP A CA 1
ATOM 3175 C C . ASP A 1 401 ? -28.362 1.782 7.229 1.00 61.00 401 ASP A C 1
ATOM 3177 O O . ASP A 1 401 ? -27.357 2.499 7.277 1.00 61.00 401 ASP A O 1
ATOM 3181 N N . GLU A 1 402 ? -29.583 2.317 7.306 1.00 61.53 402 GLU A N 1
ATOM 3182 C CA . GLU A 1 402 ? -29.819 3.765 7.425 1.00 61.53 402 GLU A CA 1
ATOM 3183 C C . GLU A 1 402 ? -29.257 4.375 8.722 1.00 61.53 402 GLU A C 1
ATOM 3185 O O . GLU A 1 402 ? -28.834 5.535 8.722 1.00 61.53 402 GLU A O 1
ATOM 3190 N N . ASP A 1 403 ? -29.177 3.603 9.807 1.00 58.72 403 ASP A N 1
ATOM 3191 C CA . ASP A 1 403 ? -28.586 4.056 11.072 1.00 58.72 403 ASP A CA 1
ATOM 3192 C C . ASP A 1 403 ? -27.064 4.225 10.937 1.00 58.72 403 ASP A C 1
ATOM 3194 O O . ASP A 1 403 ? -26.481 5.191 11.436 1.00 58.72 403 ASP A O 1
ATOM 3198 N N . SER A 1 404 ? -26.431 3.362 10.142 1.00 56.78 404 SER A N 1
ATOM 3199 C CA . SER A 1 404 ? -25.013 3.418 9.786 1.00 56.78 404 SER A CA 1
ATOM 3200 C C . SER A 1 404 ? -24.670 4.646 8.954 1.00 56.78 404 SER A C 1
ATOM 3202 O O . SER A 1 404 ? -23.618 5.248 9.151 1.00 56.78 404 SER A O 1
ATOM 3204 N N . LYS A 1 405 ? -25.552 5.056 8.036 1.00 60.44 405 LYS A N 1
ATOM 3205 C CA . LYS A 1 405 ? -25.363 6.289 7.254 1.00 60.44 405 LYS A CA 1
ATOM 3206 C C . LYS A 1 405 ? -25.489 7.535 8.134 1.00 60.44 405 LYS A C 1
ATOM 3208 O O . LYS A 1 405 ? -24.756 8.505 7.935 1.00 60.44 405 LYS A O 1
ATOM 3213 N N . ARG A 1 406 ? -26.389 7.509 9.126 1.00 58.66 406 ARG A N 1
ATOM 3214 C CA . ARG A 1 406 ? -26.635 8.630 10.053 1.00 58.66 406 ARG A CA 1
ATOM 3215 C C . ARG A 1 406 ? -25.494 8.853 11.040 1.00 58.66 406 ARG A C 1
ATOM 3217 O O . ARG A 1 406 ? -25.090 10.003 11.213 1.00 58.66 406 ARG A O 1
ATOM 3224 N N . LEU A 1 407 ? -24.923 7.776 11.584 1.00 58.47 407 LEU A N 1
ATOM 3225 C CA . LEU A 1 407 ? -23.757 7.781 12.483 1.00 58.47 407 LEU A CA 1
ATOM 3226 C C . LEU A 1 407 ? -22.545 8.575 11.950 1.00 58.47 407 LEU A C 1
ATOM 3228 O O . LEU A 1 407 ? -21.685 9.015 12.706 1.00 58.47 407 LEU A O 1
ATOM 3232 N N . LEU A 1 408 ? -22.464 8.790 10.635 1.00 58.81 408 LEU A N 1
ATOM 3233 C CA . LEU A 1 408 ? -21.268 9.274 9.953 1.00 58.81 408 LEU A CA 1
ATOM 3234 C C . LEU A 1 408 ? -21.281 10.779 9.610 1.00 58.81 408 LEU A C 1
ATOM 3236 O O . LEU A 1 408 ? -20.534 11.182 8.717 1.00 58.81 408 LEU A O 1
ATOM 3240 N N . THR A 1 409 ? -22.068 11.654 10.254 1.00 65.19 409 THR A N 1
ATOM 3241 C CA . THR A 1 409 ? -22.342 13.000 9.674 1.00 65.19 409 THR A CA 1
ATOM 3242 C C . THR A 1 409 ? -21.819 14.278 10.353 1.00 65.19 409 THR A C 1
ATOM 3244 O O . THR A 1 409 ? -22.091 15.370 9.865 1.00 65.19 409 THR A O 1
ATOM 3247 N N . SER A 1 410 ? -20.915 14.252 11.331 1.00 60.50 410 SER A N 1
ATOM 3248 C CA . SER A 1 410 ? -20.135 15.476 11.664 1.00 60.50 410 SER A CA 1
ATOM 3249 C C . SER A 1 410 ? -18.713 15.174 12.124 1.00 60.50 410 SER A C 1
ATOM 3251 O O . SER A 1 410 ? -17.762 15.741 11.578 1.00 60.50 410 SER A O 1
ATOM 3253 N N . ARG A 1 411 ? -18.565 14.185 13.010 1.00 70.94 411 ARG A N 1
ATOM 3254 C CA . ARG A 1 411 ? -17.279 13.636 13.471 1.00 70.94 411 ARG A CA 1
ATOM 3255 C C . ARG A 1 411 ? -16.411 13.118 12.323 1.00 70.94 411 ARG A C 1
ATOM 3257 O O . ARG A 1 411 ? -15.206 13.330 12.318 1.00 70.94 411 ARG A O 1
ATOM 3264 N N . SER A 1 412 ? -17.024 12.560 11.283 1.00 72.56 412 SER A N 1
ATOM 3265 C CA . SER A 1 412 ? -16.361 12.145 10.040 1.00 72.56 412 SER A CA 1
ATOM 3266 C C . SER A 1 412 ? -15.641 13.278 9.326 1.00 72.56 412 SER A C 1
ATOM 3268 O O . SER A 1 412 ? -14.495 13.135 8.910 1.00 72.56 412 SER A O 1
ATOM 3270 N N . ARG A 1 413 ? -16.300 14.435 9.185 1.00 73.00 413 ARG A N 1
ATOM 3271 C CA . ARG A 1 413 ? -15.702 15.590 8.504 1.00 73.00 413 ARG A CA 1
ATOM 3272 C C . ARG A 1 413 ? -14.510 16.112 9.289 1.00 73.00 413 ARG A C 1
ATOM 3274 O O . ARG A 1 413 ? -13.502 16.463 8.683 1.00 73.00 413 ARG A O 1
ATOM 3281 N N . GLU A 1 414 ? -14.627 16.138 10.613 1.00 79.38 414 GLU A N 1
ATOM 3282 C CA . GLU A 1 414 ? -13.525 16.498 11.497 1.00 79.38 414 GLU A CA 1
ATOM 3283 C C . GLU A 1 414 ? -12.374 15.490 11.386 1.00 79.38 414 GLU A C 1
ATOM 3285 O O . GLU A 1 414 ? -11.240 15.899 11.155 1.00 79.38 414 GLU A O 1
ATOM 3290 N N . PHE A 1 415 ? -12.667 14.189 11.421 1.00 84.06 415 PHE A N 1
ATOM 3291 C CA . PHE A 1 415 ? -11.685 13.123 11.247 1.00 84.06 415 PHE A CA 1
ATOM 3292 C C . PHE A 1 415 ? -10.915 13.266 9.925 1.00 84.06 415 PHE A C 1
ATOM 3294 O O . PHE A 1 415 ? -9.685 13.302 9.927 1.00 84.06 415 PHE A O 1
ATOM 3301 N N . PHE A 1 416 ? -11.604 13.416 8.788 1.00 82.25 416 PHE A N 1
ATOM 3302 C CA . PHE A 1 416 ? -10.948 13.587 7.485 1.00 82.25 416 PHE A CA 1
ATOM 3303 C C . PHE A 1 416 ? -10.193 14.916 7.371 1.00 82.25 416 PHE A C 1
ATOM 3305 O O . PHE A 1 416 ? -9.169 14.990 6.693 1.00 82.25 416 PHE A O 1
ATOM 3312 N N . ALA A 1 417 ? -10.664 15.973 8.037 1.00 78.19 417 ALA A N 1
ATOM 3313 C CA . ALA A 1 417 ? -9.945 17.242 8.094 1.00 78.19 417 ALA A CA 1
ATOM 3314 C C . ALA A 1 417 ? -8.653 17.137 8.920 1.00 78.19 417 ALA A C 1
ATOM 3316 O O . ALA A 1 417 ? -7.640 17.710 8.521 1.00 78.19 417 ALA A O 1
ATOM 3317 N N . GLN A 1 418 ? -8.677 16.400 10.035 1.00 78.81 418 GLN A N 1
ATOM 3318 C CA . GLN A 1 418 ? -7.518 16.180 10.903 1.00 78.81 418 GLN A CA 1
ATOM 3319 C C . GLN A 1 418 ? -6.482 15.253 10.256 1.00 78.81 418 GLN A C 1
ATOM 3321 O O . GLN A 1 418 ? -5.284 15.522 10.311 1.00 78.81 418 GLN A O 1
ATOM 3326 N N . THR A 1 419 ? -6.936 14.174 9.620 1.00 79.75 419 THR A N 1
ATOM 3327 C CA . THR A 1 419 ? -6.065 13.130 9.053 1.00 79.75 419 THR A CA 1
ATOM 3328 C C . THR A 1 419 ? -5.593 13.445 7.634 1.00 79.75 419 THR A C 1
ATOM 3330 O O . THR A 1 419 ? -4.545 12.960 7.209 1.00 79.75 419 THR A O 1
ATOM 3333 N N . GLY A 1 420 ? -6.343 14.266 6.894 1.00 76.06 420 GLY A N 1
ATOM 3334 C CA . GLY A 1 420 ? -6.032 14.651 5.518 1.00 76.06 420 GLY A CA 1
ATOM 3335 C C . GLY A 1 420 ? -6.327 13.576 4.467 1.00 76.06 420 GLY A C 1
ATOM 3336 O O . GLY A 1 420 ? -6.061 13.818 3.290 1.00 76.06 420 GLY A O 1
ATOM 3337 N N . ILE A 1 421 ? -6.889 12.428 4.861 1.00 82.50 421 ILE A N 1
ATOM 3338 C CA . ILE A 1 421 ? -7.239 11.333 3.946 1.00 82.50 421 ILE A CA 1
ATOM 3339 C C . ILE A 1 421 ? -8.652 11.477 3.380 1.00 82.50 421 ILE A C 1
ATOM 3341 O O . ILE A 1 421 ? -9.450 12.313 3.811 1.00 82.50 421 ILE A O 1
ATOM 3345 N N . SER A 1 422 ? -8.956 10.675 2.363 1.00 74.75 422 SER A N 1
ATOM 3346 C CA . SER A 1 422 ? -10.272 10.640 1.710 1.00 74.75 422 SER A CA 1
ATOM 3347 C C . SER A 1 422 ? -11.055 9.355 1.973 1.00 74.75 422 SER A C 1
ATOM 3349 O O . SER A 1 422 ? -12.244 9.299 1.659 1.00 74.75 422 SER A O 1
ATOM 3351 N N . TYR A 1 423 ? -10.387 8.341 2.518 1.00 80.88 423 TYR A N 1
ATOM 3352 C CA . TYR A 1 423 ? -10.875 6.978 2.635 1.00 80.88 423 TYR A CA 1
ATOM 3353 C C . TYR A 1 423 ? -10.264 6.305 3.867 1.00 80.88 423 TYR A C 1
ATOM 3355 O O . TYR A 1 423 ? -9.073 6.476 4.130 1.00 80.88 423 TYR A O 1
ATOM 3363 N N . VAL A 1 424 ? -11.064 5.537 4.601 1.00 84.44 424 VAL A N 1
ATOM 3364 C CA . VAL A 1 424 ? -10.636 4.697 5.723 1.00 84.44 424 VAL A CA 1
ATOM 3365 C C . VAL A 1 424 ? -11.342 3.352 5.661 1.00 84.44 424 VAL A C 1
ATOM 3367 O O . VAL A 1 424 ? -12.543 3.307 5.415 1.00 84.44 424 VAL A O 1
ATOM 3370 N N . LEU A 1 425 ? -10.614 2.279 5.948 1.00 82.81 425 LEU A N 1
ATOM 3371 C CA . LEU A 1 425 ? -11.178 0.976 6.289 1.00 82.81 425 LEU A CA 1
ATOM 3372 C C . LEU A 1 425 ? -11.105 0.754 7.787 1.00 82.81 425 LEU A C 1
ATOM 3374 O O . LEU A 1 425 ? -10.108 1.102 8.412 1.00 82.81 425 LEU A O 1
ATOM 3378 N N . TYR A 1 426 ? -12.145 0.173 8.361 1.00 82.75 426 TYR A N 1
ATOM 3379 C CA . TYR A 1 426 ? -12.140 -0.255 9.753 1.00 82.75 426 TYR A CA 1
ATOM 3380 C C . TYR A 1 426 ? -12.958 -1.533 9.907 1.00 82.75 426 TYR A C 1
ATOM 3382 O O . TYR A 1 426 ? -13.883 -1.789 9.133 1.00 82.75 426 TYR A O 1
ATOM 3390 N N . THR A 1 427 ? -12.622 -2.337 10.912 1.00 75.25 427 THR A N 1
ATOM 3391 C CA . THR A 1 427 ? -13.426 -3.505 11.272 1.00 75.25 427 THR A CA 1
ATOM 3392 C C . THR A 1 427 ? -14.742 -3.037 11.869 1.00 75.25 427 THR A C 1
ATOM 3394 O O . THR A 1 427 ? -14.744 -2.204 12.773 1.00 75.25 427 THR A O 1
ATOM 3397 N N . ARG A 1 428 ? -15.877 -3.571 11.422 1.00 73.81 428 ARG A N 1
ATOM 3398 C CA . ARG A 1 428 ? -17.160 -3.367 12.093 1.00 73.81 428 ARG A CA 1
ATOM 3399 C C . ARG A 1 428 ? -17.754 -4.706 12.481 1.00 73.81 428 ARG A C 1
ATOM 3401 O O . ARG A 1 428 ? -18.209 -5.482 11.650 1.00 73.81 428 ARG A O 1
ATOM 3408 N N . LEU A 1 429 ? -17.829 -4.921 13.784 1.00 76.25 429 LEU A N 1
ATOM 3409 C CA . LEU A 1 429 ? -18.681 -5.950 14.354 1.00 76.25 429 LEU A CA 1
ATOM 3410 C C . LEU A 1 429 ? -20.061 -5.337 14.609 1.00 76.25 429 LEU A C 1
ATOM 3412 O O . LEU A 1 429 ? -20.177 -4.249 15.178 1.00 76.25 429 LEU A O 1
ATOM 3416 N N . LYS A 1 430 ? -21.117 -6.019 14.165 1.00 80.31 430 LYS A N 1
ATOM 3417 C CA . LYS A 1 430 ? -22.500 -5.607 14.424 1.00 80.31 430 LYS A CA 1
ATOM 3418 C C . LYS A 1 430 ? -22.797 -5.753 15.916 1.00 80.31 430 LYS A C 1
ATOM 3420 O O . LYS A 1 430 ? -22.529 -6.796 16.506 1.00 80.31 430 LYS A O 1
ATOM 3425 N N . HIS A 1 431 ? -23.375 -4.726 16.531 1.00 83.25 431 HIS A N 1
ATOM 3426 C CA . HIS A 1 431 ? -23.835 -4.832 17.912 1.00 83.25 431 HIS A CA 1
ATOM 3427 C C . HIS A 1 431 ? -24.999 -5.839 18.010 1.00 83.25 431 HIS A C 1
ATOM 3429 O O . HIS A 1 431 ? -26.051 -5.668 17.390 1.00 83.25 431 HIS A O 1
ATOM 3435 N N . ASN A 1 432 ? -24.840 -6.898 18.799 1.00 89.44 432 ASN A N 1
ATOM 3436 C CA . ASN A 1 432 ? -25.879 -7.915 19.010 1.00 89.44 432 ASN A CA 1
ATOM 3437 C C . ASN A 1 432 ? -26.395 -7.951 20.462 1.00 89.44 432 ASN A C 1
ATOM 3439 O O . ASN A 1 432 ? -27.477 -8.480 20.723 1.00 89.44 432 ASN A O 1
ATOM 3443 N N . LEU A 1 433 ? -25.710 -7.290 21.401 1.00 93.38 433 LEU A N 1
ATOM 3444 C CA . LEU A 1 433 ? -26.146 -7.148 22.790 1.00 93.38 433 LEU A CA 1
ATOM 3445 C C . LEU A 1 433 ? -27.148 -5.995 22.920 1.00 93.38 433 LEU A C 1
ATOM 3447 O O . LEU A 1 433 ? -26.871 -4.959 23.518 1.00 93.38 433 LEU A O 1
ATOM 3451 N N . LYS A 1 434 ? -28.356 -6.181 22.373 1.00 93.75 434 LYS A N 1
ATOM 3452 C CA . LYS A 1 434 ? -29.407 -5.142 22.293 1.00 93.75 434 LYS A CA 1
ATOM 3453 C C . LYS A 1 434 ? -29.720 -4.459 23.630 1.00 93.75 434 LYS A C 1
ATOM 3455 O O . LYS A 1 434 ? -30.125 -3.304 23.642 1.00 93.75 434 LYS A O 1
ATOM 3460 N N . PHE A 1 435 ? -29.534 -5.148 24.759 1.00 96.31 435 PHE A N 1
ATOM 3461 C CA . PHE A 1 435 ? -29.784 -4.576 26.087 1.00 96.31 435 PHE A CA 1
ATOM 3462 C C . PHE A 1 435 ? -28.834 -3.422 26.447 1.00 96.31 435 PHE A C 1
ATOM 3464 O O . PHE A 1 435 ? -29.187 -2.586 27.274 1.00 96.31 435 PHE A O 1
ATOM 3471 N N . VAL A 1 436 ? -27.653 -3.358 25.828 1.00 96.12 436 VAL A N 1
ATOM 3472 C CA . VAL A 1 436 ? -26.674 -2.282 26.034 1.00 96.12 436 VAL A CA 1
ATOM 3473 C C . VAL A 1 436 ? -27.209 -0.955 25.491 1.00 96.12 436 VAL A C 1
ATOM 3475 O O . VAL A 1 436 ? -27.059 0.080 26.137 1.00 96.12 436 VAL A O 1
ATOM 3478 N N . LEU A 1 437 ? -27.940 -1.010 24.376 1.00 94.06 437 LEU A N 1
ATOM 3479 C CA . LEU A 1 437 ? -28.490 0.149 23.660 1.00 94.06 437 LEU A CA 1
ATOM 3480 C C . LEU A 1 437 ? -29.888 0.575 24.142 1.00 94.06 437 LEU A C 1
ATOM 3482 O O . LEU A 1 437 ? -30.536 1.414 23.530 1.00 94.06 437 LEU A O 1
ATOM 3486 N N . ARG A 1 438 ? -30.406 -0.044 25.207 1.00 94.75 438 ARG A N 1
ATOM 3487 C CA . ARG A 1 438 ? -31.740 0.254 25.744 1.00 94.75 438 ARG A CA 1
ATOM 3488 C C . ARG A 1 438 ? -31.702 1.436 26.704 1.00 94.75 438 ARG A C 1
ATOM 3490 O O . ARG A 1 438 ? -31.096 1.322 27.767 1.00 94.75 438 ARG A O 1
ATOM 3497 N N . ASP A 1 439 ? -32.377 2.531 26.377 1.00 92.19 439 ASP A N 1
ATOM 3498 C CA . ASP A 1 439 ? -32.463 3.715 27.252 1.00 92.19 439 ASP A CA 1
ATOM 3499 C C . ASP A 1 439 ? -33.279 3.465 28.527 1.00 92.19 439 ASP A C 1
ATOM 3501 O O . ASP A 1 439 ? -33.064 4.112 29.549 1.00 92.19 439 ASP A O 1
ATOM 3505 N N . ASP A 1 440 ? -34.207 2.505 28.487 1.00 95.69 440 ASP A N 1
ATOM 3506 C CA . ASP A 1 440 ? -35.064 2.151 29.618 1.00 95.69 440 ASP A CA 1
ATOM 3507 C C . ASP A 1 440 ? -34.356 1.283 30.671 1.00 95.69 440 ASP A C 1
ATOM 3509 O O . ASP A 1 440 ? -34.858 1.135 31.786 1.00 95.69 440 ASP A O 1
ATOM 3513 N N . LEU A 1 441 ? -33.190 0.719 30.336 1.00 96.75 441 LEU A N 1
ATOM 3514 C CA . LEU A 1 441 ? -32.433 -0.146 31.232 1.00 96.75 441 LEU A CA 1
ATOM 3515 C C . LEU A 1 441 ? -31.404 0.671 32.030 1.00 96.75 441 LEU A C 1
ATOM 3517 O O . LEU A 1 441 ? -30.555 1.339 31.429 1.00 96.75 441 LEU A O 1
ATOM 3521 N N . PRO A 1 442 ? -31.405 0.612 33.373 1.00 97.19 442 PRO A N 1
ATOM 3522 C CA . PRO A 1 442 ? -30.447 1.371 34.160 1.00 97.19 442 PRO A CA 1
ATOM 3523 C C . PRO A 1 442 ? -29.018 0.839 33.970 1.00 97.19 442 PRO A C 1
ATOM 3525 O O . PRO A 1 442 ? -28.789 -0.357 33.782 1.00 97.19 442 PRO A O 1
ATOM 3528 N N . VAL A 1 443 ? -28.035 1.739 34.078 1.00 97.19 443 VAL A N 1
ATOM 3529 C CA . VAL A 1 443 ? -26.601 1.456 33.863 1.00 97.19 443 VAL A CA 1
ATOM 3530 C C . VAL A 1 443 ? -26.102 0.256 34.674 1.00 97.19 443 VAL A C 1
ATOM 3532 O O . VAL A 1 443 ? -25.373 -0.583 34.150 1.00 97.19 443 VAL A O 1
ATOM 3535 N N . TRP A 1 444 ? -26.512 0.142 35.940 1.00 97.19 444 TRP A N 1
ATOM 3536 C CA . TRP A 1 444 ? -26.083 -0.958 36.807 1.00 97.19 444 TRP A CA 1
ATOM 3537 C C . TRP A 1 444 ? -26.593 -2.323 36.322 1.00 97.19 444 TRP A C 1
ATOM 3539 O O . TRP A 1 444 ? -25.883 -3.317 36.458 1.00 97.19 444 TRP A O 1
ATOM 3549 N N . GLU A 1 445 ? -27.783 -2.378 35.717 1.00 98.25 445 GLU A N 1
ATOM 3550 C CA . GLU A 1 445 ? -28.356 -3.619 35.193 1.00 98.25 445 GLU A CA 1
ATOM 3551 C C . GLU A 1 445 ? -27.673 -4.018 33.879 1.00 98.25 445 GLU A C 1
ATOM 3553 O O . GLU A 1 445 ? -27.332 -5.189 33.694 1.00 98.25 445 GLU A O 1
ATOM 3558 N N . LYS A 1 446 ? -27.381 -3.047 32.997 1.00 98.19 446 LYS A N 1
ATOM 3559 C CA . LYS A 1 446 ? -26.539 -3.270 31.805 1.00 98.19 446 LYS A CA 1
ATOM 3560 C C . LYS A 1 446 ? -25.185 -3.861 32.204 1.00 98.19 446 LYS A C 1
ATOM 3562 O O . LYS A 1 446 ? -24.783 -4.901 31.688 1.00 98.19 446 LYS A O 1
ATOM 3567 N N . ALA A 1 447 ? -24.522 -3.231 33.171 1.00 98.31 447 ALA A N 1
ATOM 3568 C CA . ALA A 1 447 ? -23.225 -3.653 33.682 1.00 98.31 447 ALA A CA 1
ATOM 3569 C C . ALA A 1 447 ? -23.242 -5.058 34.296 1.00 98.31 447 ALA A C 1
ATOM 3571 O O . ALA A 1 447 ? -22.321 -5.836 34.064 1.00 98.31 447 ALA A O 1
ATOM 3572 N N . GLN A 1 448 ? -24.293 -5.406 35.043 1.00 98.38 448 GLN A N 1
ATOM 3573 C CA . GLN A 1 448 ? -24.438 -6.737 35.629 1.00 98.38 448 GLN A CA 1
ATOM 3574 C C . GLN A 1 448 ? -24.577 -7.823 34.557 1.00 98.38 448 GLN A C 1
ATOM 3576 O O . GLN A 1 448 ? -23.959 -8.880 34.673 1.00 98.38 448 GLN A O 1
ATOM 3581 N N . ARG A 1 449 ? -25.339 -7.559 33.489 1.00 98.50 449 ARG A N 1
ATOM 3582 C CA . ARG A 1 449 ? -25.478 -8.496 32.365 1.00 98.50 449 ARG A CA 1
ATOM 3583 C C . ARG A 1 449 ? -24.164 -8.670 31.599 1.00 98.50 449 ARG A C 1
ATOM 3585 O O . ARG A 1 449 ? -23.805 -9.798 31.282 1.00 98.50 449 ARG A O 1
ATOM 3592 N N . LEU A 1 450 ? -23.423 -7.585 31.357 1.00 98.56 450 LEU A N 1
ATOM 3593 C CA . LEU A 1 450 ? -22.082 -7.659 30.761 1.00 98.56 450 LEU A CA 1
ATOM 3594 C C . LEU A 1 450 ? -21.113 -8.455 31.643 1.00 98.56 450 LEU A C 1
ATOM 3596 O O . LEU A 1 450 ? -20.406 -9.328 31.147 1.00 98.56 450 LEU A O 1
ATOM 3600 N N . ALA A 1 451 ? -21.118 -8.200 32.954 1.00 98.62 451 ALA A N 1
ATOM 3601 C CA . ALA A 1 451 ? -20.297 -8.925 33.920 1.00 98.62 451 ALA A CA 1
ATOM 3602 C C . ALA A 1 451 ? -20.587 -1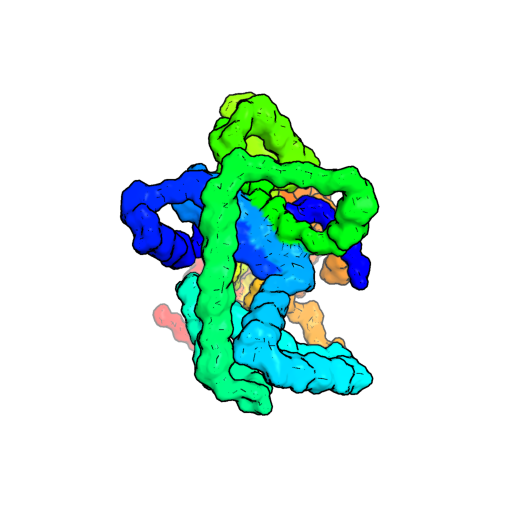0.425 33.912 1.00 98.62 451 ALA A C 1
ATOM 3604 O O . ALA A 1 451 ? -19.646 -11.214 33.910 1.00 98.62 451 ALA A O 1
ATOM 3605 N N . GLN A 1 452 ? -21.860 -10.816 33.832 1.00 98.56 452 GLN A N 1
ATOM 3606 C CA . GLN A 1 452 ? -22.238 -12.221 33.733 1.00 98.56 452 GLN A CA 1
ATOM 3607 C C . GLN A 1 452 ? -21.674 -12.870 32.463 1.00 98.56 452 GLN A C 1
ATOM 3609 O O . GLN A 1 452 ? -21.012 -13.896 32.563 1.00 98.56 452 GLN A O 1
ATOM 3614 N N . LEU A 1 453 ? -21.830 -12.236 31.294 1.00 98.38 453 LEU A N 1
ATOM 3615 C CA . LEU A 1 453 ? -21.263 -12.744 30.035 1.00 98.38 453 LEU A CA 1
ATOM 3616 C C . LEU A 1 453 ? -19.733 -12.887 30.106 1.00 98.38 453 LEU A C 1
ATOM 3618 O O . LEU A 1 453 ? -19.167 -13.873 29.642 1.00 98.38 453 LEU A O 1
ATOM 3622 N N . ALA A 1 454 ? -19.045 -11.931 30.733 1.00 98.25 454 ALA A N 1
ATOM 3623 C CA . ALA A 1 454 ? -17.599 -11.995 30.920 1.00 98.25 454 ALA A CA 1
ATOM 3624 C C . ALA A 1 454 ? -17.174 -13.129 31.860 1.00 98.25 454 ALA A C 1
ATOM 3626 O O . ALA A 1 454 ? -16.218 -13.843 31.568 1.00 98.25 454 ALA A O 1
ATOM 3627 N N . VAL A 1 455 ? -17.892 -13.326 32.967 1.00 98.44 455 VAL A N 1
ATOM 3628 C CA . VAL A 1 455 ? -17.683 -14.449 33.893 1.00 98.44 455 VAL A CA 1
ATOM 3629 C C . VAL A 1 455 ? -17.925 -15.773 33.175 1.00 98.44 455 VAL A C 1
ATOM 3631 O O . VAL A 1 455 ? -17.112 -16.692 33.287 1.00 98.44 455 VAL A O 1
ATOM 3634 N N . ASP A 1 456 ? -19.007 -15.877 32.406 1.00 98.19 456 ASP A N 1
ATOM 3635 C CA . ASP A 1 456 ? -19.389 -17.079 31.664 1.00 98.19 456 ASP A CA 1
ATOM 3636 C C . ASP A 1 456 ? -18.336 -17.443 30.616 1.00 98.19 456 ASP A C 1
ATOM 3638 O O . ASP A 1 456 ? -17.945 -18.609 30.540 1.00 98.19 456 ASP A O 1
ATOM 3642 N N . SER A 1 457 ? -17.758 -16.439 29.953 1.00 97.94 457 SER A N 1
ATOM 3643 C CA . SER A 1 457 ? -16.689 -16.613 28.968 1.00 97.94 457 SER A CA 1
ATOM 3644 C C . SER A 1 457 ? -15.371 -17.172 29.515 1.00 97.94 457 SER A C 1
ATOM 3646 O O . SER A 1 457 ? -14.500 -17.549 28.732 1.00 97.94 457 SER A O 1
ATOM 3648 N N . VAL A 1 458 ? -15.183 -17.240 30.841 1.00 98.12 458 VAL A N 1
ATOM 3649 C CA . VAL A 1 458 ? -14.018 -17.896 31.454 1.00 98.12 458 VAL A CA 1
ATOM 3650 C C . VAL A 1 458 ? -14.189 -19.415 31.345 1.00 98.12 458 VAL A C 1
ATOM 3652 O O . VAL A 1 458 ? -14.880 -20.035 32.158 1.00 98.12 458 VAL A O 1
ATOM 3655 N N . THR A 1 459 ? -13.552 -19.998 30.333 1.00 97.12 459 THR A N 1
ATOM 3656 C CA . THR A 1 459 ? -13.485 -21.439 30.034 1.00 97.12 459 THR A CA 1
ATOM 3657 C C . THR A 1 459 ? -12.032 -21.918 30.148 1.00 97.12 459 THR A C 1
ATOM 3659 O O . THR A 1 459 ? -11.130 -21.074 30.172 1.00 97.12 459 THR A O 1
ATOM 3662 N N . PRO A 1 460 ? -11.744 -23.231 30.230 1.00 97.06 460 PRO A N 1
ATOM 3663 C CA . PRO A 1 460 ? -10.363 -23.715 30.238 1.00 97.06 460 PRO A CA 1
ATOM 3664 C C . PRO A 1 460 ? -9.532 -23.194 29.055 1.00 97.06 460 PRO A C 1
ATOM 3666 O O . PRO A 1 460 ? -8.361 -22.857 29.224 1.00 97.06 460 PRO A O 1
ATOM 3669 N N . GLU A 1 461 ? -10.137 -23.107 27.871 1.00 95.25 461 GLU A N 1
ATOM 3670 C CA . GLU A 1 461 ? -9.513 -22.665 26.626 1.00 95.25 461 GLU A CA 1
ATOM 3671 C C . GLU A 1 461 ? -9.236 -21.163 26.650 1.00 95.25 461 GLU A C 1
ATOM 3673 O O . GLU A 1 461 ? -8.080 -20.739 26.577 1.00 95.25 461 GLU A O 1
ATOM 3678 N N . THR A 1 462 ? -10.284 -20.360 26.841 1.00 94.62 462 THR A N 1
ATOM 3679 C CA . THR A 1 462 ? -10.171 -18.896 26.835 1.00 94.62 462 THR A CA 1
ATOM 3680 C C . THR A 1 462 ? -9.313 -18.381 27.987 1.00 94.62 462 THR A C 1
ATOM 3682 O O . THR A 1 462 ? -8.588 -17.402 27.813 1.00 94.62 462 THR A O 1
ATOM 3685 N N . PHE A 1 463 ? -9.319 -19.054 29.143 1.00 96.31 463 PHE A N 1
ATOM 3686 C CA . PHE A 1 463 ? -8.454 -18.699 30.264 1.00 96.31 463 PHE A CA 1
ATOM 3687 C C . PHE A 1 463 ? -6.973 -18.943 29.936 1.00 96.31 463 PHE A C 1
ATOM 3689 O O . PHE A 1 463 ? -6.131 -18.074 30.165 1.00 96.31 463 PHE A O 1
ATOM 3696 N N . ARG A 1 464 ? -6.642 -20.101 29.355 1.00 94.62 464 ARG A N 1
ATOM 3697 C CA . ARG A 1 464 ? -5.260 -20.456 28.991 1.00 94.62 464 ARG A CA 1
ATOM 3698 C C . ARG A 1 464 ? -4.675 -19.513 27.942 1.00 94.62 464 ARG A C 1
ATOM 3700 O O . ARG A 1 464 ? -3.494 -19.192 27.991 1.00 94.62 464 ARG A O 1
ATOM 3707 N N . GLU A 1 465 ? -5.509 -19.065 27.013 1.00 92.38 465 GLU A N 1
ATOM 3708 C CA . GLU A 1 465 ? -5.098 -18.243 25.872 1.00 92.38 465 GLU A CA 1
ATOM 3709 C C . GLU A 1 465 ? -5.301 -16.741 26.100 1.00 92.38 465 GLU A C 1
ATOM 3711 O O . GLU A 1 465 ? -5.068 -15.947 25.192 1.00 92.38 465 GLU A O 1
ATOM 3716 N N . ASN A 1 466 ? -5.733 -16.333 27.300 1.00 93.44 466 ASN A N 1
ATOM 3717 C CA . ASN A 1 466 ? -6.037 -14.935 27.630 1.00 93.44 466 ASN A CA 1
ATOM 3718 C C . ASN A 1 466 ? -7.091 -14.311 26.691 1.00 93.44 466 ASN A C 1
ATOM 3720 O O . ASN A 1 466 ? -7.028 -13.129 26.346 1.00 93.44 466 ASN A O 1
ATOM 3724 N N . ARG A 1 467 ? -8.077 -15.113 26.272 1.00 91.56 467 ARG A N 1
ATOM 3725 C CA . ARG A 1 467 ? -9.150 -14.705 25.356 1.00 91.56 467 ARG A CA 1
ATOM 3726 C C . ARG A 1 467 ? -10.486 -14.398 26.038 1.00 91.56 467 ARG A C 1
ATOM 3728 O O . ARG A 1 467 ? -11.365 -13.880 25.363 1.00 91.56 467 ARG A O 1
ATOM 3735 N N . ASP A 1 468 ? -10.646 -14.632 27.340 1.00 95.88 468 ASP A N 1
ATOM 3736 C CA . ASP A 1 468 ? -11.904 -14.364 28.061 1.00 95.88 468 ASP A CA 1
ATOM 3737 C C . ASP A 1 468 ? -12.253 -12.865 28.198 1.00 95.88 468 ASP A C 1
ATOM 3739 O O . ASP A 1 468 ? -11.410 -11.975 28.048 1.00 95.88 468 ASP A O 1
ATOM 3743 N N . GLY A 1 469 ? -13.522 -12.583 28.499 1.00 95.62 469 GLY A N 1
ATOM 3744 C CA . GLY A 1 469 ? -14.078 -11.232 28.591 1.00 95.62 469 GLY A CA 1
ATOM 3745 C C . GLY A 1 469 ? -13.540 -10.391 29.746 1.00 95.62 469 GLY A C 1
ATOM 3746 O O . GLY A 1 469 ? -13.442 -9.171 29.614 1.00 95.62 469 GLY A O 1
ATOM 3747 N N . ILE A 1 470 ? -13.134 -11.019 30.856 1.00 98.00 470 ILE A N 1
ATOM 3748 C CA . ILE A 1 470 ? -12.524 -10.301 31.986 1.00 98.00 470 ILE A CA 1
ATOM 3749 C C . ILE A 1 470 ? -11.150 -9.791 31.573 1.00 98.00 470 ILE A C 1
ATOM 3751 O O . ILE A 1 470 ? -10.826 -8.623 31.803 1.00 98.00 470 ILE A O 1
ATOM 3755 N N . ARG A 1 471 ? -10.363 -10.646 30.909 1.00 96.19 471 ARG A N 1
ATOM 3756 C CA . ARG A 1 471 ? -9.082 -10.245 30.338 1.00 96.19 471 ARG A CA 1
ATOM 3757 C C . ARG A 1 471 ? -9.251 -9.148 29.2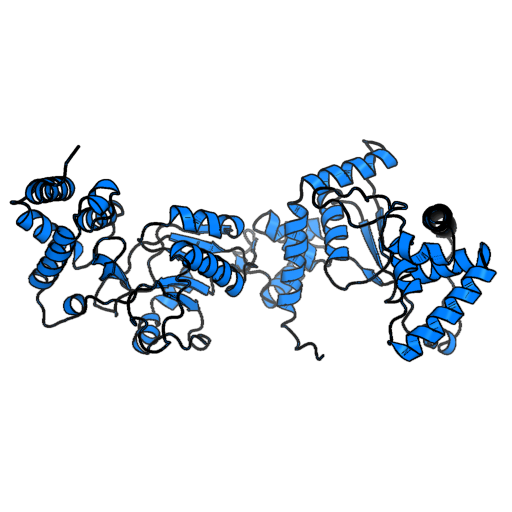89 1.00 96.19 471 ARG A C 1
ATOM 3759 O O . ARG A 1 471 ? -8.528 -8.160 29.343 1.00 96.19 471 ARG A O 1
ATOM 3766 N N . TYR A 1 472 ? -10.237 -9.277 28.401 1.00 94.19 472 TYR A N 1
ATOM 3767 C CA . TYR A 1 472 ? -10.529 -8.261 27.387 1.00 94.19 472 TYR A CA 1
ATOM 3768 C C . TYR A 1 472 ? -10.862 -6.888 27.997 1.00 94.19 472 TYR A C 1
ATOM 3770 O O . TYR A 1 472 ? -10.347 -5.876 27.524 1.00 94.19 472 TYR A O 1
ATOM 3778 N N . LEU A 1 473 ? -11.674 -6.835 29.062 1.00 96.25 473 LEU A N 1
ATOM 3779 C CA . LEU A 1 473 ? -11.955 -5.589 29.787 1.00 96.25 473 LEU A CA 1
ATOM 3780 C C . LEU A 1 473 ? -10.696 -5.030 30.468 1.00 96.25 473 LEU A C 1
ATOM 3782 O O . LEU A 1 473 ? -10.445 -3.828 30.402 1.00 96.25 473 LEU A O 1
ATOM 3786 N N . ALA A 1 474 ? -9.902 -5.887 31.116 1.00 95.81 474 ALA A N 1
ATOM 3787 C CA . ALA A 1 474 ? -8.671 -5.472 31.788 1.00 95.81 474 ALA A CA 1
ATOM 3788 C C . ALA A 1 474 ? -7.667 -4.860 30.802 1.00 95.81 474 ALA A C 1
ATOM 3790 O O . ALA A 1 474 ? -7.106 -3.797 31.070 1.00 95.81 474 ALA A O 1
ATOM 3791 N N . ASP A 1 475 ? -7.497 -5.494 29.642 1.00 92.50 475 ASP A N 1
ATOM 3792 C CA . ASP A 1 475 ? -6.660 -4.979 28.566 1.00 92.50 475 ASP A CA 1
ATOM 3793 C C . ASP A 1 475 ? -7.217 -3.641 28.036 1.00 92.50 475 ASP A C 1
ATOM 3795 O O . ASP A 1 475 ? -6.438 -2.728 27.774 1.00 92.50 475 ASP A O 1
ATOM 3799 N N . ALA A 1 476 ? -8.540 -3.449 27.964 1.00 92.00 476 ALA A N 1
ATOM 3800 C CA . ALA A 1 476 ? -9.135 -2.207 27.460 1.00 92.00 476 ALA A CA 1
ATOM 3801 C C . ALA A 1 476 ? -8.819 -1.038 28.395 1.00 92.00 476 ALA A C 1
ATOM 3803 O O . ALA A 1 476 ? -8.328 0.006 27.965 1.00 92.00 476 ALA A O 1
ATOM 3804 N N . ILE A 1 477 ? -9.022 -1.259 29.696 1.00 94.69 477 ILE A N 1
ATOM 3805 C CA . ILE A 1 477 ? -8.701 -0.295 30.751 1.00 94.69 477 ILE A CA 1
ATOM 3806 C C . ILE A 1 477 ? -7.201 0.021 30.747 1.00 94.69 477 ILE A C 1
ATOM 3808 O O . ILE A 1 477 ? -6.822 1.187 30.857 1.00 94.69 477 ILE A O 1
ATOM 3812 N N . HIS A 1 478 ? -6.341 -0.989 30.576 1.00 91.81 478 HIS A N 1
ATOM 3813 C CA . HIS A 1 478 ? -4.891 -0.799 30.505 1.00 91.81 478 HIS A CA 1
ATOM 3814 C C . HIS A 1 478 ? -4.469 0.103 29.334 1.00 91.81 478 HIS A C 1
ATOM 3816 O O . HIS A 1 478 ? -3.576 0.932 29.497 1.00 91.81 478 HIS A O 1
ATOM 3822 N N . HIS A 1 479 ? -5.151 0.004 28.189 1.00 88.06 479 HIS A N 1
ATOM 3823 C CA . HIS A 1 479 ? -4.936 0.870 27.023 1.00 88.06 479 HIS A CA 1
ATOM 3824 C C . HIS A 1 479 ? -5.662 2.226 27.122 1.00 88.06 479 HIS A C 1
ATOM 3826 O O . HIS A 1 479 ? -5.740 2.960 26.139 1.00 88.06 479 HIS A O 1
ATOM 3832 N N . GLY A 1 480 ? -6.203 2.579 28.294 1.00 91.19 480 GLY A N 1
ATOM 3833 C CA . GLY A 1 480 ? -6.882 3.856 28.523 1.00 91.19 480 GLY A CA 1
ATOM 3834 C C . GLY A 1 480 ? -8.264 3.957 27.874 1.00 91.19 480 GLY A C 1
ATOM 3835 O O . GLY A 1 480 ? -8.768 5.063 27.672 1.00 91.19 480 GLY A O 1
ATOM 3836 N N . ILE A 1 481 ? -8.887 2.826 27.531 1.00 91.81 481 ILE A N 1
ATOM 3837 C CA . ILE A 1 481 ? -10.189 2.800 26.868 1.00 91.81 481 ILE A CA 1
ATOM 3838 C C . ILE A 1 481 ? -11.302 2.722 27.908 1.00 91.81 481 ILE A C 1
ATOM 3840 O O . ILE A 1 481 ? -11.621 1.669 28.466 1.00 91.81 481 ILE A O 1
ATOM 3844 N N . CYS A 1 482 ? -11.921 3.877 28.136 1.00 94.62 482 CYS A N 1
ATOM 3845 C CA . CYS A 1 482 ? -13.020 4.048 29.075 1.00 94.62 482 CYS A CA 1
ATOM 3846 C C . CYS A 1 482 ? -14.279 4.495 28.330 1.00 94.62 482 CYS A C 1
ATOM 3848 O O . CYS A 1 482 ? -14.314 5.583 27.765 1.00 94.62 482 CYS A O 1
ATOM 3850 N N . THR A 1 483 ? -15.302 3.648 28.363 1.00 96.25 483 THR A N 1
ATOM 3851 C CA . THR A 1 483 ? -16.659 3.882 27.852 1.00 96.25 483 THR A CA 1
ATOM 3852 C C . THR A 1 483 ? -17.609 4.171 29.019 1.00 96.25 483 THR A C 1
ATOM 3854 O O . THR A 1 483 ? -17.234 3.921 30.173 1.00 96.25 483 THR A O 1
ATOM 3857 N N . PRO A 1 484 ? -18.835 4.667 28.768 1.00 97.31 484 PRO A N 1
ATOM 3858 C CA . PRO A 1 484 ? -19.831 4.863 29.821 1.00 97.31 484 PRO A CA 1
ATOM 3859 C C . PRO A 1 484 ? -20.076 3.628 30.702 1.00 97.31 484 PRO A C 1
ATOM 3861 O O . PRO A 1 484 ? -20.323 3.783 31.900 1.00 97.31 484 PRO A O 1
ATOM 3864 N N . LEU A 1 485 ? -19.983 2.408 30.153 1.00 97.88 485 LEU A N 1
ATOM 3865 C CA . LEU A 1 485 ? -20.167 1.179 30.931 1.00 97.88 485 LEU A CA 1
ATOM 3866 C C . LEU A 1 485 ? -18.886 0.608 31.550 1.00 97.88 485 LEU A C 1
ATOM 3868 O O . LEU A 1 485 ? -19.015 -0.265 32.404 1.00 97.88 485 LEU A O 1
ATOM 3872 N N . THR A 1 486 ? -17.681 1.090 31.211 1.00 97.94 486 THR A N 1
ATOM 3873 C CA . THR A 1 486 ? -16.407 0.498 31.677 1.00 97.94 486 THR A CA 1
ATOM 3874 C C . THR A 1 486 ? -16.336 0.346 33.202 1.00 97.94 486 THR A C 1
ATOM 3876 O O . THR A 1 486 ? -16.108 -0.759 33.695 1.00 97.94 486 THR A O 1
ATOM 3879 N N . GLU A 1 487 ? -16.541 1.424 33.965 1.00 98.31 487 GLU A N 1
ATOM 3880 C CA . GLU A 1 487 ? -16.428 1.381 35.431 1.00 98.31 487 GLU A CA 1
ATOM 3881 C C . GLU A 1 487 ? -17.559 0.552 36.080 1.00 98.31 487 GLU A C 1
ATOM 3883 O O . GLU A 1 487 ? -17.253 -0.363 36.850 1.00 98.31 487 GLU A O 1
ATOM 3888 N N . PRO A 1 488 ? -18.853 0.764 35.757 1.00 98.50 488 PRO A N 1
ATOM 3889 C CA . PRO A 1 488 ? -19.930 -0.086 36.263 1.00 98.50 488 PRO A CA 1
ATOM 3890 C C . PRO A 1 488 ? -19.739 -1.579 35.955 1.00 98.50 488 PRO A C 1
ATOM 3892 O O . PRO A 1 488 ? -19.994 -2.418 36.823 1.00 98.50 488 PRO A O 1
ATOM 3895 N N . TYR A 1 489 ? -19.286 -1.911 34.741 1.00 98.44 489 TYR A N 1
ATOM 3896 C CA . TYR A 1 489 ? -19.012 -3.277 34.282 1.00 98.44 489 TYR A CA 1
ATOM 3897 C C . TYR A 1 489 ? -17.857 -3.908 35.066 1.00 98.44 489 TYR A C 1
ATOM 3899 O O . TYR A 1 489 ? -18.011 -5.013 35.591 1.00 98.44 489 TYR A O 1
ATOM 3907 N N . GLN A 1 490 ? -16.750 -3.179 35.248 1.00 98.62 490 GLN A N 1
ATOM 3908 C CA . GLN A 1 490 ? -15.641 -3.601 36.104 1.00 98.62 490 GLN A CA 1
ATOM 3909 C C . GLN A 1 490 ? -16.133 -3.905 37.523 1.00 98.62 490 GLN A C 1
ATOM 3911 O O . GLN A 1 490 ? -15.911 -5.003 38.026 1.00 98.62 490 GLN A O 1
ATOM 3916 N N . GLN A 1 491 ? -16.853 -2.972 38.153 1.00 98.56 491 GLN A N 1
ATOM 3917 C CA . GLN A 1 491 ? -17.362 -3.144 39.517 1.00 98.56 491 GLN A CA 1
ATOM 3918 C C . GLN A 1 491 ? -18.322 -4.334 39.641 1.00 98.56 491 GLN A C 1
ATOM 3920 O O . GLN A 1 491 ? -18.326 -5.033 40.654 1.00 98.56 491 GLN A O 1
ATOM 3925 N N . ALA A 1 492 ? -19.134 -4.593 38.615 1.00 98.56 492 ALA A N 1
ATOM 3926 C CA . ALA A 1 492 ? -20.009 -5.756 38.585 1.00 98.56 492 ALA A CA 1
ATOM 3927 C C . ALA A 1 492 ? -19.221 -7.079 38.517 1.00 98.56 492 ALA A C 1
ATOM 3929 O O . ALA A 1 492 ? -19.570 -8.003 39.249 1.00 98.56 492 ALA A O 1
ATOM 3930 N N . ILE A 1 493 ? -18.131 -7.158 37.739 1.00 98.69 493 ILE A N 1
ATOM 3931 C CA . ILE A 1 493 ? -17.236 -8.332 37.741 1.00 98.69 493 ILE A CA 1
ATOM 3932 C C . ILE A 1 493 ? -16.597 -8.530 39.119 1.00 98.69 493 ILE A C 1
ATOM 3934 O O . ILE A 1 493 ? -16.591 -9.650 39.628 1.00 98.69 493 ILE A O 1
ATOM 3938 N N . LEU A 1 494 ? -16.078 -7.462 39.738 1.00 98.62 494 LEU A N 1
ATOM 3939 C CA . LEU A 1 494 ? -15.416 -7.563 41.045 1.00 98.62 494 LEU A CA 1
ATOM 3940 C C . LEU A 1 494 ? -16.367 -8.110 42.117 1.00 98.62 494 LEU A C 1
ATOM 3942 O O . LEU A 1 494 ? -15.976 -9.008 42.861 1.00 98.62 494 LEU A O 1
ATOM 3946 N N . ARG A 1 495 ? -17.624 -7.643 42.135 1.00 98.19 495 ARG A N 1
ATOM 3947 C CA . ARG A 1 495 ? -18.675 -8.147 43.037 1.00 98.19 495 ARG A CA 1
ATOM 3948 C C . ARG A 1 495 ? -19.013 -9.618 42.797 1.00 98.19 495 ARG A C 1
ATOM 3950 O O . ARG A 1 495 ? -19.154 -10.366 43.757 1.00 98.19 495 ARG A O 1
ATOM 3957 N N . LEU A 1 496 ? -19.118 -10.049 41.535 1.00 97.81 496 LEU A N 1
ATOM 3958 C CA . LEU A 1 496 ? -19.359 -11.462 41.197 1.00 97.81 496 LEU A CA 1
ATOM 3959 C C . LEU A 1 496 ? -18.199 -12.379 41.625 1.00 97.81 496 LEU A C 1
ATOM 3961 O O . LEU A 1 496 ? -18.394 -13.582 41.775 1.00 97.81 496 LEU A O 1
ATOM 3965 N N . ALA A 1 497 ? -17.009 -11.820 41.855 1.00 97.44 497 ALA A N 1
ATOM 3966 C CA . ALA A 1 497 ? -15.812 -12.539 42.276 1.00 97.44 497 ALA A CA 1
ATOM 3967 C C . ALA A 1 497 ? -15.465 -12.351 43.771 1.00 97.44 497 ALA A C 1
ATOM 3969 O O . ALA A 1 497 ? -14.278 -12.308 44.123 1.00 97.44 497 ALA A O 1
ATOM 3970 N N . ASP A 1 498 ? -16.477 -12.251 44.645 1.00 96.31 498 ASP A N 1
ATOM 3971 C CA . ASP A 1 498 ? -16.339 -12.003 46.095 1.00 96.31 498 ASP A CA 1
ATOM 3972 C C . ASP A 1 498 ? -15.528 -10.730 46.404 1.00 96.31 498 ASP A C 1
ATOM 3974 O O . ASP A 1 498 ? -14.522 -10.764 47.122 1.00 96.31 498 ASP A O 1
ATOM 3978 N N . ASP A 1 499 ? -15.925 -9.609 45.796 1.00 96.75 499 ASP A N 1
ATOM 3979 C CA . ASP A 1 499 ? -15.285 -8.296 45.954 1.00 96.75 499 ASP A CA 1
ATOM 3980 C C . ASP A 1 499 ? -13.761 -8.363 45.747 1.00 96.75 499 ASP A C 1
ATOM 3982 O O . ASP A 1 499 ? -12.945 -7.984 46.593 1.00 96.75 499 ASP A O 1
ATOM 3986 N N . ALA A 1 500 ? -13.357 -8.933 44.609 1.00 97.38 500 ALA A N 1
ATOM 3987 C CA . ALA A 1 500 ? -11.950 -9.022 44.238 1.00 97.38 500 ALA A CA 1
ATOM 3988 C C . ALA A 1 500 ? -11.301 -7.627 44.146 1.00 97.38 500 ALA A C 1
ATOM 3990 O O . ALA A 1 500 ? -11.946 -6.681 43.696 1.00 97.38 500 ALA A O 1
ATOM 3991 N N . PRO A 1 501 ? -10.017 -7.482 44.531 1.00 96.94 501 PRO A N 1
ATOM 3992 C CA . PRO A 1 501 ? -9.347 -6.179 44.533 1.00 96.94 501 PRO A CA 1
ATOM 3993 C C . PRO A 1 501 ? -9.105 -5.617 43.124 1.00 96.94 501 PRO A C 1
ATOM 3995 O O . PRO A 1 501 ? -8.985 -4.407 42.958 1.00 96.94 501 PRO A O 1
ATOM 3998 N N . ASP A 1 502 ? -9.025 -6.486 42.114 1.00 98.19 502 ASP A N 1
ATOM 3999 C CA . ASP A 1 502 ? -8.808 -6.129 40.715 1.00 98.19 502 ASP A CA 1
ATOM 4000 C C . ASP A 1 502 ? -9.332 -7.233 39.774 1.00 98.19 502 ASP A C 1
ATOM 4002 O O . ASP A 1 502 ? -9.737 -8.317 40.213 1.00 98.19 502 ASP A O 1
ATOM 4006 N N . LEU A 1 503 ? -9.346 -6.949 38.466 1.00 98.19 503 LEU A N 1
ATOM 4007 C CA . LEU A 1 503 ? -9.874 -7.858 37.444 1.00 98.19 503 LEU A CA 1
ATOM 4008 C C . LEU A 1 503 ? -9.052 -9.144 37.300 1.00 98.19 503 LEU A C 1
ATOM 4010 O O . LEU A 1 503 ? -9.617 -10.189 36.993 1.00 98.19 503 LEU A O 1
ATOM 4014 N N . GLU A 1 504 ? -7.745 -9.109 37.551 1.00 97.81 504 GLU A N 1
ATOM 4015 C CA . GLU A 1 504 ? -6.886 -10.291 37.435 1.00 97.81 504 GLU A CA 1
ATOM 4016 C C . GLU A 1 504 ? -7.113 -11.249 38.618 1.00 97.81 504 GLU A C 1
ATOM 4018 O O . GLU A 1 504 ? -7.196 -12.469 38.450 1.00 97.81 504 GLU A O 1
ATOM 4023 N N . ALA A 1 505 ? -7.292 -10.705 39.822 1.00 97.94 505 ALA A N 1
ATOM 4024 C CA . ALA A 1 505 ? -7.725 -11.448 40.994 1.00 97.94 505 ALA A CA 1
ATOM 4025 C C . ALA A 1 505 ? -9.142 -12.007 40.802 1.00 97.94 505 ALA A C 1
ATOM 4027 O O . ALA A 1 505 ? -9.374 -13.176 41.126 1.00 97.94 505 ALA A O 1
ATOM 4028 N N . ALA A 1 506 ? -10.065 -11.220 40.234 1.00 98.44 506 ALA A N 1
ATOM 4029 C CA . ALA A 1 506 ? -11.415 -11.672 39.903 1.00 98.44 506 ALA A CA 1
ATOM 4030 C C . ALA A 1 506 ? -11.377 -12.864 38.936 1.00 98.44 506 ALA A C 1
ATOM 4032 O O . ALA A 1 506 ? -11.933 -13.924 39.226 1.00 98.44 506 ALA A O 1
ATOM 4033 N N . ARG A 1 507 ? -10.625 -12.727 37.839 1.00 98.25 507 ARG A N 1
ATOM 4034 C CA . ARG A 1 507 ? -10.431 -13.757 36.813 1.00 98.25 507 ARG A CA 1
ATOM 4035 C C . ARG A 1 507 ? -9.907 -15.068 37.401 1.00 98.25 507 ARG A C 1
ATOM 4037 O O . ARG A 1 507 ? -10.468 -16.129 37.134 1.00 98.25 507 ARG A O 1
ATOM 4044 N N . ARG A 1 508 ? -8.877 -15.015 38.258 1.00 97.81 508 ARG A N 1
ATOM 4045 C CA . ARG A 1 508 ? -8.325 -16.210 38.928 1.00 97.81 508 ARG A CA 1
ATOM 4046 C C . ARG A 1 508 ? -9.297 -16.845 39.922 1.00 97.81 508 ARG A C 1
ATOM 4048 O O . ARG A 1 508 ? -9.327 -18.069 40.031 1.00 97.81 508 ARG A O 1
ATOM 4055 N N . ARG A 1 509 ? -10.079 -16.050 40.662 1.00 98.00 509 ARG A N 1
ATOM 4056 C CA . ARG A 1 509 ? -11.106 -16.574 41.582 1.00 98.00 509 ARG A CA 1
ATOM 4057 C C . ARG A 1 509 ? -12.206 -17.303 40.819 1.00 98.00 509 ARG A C 1
ATOM 4059 O O . ARG A 1 509 ? -12.518 -18.435 41.175 1.00 98.00 509 ARG A O 1
ATOM 4066 N N . ILE A 1 510 ? -12.706 -16.705 39.741 1.00 98.12 510 ILE A N 1
ATOM 4067 C CA . ILE A 1 510 ? -13.723 -17.305 38.870 1.00 98.12 510 ILE A CA 1
ATOM 4068 C C . ILE A 1 510 ? -13.203 -18.599 38.239 1.00 98.12 510 ILE A C 1
ATOM 4070 O O . ILE A 1 510 ? -13.893 -19.614 38.266 1.00 98.12 510 ILE A O 1
ATOM 4074 N N . ALA A 1 511 ? -11.958 -18.609 37.750 1.00 97.75 511 ALA A N 1
ATOM 4075 C CA . ALA A 1 511 ? -11.335 -19.822 37.225 1.00 97.75 511 ALA A CA 1
ATOM 4076 C C . ALA A 1 511 ? -11.307 -20.954 38.270 1.00 97.75 511 ALA A C 1
ATOM 4078 O O . ALA A 1 511 ? -11.728 -22.071 37.974 1.00 97.75 511 ALA A O 1
ATOM 4079 N N . ARG A 1 512 ? -10.916 -20.662 39.520 1.00 97.19 512 ARG A N 1
ATOM 4080 C CA . ARG A 1 512 ? -10.946 -21.646 40.620 1.00 97.19 512 ARG A CA 1
ATOM 4081 C C . ARG A 1 512 ? -12.361 -22.116 40.957 1.00 97.19 512 ARG A C 1
ATOM 4083 O O . ARG A 1 512 ? -12.558 -23.312 41.139 1.00 97.19 512 ARG A O 1
ATOM 4090 N N . GLN A 1 513 ? -13.334 -21.203 41.021 1.00 96.69 513 GLN A N 1
ATOM 4091 C CA . GLN A 1 513 ? -14.747 -21.535 41.260 1.00 96.69 513 GLN A CA 1
ATOM 4092 C C . GLN A 1 513 ? -15.296 -22.474 40.174 1.00 96.69 513 GLN A C 1
ATOM 4094 O O . GLN A 1 513 ? -16.074 -23.373 40.480 1.00 96.69 513 GLN A O 1
ATOM 4099 N N . LYS A 1 514 ? -14.838 -22.316 38.926 1.00 97.25 514 LYS A N 1
ATOM 4100 C CA . LYS A 1 514 ? -15.177 -23.182 37.789 1.00 97.25 514 LYS A CA 1
ATOM 4101 C C . LYS A 1 514 ? -14.321 -24.454 37.678 1.00 97.25 514 LYS A C 1
ATOM 4103 O O . LYS A 1 514 ? -14.493 -25.212 36.728 1.00 97.25 514 LYS A O 1
ATOM 4108 N N . GLY A 1 515 ? -13.394 -24.703 38.607 1.00 96.94 515 GLY A N 1
ATOM 4109 C CA . GLY A 1 515 ? -12.505 -25.872 38.565 1.00 96.94 515 GLY A CA 1
ATOM 4110 C C . GLY A 1 515 ? -11.433 -25.825 37.466 1.00 96.94 515 GLY A C 1
ATOM 4111 O O . GLY A 1 515 ? -10.868 -26.860 37.119 1.00 96.94 515 GLY A O 1
ATOM 4112 N N . ILE A 1 516 ? -11.138 -24.645 36.914 1.00 96.88 516 ILE A N 1
ATOM 4113 C CA . ILE A 1 516 ? -10.085 -24.438 35.914 1.00 96.88 516 ILE A CA 1
ATOM 4114 C C . ILE A 1 516 ? -8.735 -24.342 36.635 1.00 96.88 516 ILE A C 1
ATOM 4116 O O . ILE A 1 516 ? -8.586 -23.596 37.606 1.00 96.88 516 ILE A O 1
ATOM 4120 N N . ALA A 1 517 ? -7.737 -25.091 36.161 1.00 90.81 517 ALA A N 1
ATOM 4121 C CA . ALA A 1 517 ? -6.392 -25.065 36.724 1.00 90.81 517 ALA A CA 1
ATOM 4122 C C . ALA A 1 517 ? -5.754 -23.676 36.542 1.00 90.81 517 ALA A C 1
ATOM 4124 O O . ALA A 1 517 ? -5.505 -23.233 35.422 1.00 90.81 517 ALA A O 1
ATOM 4125 N N . VAL A 1 518 ? -5.483 -23.000 37.658 1.00 85.25 518 VAL A N 1
ATOM 4126 C CA . VAL A 1 518 ? -4.741 -21.735 37.692 1.00 85.25 518 VAL A CA 1
ATOM 4127 C C . VAL A 1 518 ? -3.289 -22.083 38.006 1.00 85.25 518 VAL A C 1
ATOM 4129 O O . VAL A 1 518 ? -2.981 -22.377 39.161 1.00 85.25 518 VAL A O 1
ATOM 4132 N N . LEU A 1 519 ? -2.447 -22.132 36.970 1.00 67.75 519 LEU A N 1
ATOM 4133 C CA . LEU A 1 519 ? -0.997 -22.310 37.110 1.00 67.75 519 LEU A CA 1
ATOM 4134 C C . LEU A 1 519 ? -0.333 -21.076 37.734 1.00 67.75 519 LEU A C 1
ATOM 4136 O O . LEU A 1 519 ? -0.809 -19.944 37.472 1.00 67.75 519 LEU A O 1
#

Sequence (519 aa):
MSEQTQPTGQKTLQRVLVLAWVAEQEAWQTELTAQVREVLGEDTNPARILVVDDYLYEGTTRLLALGLLKAVFPQAKARYIAGSASDWGEDMAECWLSKHHPEVYAVMKADARGKFLRTNVMTCFRHLHRIAPGTEDVDPESLAWCPITVEHESVQALTQFLPAEEWLTMPAAMYEAVESYVRQRAREAGSPIPPPKSVAEASSISYSHAIVKWLTMEQFILLHTWQTGRVTREDVATICGISLSEAKRTLRELVRQGHLVRHGKRKSRWYDLPIKAGVLIYYSSPLADLESVIDPALLRRVEDVKTPFEVEYACSSRERADAPVLVPVPDGNGVSIPGRLFLMHPWYSAGWVHADIEDWAEARMGHQDGACDASDTPEDVDPIWVEFRRDPDLVQSTLLDEDSKRLLTSRSREFFAQTGISYVLYTRLKHNLKFVLRDDLPVWEKAQRLAQLAVDSVTPETFRENRDGIRYLADAIHHGICTPLTEPYQQAILRLADDAPDLEAARRRIARQKGIAVL

Radius of gyration: 32.86 Å; chains: 1; bounding box: 70×61×97 Å

Secondary structure (DSSP, 8-state):
-------HHHHHHHHHHHHHHHHT-HHHHHHHHHHHHHHH-TT---SEEEEEES---SSHHHHHHHHHHHHH-TTSEEEEEE--SS-HHHHHHHHHHHHH-HHHHHHHHHHHHHHHHHHS--HHHHHHHHHTTSB-SPPTT-SPPPBP-TTSHHHHHHTTTS-HHHHTTHHHHHHHHHHHHHHHHHHHTTSPPPPPS-HHHHHS--S---EEE---HHHHHHHHHHHHS-EEHHHHHHHHT--HHHHHHHHHHHHHTTS-EEESSGGG-EEE----EEEEE-S-S-HHHHHHHHGGGEEEEEEEEEPSSEEEEEEEEGGGTTEEEEEEE-TTSSB--EEEEEEEPTTS-HHHHHHHHHHHHHHHH----S---TT-S-SS---EEEEEESSGGG---TT--HHHHHTTSSHHHHHHHHH--SEEEEEEPPP--TTTT-TTS-HHHHHHHHHHHHHHT--HHHHHTT-SHHHHHHHHHHTT---TTHHHHHHHHHHHTTS-SSHHHHHHHHHHHTT----

Foldseek 3Di:
DDPPDDQPVLLLVVLLVLLLVLLPLVLALVQVLVVVCVVQNPVDAAQEAEAEEFACPDGRPVSNVQSSCCNNRVNHHYKYWYWFRDGVLLVLLLVVCCVPPVVLSVVLVVVQVVVCVPPVDRLLSVLSSQCSLQFHDDDPSYPDTHGDDLPDPSLVVCCVRPRSVVSSVNNVVSVVVVVVVVVVVVVVVVDDDDPDPDPVVVVVCPRGDTDMDDQDLSSQQQNVCVVVVKADLVRSCVSVVHDSVVSVVVVVVCVVSQQWDWDDDDPPIMIHGQQAEKAKEDDDDPCVVVCVLCVVFFPDKDWFQWDLFFWDQQFFAVLLVGAGDIFGDFPPLKHTGIIMIGGTDNSCPPVNSVVSVVVVLDVVVDPPPDPDDPPDDPPFDRFDWDKDFLDLVPPPDPPDDPSRSVRCPDSVPVSCVVVVYGIYIYTGHDRPNVQSVDPPDDLLRSLLVNLVSQLSSLDLVCLVVLSGNLSSLVVCVVVVNDMPNSVSNQQSLCVVQVNAPGSVSSSVSSCVVVVHDDD

pLDDT: mean 79.85, std 17.46, range [27.56, 98.69]